Protein AF-A0AAW2N5L5-F1 (afdb_monomer)

Nearest PDB structures (foldseek):
  5xbk-assembly3_B  TM=4.377E-01  e=4.246E-02  Homo sapiens
  5xbk-assembly4_C  TM=4.449E-01  e=7.743E-02  Homo sapiens
  7w1m-assembly1_D  TM=2.868E-01  e=1.357E-01  Homo sapiens
  8k4d-assembly1_A  TM=2.638E-01  e=2.377E-01  Homo sapiens
  4pjw-assembly1_A  TM=3.037E-01  e=6.472E-01  Homo sapiens

Structure (mmCIF, N/CA/C/O backbone):
data_AF-A0AAW2N5L5-F1
#
_entry.id   AF-A0AAW2N5L5-F1
#
loop_
_atom_site.group_PDB
_atom_site.id
_atom_site.type_symbol
_atom_site.label_atom_id
_atom_site.label_alt_id
_atom_site.label_comp_id
_atom_site.label_asym_id
_atom_site.label_entity_id
_atom_site.label_seq_id
_atom_site.pdbx_PDB_ins_code
_atom_site.Cartn_x
_atom_site.Cartn_y
_atom_site.Cartn_z
_atom_site.occupancy
_atom_site.B_iso_or_equiv
_atom_site.auth_seq_id
_atom_site.auth_comp_id
_atom_site.auth_asym_id
_atom_site.auth_atom_id
_atom_site.pdbx_PDB_model_num
ATOM 1 N N . MET A 1 1 ? -11.284 1.977 34.028 1.00 32.41 1 MET A N 1
ATOM 2 C CA . MET A 1 1 ? -10.107 2.248 33.177 1.00 32.41 1 MET A CA 1
ATOM 3 C C . MET A 1 1 ? -9.760 0.945 32.493 1.00 32.41 1 MET A C 1
ATOM 5 O O . MET A 1 1 ? -9.138 0.094 33.115 1.00 32.41 1 MET A O 1
ATOM 9 N N . ALA A 1 2 ? -10.333 0.710 31.316 1.00 32.03 2 ALA A N 1
ATOM 10 C CA . ALA A 1 2 ? -10.336 -0.609 30.698 1.00 32.03 2 ALA A CA 1
ATOM 11 C C . ALA A 1 2 ? -9.221 -0.693 29.653 1.00 32.03 2 ALA A C 1
ATOM 13 O O . ALA A 1 2 ? -9.201 0.085 28.707 1.00 32.03 2 ALA A O 1
ATOM 14 N N . MET A 1 3 ? -8.303 -1.645 29.828 1.00 39.81 3 MET A N 1
ATOM 15 C CA . MET A 1 3 ? -7.602 -2.208 28.674 1.00 39.81 3 MET A CA 1
ATOM 16 C C . MET A 1 3 ? -8.654 -2.800 27.728 1.00 39.81 3 MET A C 1
ATOM 18 O O . MET A 1 3 ? -9.682 -3.279 28.212 1.00 39.81 3 MET A O 1
ATOM 22 N N . LEU A 1 4 ? -8.415 -2.772 26.412 1.00 49.78 4 LEU A N 1
ATOM 23 C CA . LEU A 1 4 ? -9.352 -3.341 25.428 1.00 49.78 4 LEU A CA 1
ATOM 24 C C . LEU A 1 4 ? -9.611 -4.834 25.690 1.00 49.78 4 LEU A C 1
ATOM 26 O O . LEU A 1 4 ? -10.678 -5.346 25.362 1.00 49.78 4 LEU A O 1
ATOM 30 N N . SER A 1 5 ? -8.669 -5.504 26.354 1.00 38.84 5 SER A N 1
ATOM 31 C CA . SER A 1 5 ? -8.801 -6.863 26.859 1.00 38.84 5 SER A CA 1
ATOM 32 C C . SER A 1 5 ? -8.603 -6.932 28.383 1.00 38.84 5 SER A C 1
ATOM 34 O O . SER A 1 5 ? -7.468 -6.980 28.861 1.00 38.84 5 SER A O 1
ATOM 36 N N . PRO A 1 6 ? -9.670 -6.988 29.199 1.00 34.59 6 PRO A N 1
ATOM 37 C CA . PRO A 1 6 ? -9.590 -7.491 30.563 1.00 34.59 6 PRO A CA 1
ATOM 38 C C . PRO A 1 6 ? -9.918 -8.997 30.576 1.00 34.59 6 PRO A C 1
ATOM 40 O O . PRO A 1 6 ? -10.887 -9.404 31.215 1.00 34.59 6 PRO A O 1
ATOM 43 N N . TYR A 1 7 ? -9.160 -9.843 29.866 1.00 42.25 7 TYR A N 1
ATOM 44 C CA . TYR A 1 7 ? -9.472 -11.281 29.779 1.00 42.25 7 TYR A CA 1
ATOM 45 C C . TYR A 1 7 ? -8.395 -12.178 30.393 1.00 42.25 7 TYR A C 1
ATOM 47 O O . TYR A 1 7 ? -7.211 -12.098 30.076 1.00 42.25 7 TYR A O 1
ATOM 55 N N . ARG A 1 8 ? -8.849 -13.049 31.307 1.00 31.58 8 ARG A N 1
ATOM 56 C CA . ARG A 1 8 ? -8.080 -14.165 31.871 1.00 31.58 8 ARG A CA 1
ATOM 57 C C . ARG A 1 8 ? -7.825 -15.223 30.789 1.00 31.58 8 ARG A C 1
ATOM 59 O O . ARG A 1 8 ? -8.721 -15.455 29.977 1.00 31.58 8 ARG A O 1
ATOM 66 N N . PRO A 1 9 ? -6.685 -15.937 30.832 1.00 30.19 9 PRO A N 1
ATOM 67 C CA . PRO A 1 9 ? -6.531 -17.163 30.061 1.00 30.19 9 PRO A CA 1
ATOM 68 C C . PRO A 1 9 ? -7.650 -18.133 30.453 1.00 30.19 9 PRO A C 1
ATOM 70 O O . PRO A 1 9 ? -7.986 -18.253 31.637 1.00 30.19 9 PRO A O 1
ATOM 73 N N . ALA A 1 10 ? -8.257 -18.768 29.451 1.00 28.89 10 ALA A N 1
ATOM 74 C CA . ALA A 1 10 ? -9.331 -19.734 29.627 1.00 28.89 10 ALA A CA 1
ATOM 75 C C . ALA A 1 10 ? -8.978 -20.720 30.750 1.00 28.89 10 ALA A C 1
ATOM 77 O O . ALA A 1 10 ? -7.916 -21.344 30.737 1.00 28.89 10 ALA A O 1
ATOM 78 N N . ALA A 1 11 ? -9.854 -20.819 31.750 1.00 27.97 11 ALA A N 1
ATOM 79 C CA . ALA A 1 11 ? -9.697 -21.774 32.831 1.00 27.97 11 ALA A CA 1
ATOM 80 C C . ALA A 1 11 ? -9.688 -23.185 32.234 1.00 27.97 11 ALA A C 1
ATOM 82 O O . ALA A 1 11 ? -10.674 -23.628 31.647 1.00 27.97 11 ALA A O 1
ATOM 83 N N . THR A 1 12 ? -8.572 -23.889 32.398 1.00 28.28 12 THR A N 1
ATOM 84 C CA . THR A 1 12 ? -8.478 -25.327 32.183 1.00 28.28 12 THR A CA 1
ATOM 85 C C . THR A 1 12 ? -9.454 -26.008 33.136 1.00 28.28 12 THR A C 1
ATOM 87 O O . THR A 1 12 ? -9.230 -26.100 34.345 1.00 28.28 12 THR A O 1
ATOM 90 N N . HIS A 1 13 ? -10.591 -26.452 32.606 1.00 28.72 13 HIS A N 1
ATOM 91 C CA . HIS A 1 13 ? -11.496 -27.299 33.360 1.00 28.72 13 HIS A CA 1
ATOM 92 C C . HIS A 1 13 ? -10.863 -28.692 33.438 1.00 28.72 13 HIS A C 1
ATOM 94 O O . HIS A 1 13 ? -11.017 -29.516 32.542 1.00 28.72 13 HIS A O 1
ATOM 100 N N . ASN A 1 14 ? -10.089 -28.926 34.500 1.00 27.88 14 ASN A N 1
ATOM 101 C CA . ASN A 1 14 ? -9.652 -30.259 34.896 1.00 27.88 14 ASN A CA 1
ATOM 102 C C . ASN A 1 14 ? -10.894 -31.096 35.229 1.00 27.88 14 ASN A C 1
ATOM 104 O O . ASN A 1 14 ? -11.396 -31.051 36.352 1.00 27.88 14 ASN A O 1
ATOM 108 N N . GLN A 1 15 ? -11.372 -31.876 34.263 1.00 28.73 15 GLN A N 1
ATOM 109 C CA . GLN A 1 15 ? -12.128 -33.088 34.543 1.00 28.73 15 GLN A CA 1
ATOM 110 C C . GLN A 1 15 ? -11.212 -34.283 34.298 1.00 28.73 15 GLN A C 1
ATOM 112 O O . GLN A 1 15 ? -10.740 -34.531 33.193 1.00 28.73 15 GLN A O 1
ATOM 117 N N . MET A 1 16 ? -10.932 -34.979 35.396 1.00 31.88 16 MET A N 1
ATOM 118 C CA . MET A 1 16 ? -10.266 -36.271 35.440 1.00 31.88 16 MET A CA 1
ATOM 119 C C . MET A 1 16 ? -11.013 -37.269 34.552 1.00 31.88 16 MET A C 1
ATOM 121 O O . MET A 1 16 ? -12.116 -37.668 34.913 1.00 31.88 16 MET A O 1
ATOM 125 N N . ILE A 1 17 ? -10.406 -37.709 33.449 1.00 30.48 17 ILE A N 1
ATOM 126 C CA . ILE A 1 17 ? -10.687 -39.016 32.844 1.00 30.48 17 ILE A CA 1
ATOM 127 C C . ILE A 1 17 ? -9.348 -39.597 32.375 1.00 30.48 17 ILE A C 1
ATOM 129 O O . ILE A 1 17 ? -8.660 -39.030 31.530 1.00 30.48 17 ILE A O 1
ATOM 133 N N . GLU A 1 18 ? -8.960 -40.707 32.996 1.00 28.81 18 GLU A N 1
ATOM 134 C CA . GLU A 1 18 ? -7.812 -41.530 32.624 1.00 28.81 18 GLU A CA 1
ATOM 135 C C . GLU A 1 18 ? -8.002 -42.163 31.233 1.00 28.81 18 GLU A C 1
ATOM 137 O O . GLU A 1 18 ? -9.078 -42.672 30.925 1.00 28.81 18 GLU A O 1
ATOM 142 N N . GLY A 1 19 ? -6.914 -42.259 30.459 1.00 29.36 19 GLY A N 1
ATOM 143 C CA . GLY A 1 19 ? -6.690 -43.407 29.575 1.00 29.36 19 GLY A CA 1
ATOM 144 C C . GLY A 1 19 ? -6.599 -43.155 28.064 1.00 29.36 19 GLY A C 1
ATOM 145 O O . GLY A 1 19 ? -7.588 -42.881 27.398 1.00 29.36 19 GLY A O 1
ATOM 146 N N . SER A 1 20 ? -5.415 -43.486 27.533 1.00 28.80 20 SER A N 1
ATOM 147 C CA . SER A 1 20 ? -5.059 -43.830 26.141 1.00 28.80 20 SER A CA 1
ATOM 148 C C . SER A 1 20 ? -4.735 -42.692 25.158 1.00 28.80 20 SER A C 1
ATOM 150 O O . SER A 1 20 ? -5.471 -41.729 24.987 1.00 28.80 20 SER A O 1
ATOM 152 N N . GLY A 1 21 ? -3.548 -42.815 24.550 1.00 37.59 21 GLY A N 1
ATOM 153 C CA . GLY A 1 21 ? -2.895 -41.791 23.744 1.00 37.59 21 GLY A CA 1
ATOM 154 C C . GLY A 1 21 ? -3.369 -41.727 22.295 1.00 37.59 21 GLY A C 1
ATOM 155 O O . GLY A 1 21 ? -3.421 -42.738 21.598 1.00 37.59 21 GLY A O 1
ATOM 156 N N . HIS A 1 22 ? -3.593 -40.496 21.845 1.00 27.20 22 HIS A N 1
ATOM 157 C CA . HIS A 1 22 ? -3.601 -40.075 20.449 1.00 27.20 22 HIS A CA 1
ATOM 158 C C . HIS A 1 22 ? -2.737 -38.804 20.311 1.00 27.20 22 HIS A C 1
ATOM 160 O O . HIS A 1 22 ? -2.591 -38.064 21.289 1.00 27.20 22 HIS A O 1
ATOM 166 N N . PRO A 1 23 ? -2.092 -38.575 19.149 1.00 30.75 23 PRO A N 1
ATOM 167 C CA . PRO A 1 23 ? -1.233 -37.411 18.926 1.00 30.75 23 PRO A CA 1
ATOM 168 C C . PRO A 1 23 ? -2.061 -36.114 18.981 1.00 30.75 23 PRO A C 1
ATOM 170 O O . PRO A 1 23 ? -3.266 -36.171 18.744 1.00 30.75 23 PRO A O 1
ATOM 173 N N . PRO A 1 24 ? -1.455 -34.955 19.305 1.00 30.77 24 PRO A N 1
ATOM 174 C CA . PRO A 1 24 ? -2.203 -33.726 19.528 1.00 30.77 24 PRO A CA 1
ATOM 175 C C . PRO A 1 24 ? -2.836 -33.266 18.214 1.00 30.77 24 PRO A C 1
ATOM 177 O O . PRO A 1 24 ? -2.141 -32.824 17.299 1.00 30.77 24 PRO A O 1
ATOM 180 N N . GLU A 1 25 ? -4.156 -33.396 18.125 1.00 30.23 25 GLU A N 1
ATOM 181 C CA . GLU A 1 25 ? -4.945 -32.764 17.081 1.00 30.23 25 GLU A CA 1
ATOM 182 C C . GLU A 1 25 ? -4.768 -31.247 17.182 1.00 30.23 25 GLU A C 1
ATOM 184 O O . GLU A 1 25 ? -4.833 -30.636 18.251 1.00 30.23 25 GLU A O 1
ATOM 189 N N . THR A 1 26 ? -4.460 -30.661 16.033 1.00 28.05 26 THR A N 1
ATOM 190 C CA . THR A 1 26 ? -4.377 -29.233 15.768 1.00 28.05 26 THR A CA 1
ATOM 191 C C . THR A 1 26 ? -5.586 -28.533 16.385 1.00 28.05 26 THR A C 1
ATOM 193 O O . THR A 1 26 ? -6.716 -28.902 16.082 1.00 28.05 26 THR A O 1
ATOM 196 N N . TYR A 1 27 ? -5.362 -27.535 17.245 1.00 30.58 27 TYR A N 1
ATOM 197 C CA . TYR A 1 27 ? -6.421 -26.723 17.850 1.00 30.58 27 TYR A CA 1
ATOM 198 C C . TYR A 1 27 ? -7.285 -26.071 16.754 1.00 30.58 27 TYR A C 1
ATOM 200 O O . TYR A 1 27 ? -6.973 -24.981 16.272 1.00 30.58 27 TYR A O 1
ATOM 208 N N . GLU A 1 28 ? -8.371 -26.730 16.349 1.00 34.06 28 GLU A N 1
ATOM 209 C CA . GLU A 1 28 ? -9.435 -26.110 15.572 1.00 34.06 28 GLU A CA 1
ATOM 210 C C . GLU A 1 28 ? -10.037 -25.001 16.435 1.00 34.06 28 GLU A C 1
ATOM 212 O O . GLU A 1 28 ? -10.649 -25.229 17.479 1.00 34.06 28 GLU A O 1
ATOM 217 N N . THR A 1 29 ? -9.804 -23.761 16.017 1.00 46.44 29 THR A N 1
ATOM 218 C CA . THR A 1 29 ? -10.437 -22.582 16.597 1.00 46.44 29 THR A CA 1
ATOM 219 C C . THR A 1 29 ? -11.936 -22.738 16.372 1.00 46.44 29 THR A C 1
ATOM 221 O O . THR A 1 29 ? -12.401 -22.639 15.237 1.00 46.44 29 THR A O 1
ATOM 224 N N . VAL A 1 30 ? -12.692 -23.029 17.433 1.00 50.81 30 VAL A N 1
ATOM 225 C CA . VAL A 1 30 ? -14.157 -23.102 17.390 1.00 50.81 30 VAL A CA 1
ATOM 226 C C . VAL A 1 30 ? -14.665 -21.785 16.801 1.00 50.81 30 VAL A C 1
ATOM 228 O O . VAL A 1 30 ? -14.568 -20.740 17.440 1.00 50.81 30 VAL A O 1
ATOM 231 N N . ARG A 1 31 ? -15.137 -21.808 15.549 1.00 59.50 31 ARG A N 1
ATOM 232 C CA . ARG A 1 31 ? -15.677 -20.615 14.889 1.00 59.50 31 ARG A CA 1
ATOM 233 C C . ARG A 1 31 ? -16.962 -20.223 15.603 1.00 59.50 31 ARG A C 1
ATOM 235 O O . ARG A 1 31 ? -17.963 -20.932 15.520 1.00 59.50 31 ARG A O 1
ATOM 242 N N . GLU A 1 32 ? -16.923 -19.111 16.327 1.00 82.38 32 GLU A N 1
ATOM 243 C CA . GLU A 1 32 ? -18.101 -18.560 16.987 1.00 82.38 32 GLU A CA 1
ATOM 244 C C . GLU A 1 32 ? -19.136 -18.155 15.916 1.00 82.38 32 GLU A C 1
ATOM 246 O O . GLU A 1 32 ? -18.814 -17.342 15.045 1.00 82.38 32 GLU A O 1
ATOM 251 N N . PRO A 1 33 ? -20.383 -18.668 15.958 1.00 90.19 33 PRO A N 1
ATOM 252 C CA . PRO A 1 33 ? -21.395 -18.378 14.936 1.00 90.19 33 PRO A CA 1
ATOM 253 C C . PRO A 1 33 ? -21.635 -16.882 14.704 1.00 90.19 33 PRO A C 1
ATOM 255 O O . PRO A 1 33 ? -21.921 -16.459 13.586 1.00 90.19 33 PRO A O 1
ATOM 258 N N . PHE A 1 34 ? -21.486 -16.072 15.756 1.00 91.69 34 PHE A N 1
ATOM 259 C CA . PHE A 1 34 ? -21.627 -14.624 15.667 1.00 91.69 34 PHE A CA 1
ATOM 260 C C . PHE A 1 34 ? -20.488 -13.967 14.875 1.00 91.69 34 PHE A C 1
ATOM 262 O O . PHE A 1 34 ? -20.755 -13.112 14.037 1.00 91.69 34 PHE A O 1
ATOM 269 N N . VAL A 1 35 ? -19.239 -14.411 15.056 1.00 93.00 35 VAL A N 1
ATOM 270 C CA . VAL A 1 35 ? -18.096 -13.940 14.254 1.00 93.00 35 VAL A CA 1
ATOM 271 C C . VAL A 1 35 ? -18.330 -14.246 12.777 1.00 93.00 35 VAL A C 1
ATOM 273 O O . VAL A 1 35 ? -18.216 -13.351 11.944 1.00 93.00 35 VAL A O 1
ATOM 276 N N . SER A 1 36 ? -18.753 -15.473 12.456 1.00 94.00 36 SER A N 1
ATOM 277 C CA . SER A 1 36 ? -19.053 -15.860 11.073 1.00 94.00 36 SER A CA 1
ATOM 278 C C . SER A 1 36 ? -20.200 -15.054 10.461 1.00 94.00 36 SER A C 1
ATOM 280 O O . SER A 1 36 ? -20.156 -14.756 9.271 1.00 94.00 36 SER A O 1
ATOM 282 N N . LEU A 1 37 ? -21.207 -14.663 11.250 1.00 95.19 37 LEU A N 1
ATOM 283 C CA . LEU A 1 37 ? -22.275 -13.778 10.780 1.00 95.19 37 LEU A CA 1
ATOM 284 C C . LEU A 1 37 ? -21.737 -12.385 10.415 1.00 95.19 37 LEU A C 1
ATOM 286 O O . LEU A 1 37 ? -22.086 -11.859 9.361 1.00 95.19 37 LEU A O 1
ATOM 290 N N . LEU A 1 38 ? -20.876 -11.798 11.250 1.00 95.88 38 LEU A N 1
ATOM 291 C CA . LEU A 1 38 ? -20.272 -10.484 10.991 1.00 95.88 38 LEU A CA 1
ATOM 292 C C . LEU A 1 38 ? -19.354 -10.510 9.759 1.00 95.88 38 LEU A C 1
ATOM 294 O O . LEU A 1 38 ? -19.396 -9.601 8.927 1.00 95.88 38 LEU A O 1
ATOM 298 N N . GLU A 1 39 ? -18.559 -11.569 9.607 1.00 95.12 39 GLU A N 1
ATOM 299 C CA . GLU A 1 39 ? -17.711 -11.786 8.429 1.00 95.12 39 GLU A CA 1
ATOM 300 C C . GLU A 1 39 ? -18.552 -11.984 7.163 1.00 95.12 39 GLU A C 1
ATOM 302 O O . GLU A 1 39 ? -18.264 -11.381 6.133 1.00 95.12 39 GLU A O 1
ATOM 307 N N . PHE A 1 40 ? -19.642 -12.749 7.244 1.00 95.50 40 PHE A N 1
ATOM 308 C CA . PHE A 1 40 ? -20.559 -12.944 6.121 1.00 95.50 40 PHE A CA 1
ATOM 309 C C . PHE A 1 40 ? -21.195 -11.631 5.652 1.00 95.50 40 PHE A C 1
ATOM 311 O O . PHE A 1 40 ? -21.242 -11.361 4.453 1.00 95.50 40 PHE A O 1
ATOM 318 N N . VAL A 1 41 ? -21.641 -10.788 6.588 1.00 95.50 41 VAL A N 1
ATOM 319 C CA . VAL A 1 41 ? -22.145 -9.446 6.264 1.00 95.50 41 VAL A CA 1
ATOM 320 C C . VAL A 1 41 ? -21.047 -8.614 5.599 1.00 95.50 41 VAL A C 1
ATOM 322 O O . VAL A 1 41 ? -21.306 -7.976 4.581 1.00 95.50 41 VAL A O 1
ATOM 325 N N . SER A 1 42 ? -19.820 -8.669 6.122 1.00 96.19 42 SER A N 1
ATOM 326 C CA . SER A 1 42 ? -18.672 -7.942 5.564 1.00 96.19 42 SER A CA 1
ATOM 327 C C . SER A 1 42 ? -18.415 -8.318 4.098 1.00 96.19 42 SER A C 1
ATOM 329 O O . SER A 1 42 ? -18.284 -7.439 3.250 1.00 96.19 42 SER A O 1
ATOM 331 N N . GLU A 1 43 ? -18.419 -9.614 3.779 1.00 95.81 43 GLU A N 1
ATOM 332 C CA . GLU A 1 43 ? -18.210 -10.131 2.419 1.00 95.81 43 GLU A CA 1
ATOM 333 C C . GLU A 1 43 ? -19.308 -9.705 1.433 1.00 95.81 43 GLU A C 1
ATOM 335 O O . GLU A 1 43 ? -19.012 -9.424 0.270 1.00 95.81 43 GLU A O 1
ATOM 340 N N . ILE A 1 44 ? -20.571 -9.635 1.875 1.00 94.75 44 ILE A N 1
ATOM 341 C CA . ILE A 1 44 ? -21.685 -9.182 1.025 1.00 94.75 44 ILE A CA 1
ATOM 342 C C . ILE A 1 44 ? -21.475 -7.725 0.620 1.00 94.75 44 ILE A C 1
ATOM 344 O O . ILE A 1 44 ? -21.431 -7.419 -0.569 1.00 94.75 44 ILE A O 1
ATOM 348 N N . TYR A 1 45 ? -21.308 -6.828 1.593 1.00 93.56 45 TYR A N 1
ATOM 349 C CA . TYR A 1 45 ? -21.207 -5.392 1.310 1.00 93.56 45 TYR A CA 1
ATOM 350 C C . TYR A 1 45 ? -19.871 -5.002 0.674 1.00 93.56 45 TYR A C 1
ATOM 352 O O . TYR A 1 45 ? -19.795 -3.983 -0.008 1.00 93.56 45 TYR A O 1
ATOM 360 N N . GLN A 1 46 ? -18.825 -5.817 0.834 1.00 93.50 46 GLN A N 1
ATOM 361 C CA . GLN A 1 46 ? -17.588 -5.645 0.078 1.00 93.50 46 GLN A CA 1
ATOM 362 C C . GLN A 1 46 ? -17.780 -5.932 -1.419 1.00 93.50 46 GLN A C 1
ATOM 364 O O . GLN A 1 46 ? -17.152 -5.271 -2.247 1.00 93.50 46 GLN A O 1
ATOM 369 N N . LYS A 1 47 ? -18.618 -6.914 -1.775 1.00 93.69 47 LYS A N 1
ATOM 370 C CA . LYS A 1 47 ? -18.890 -7.283 -3.174 1.00 93.69 47 LYS A CA 1
ATOM 371 C C . LYS A 1 47 ? -19.960 -6.410 -3.821 1.00 93.69 47 LYS A C 1
ATOM 373 O O . LYS A 1 47 ? -19.817 -6.080 -4.993 1.00 93.69 47 LYS A O 1
ATOM 378 N N . GLU A 1 48 ? -20.988 -6.046 -3.063 1.00 93.44 48 GLU A N 1
ATOM 379 C CA . GLU A 1 48 ? -22.166 -5.309 -3.537 1.00 93.44 48 GLU A CA 1
ATOM 380 C C . GLU A 1 48 ? -22.420 -4.073 -2.642 1.00 93.44 48 GLU A C 1
ATOM 382 O O . GLU A 1 48 ? -23.385 -4.032 -1.868 1.00 93.44 48 GLU A O 1
ATOM 387 N N . PRO A 1 49 ? -21.538 -3.050 -2.683 1.00 91.81 49 PRO A N 1
ATOM 388 C CA . PRO A 1 49 ? -21.634 -1.860 -1.826 1.00 91.81 49 PRO A CA 1
ATOM 389 C C . PRO A 1 49 ? -22.914 -1.036 -2.050 1.00 91.81 49 PRO A C 1
ATOM 391 O O . PRO A 1 49 ? -23.352 -0.298 -1.164 1.00 91.81 49 PRO A O 1
ATOM 394 N N . GLU A 1 50 ? -23.543 -1.154 -3.218 1.00 92.00 50 GLU A N 1
ATOM 395 C CA . GLU A 1 50 ? -24.812 -0.515 -3.569 1.00 92.00 50 GLU A CA 1
ATOM 396 C C . GLU A 1 50 ? -25.990 -0.966 -2.695 1.00 92.00 50 GLU A C 1
ATOM 398 O O . GLU A 1 50 ? -26.919 -0.182 -2.487 1.00 92.00 50 GLU A O 1
ATOM 403 N N . LEU A 1 51 ? -25.932 -2.171 -2.110 1.00 91.69 51 LEU A N 1
ATOM 404 C CA . LEU A 1 51 ? -26.972 -2.690 -1.212 1.00 91.69 51 LEU A CA 1
ATOM 405 C C . LEU A 1 51 ? -27.112 -1.888 0.089 1.00 91.69 51 LEU A C 1
ATOM 407 O O . LEU A 1 51 ? -28.076 -2.075 0.838 1.00 91.69 51 LEU A O 1
ATOM 411 N N . LEU A 1 52 ? -26.144 -1.019 0.390 1.00 90.81 52 LEU A N 1
ATOM 412 C CA . LEU A 1 52 ? -26.163 -0.180 1.582 1.00 90.81 52 LEU A CA 1
ATOM 413 C C . LEU A 1 52 ? -27.155 0.986 1.467 1.00 90.81 52 LEU A C 1
ATOM 415 O O . LEU A 1 52 ? -27.682 1.450 2.481 1.00 90.81 52 LEU A O 1
ATOM 419 N N . SER A 1 53 ? -27.409 1.474 0.250 1.00 88.56 53 SER A N 1
ATOM 420 C CA . SER A 1 53 ? -28.219 2.676 0.036 1.00 88.56 53 SER A CA 1
ATOM 421 C C . SER A 1 53 ? -29.682 2.436 0.420 1.00 88.56 53 SER A C 1
ATOM 423 O O . SER A 1 53 ? -30.323 1.509 -0.070 1.00 88.56 53 SER A O 1
ATOM 425 N N . GLY A 1 54 ? -30.216 3.264 1.325 1.00 86.44 54 GLY A N 1
ATOM 426 C CA . GLY A 1 54 ? -31.602 3.156 1.802 1.00 86.44 54 GLY A CA 1
ATOM 427 C C . GLY A 1 54 ? -31.893 1.938 2.691 1.00 86.44 54 GLY A C 1
ATOM 428 O O . GLY A 1 54 ? -33.053 1.668 3.003 1.00 86.44 54 GLY A O 1
ATOM 429 N N . ASN A 1 55 ? -30.869 1.193 3.112 1.00 90.81 55 ASN A N 1
ATOM 430 C CA . ASN A 1 55 ? -31.038 0.017 3.954 1.00 90.81 55 ASN A CA 1
ATOM 431 C C . ASN A 1 55 ? -30.967 0.402 5.439 1.00 90.81 55 ASN A C 1
ATOM 433 O O . ASN A 1 55 ? -29.909 0.360 6.047 1.00 90.81 55 ASN A O 1
ATOM 437 N N . ASP A 1 56 ? -32.082 0.783 6.061 1.00 91.50 56 ASP A N 1
ATOM 438 C CA . ASP A 1 56 ? -32.088 1.124 7.498 1.00 91.50 56 ASP A CA 1
ATOM 439 C C . ASP A 1 56 ? -32.030 -0.108 8.422 1.00 91.50 56 ASP A C 1
ATOM 441 O O . ASP A 1 56 ? -31.656 -0.018 9.600 1.00 91.50 56 ASP A O 1
ATOM 445 N N . VAL A 1 57 ? -32.363 -1.287 7.888 1.00 94.62 57 VAL A N 1
ATOM 446 C CA . VAL A 1 57 ? -32.361 -2.550 8.638 1.00 94.62 57 VAL A CA 1
ATOM 447 C C . VAL A 1 57 ? -30.936 -2.943 9.017 1.00 94.62 57 VAL A C 1
ATOM 449 O O . VAL A 1 57 ? -30.706 -3.324 10.167 1.00 94.62 57 VAL A O 1
ATOM 452 N N . ILE A 1 58 ? -29.961 -2.781 8.112 1.00 95.12 58 ILE A N 1
ATOM 453 C CA . ILE A 1 58 ? -28.557 -3.082 8.428 1.00 95.12 58 ILE A CA 1
ATOM 454 C C . ILE A 1 58 ? -28.032 -2.191 9.554 1.00 95.12 58 ILE A C 1
ATOM 456 O O . ILE A 1 58 ? -27.368 -2.682 10.458 1.00 95.12 58 ILE A O 1
ATOM 460 N N . TRP A 1 59 ? -28.400 -0.909 9.587 1.00 94.94 59 TRP A N 1
ATOM 461 C CA . TRP A 1 59 ? -27.977 0.004 10.652 1.00 94.94 59 TRP A CA 1
ATOM 462 C C . TRP A 1 59 ? -28.635 -0.317 11.996 1.00 94.94 59 TRP A C 1
ATOM 464 O O . TRP A 1 59 ? -28.037 -0.098 13.049 1.00 94.94 59 TRP A O 1
ATOM 474 N N . THR A 1 60 ? -29.843 -0.882 11.977 1.00 94.81 60 THR A N 1
ATOM 475 C CA . THR A 1 60 ? -30.483 -1.427 13.182 1.00 94.81 60 THR A CA 1
ATOM 476 C C . THR A 1 60 ? -29.738 -2.663 13.683 1.00 94.81 60 THR A C 1
ATOM 478 O O . THR A 1 60 ? -29.456 -2.765 14.877 1.00 94.81 60 THR A O 1
ATOM 481 N N . PHE A 1 61 ? -29.355 -3.564 12.773 1.00 95.56 61 PHE A N 1
ATOM 482 C CA . PHE A 1 61 ? -28.508 -4.709 13.102 1.00 95.56 61 PHE A CA 1
ATOM 483 C C . PHE A 1 61 ? -27.150 -4.271 13.662 1.00 95.56 61 PHE A C 1
ATOM 485 O O . PHE A 1 61 ? -26.745 -4.785 14.694 1.00 95.56 61 PHE A O 1
ATOM 492 N N . VAL A 1 62 ? -26.486 -3.280 13.060 1.00 95.81 62 VAL A N 1
ATOM 493 C CA . VAL A 1 62 ? -25.204 -2.732 13.539 1.00 95.81 62 VAL A CA 1
ATOM 494 C C . VAL A 1 62 ? -25.311 -2.217 14.975 1.00 95.81 62 VAL A C 1
ATOM 496 O O . VAL A 1 62 ? -24.443 -2.513 15.792 1.00 95.81 62 VAL A O 1
ATOM 499 N N . LYS A 1 63 ? -26.382 -1.484 15.305 1.00 94.06 63 LYS A N 1
ATOM 500 C CA . LYS A 1 63 ? -26.618 -0.991 16.673 1.00 94.06 63 LYS A CA 1
ATOM 501 C C . LYS A 1 63 ? -26.770 -2.132 17.675 1.00 94.06 63 LYS A C 1
ATOM 503 O O . LYS A 1 63 ? -26.246 -2.035 18.772 1.00 94.06 63 LYS A O 1
ATOM 508 N N . PHE A 1 64 ? -27.460 -3.204 17.291 1.00 92.75 64 PHE A N 1
ATOM 509 C CA . PHE A 1 64 ? -27.613 -4.389 18.133 1.00 92.75 64 PHE A CA 1
ATOM 510 C C . PHE A 1 64 ? -26.305 -5.186 18.259 1.00 92.75 64 PHE A C 1
ATOM 512 O O . PHE A 1 64 ? -25.938 -5.611 19.346 1.00 92.75 64 PHE A O 1
ATOM 519 N N . ALA A 1 65 ? -25.600 -5.376 17.145 1.00 93.31 65 ALA A N 1
ATOM 520 C CA . ALA A 1 65 ? -24.406 -6.205 17.058 1.00 93.31 65 ALA A CA 1
ATOM 521 C C . ALA A 1 65 ? -23.176 -5.587 17.735 1.00 93.31 65 ALA A C 1
ATOM 523 O O . ALA A 1 65 ? -22.263 -6.333 18.067 1.00 93.31 65 ALA A O 1
ATOM 524 N N . GLY A 1 66 ? -23.147 -4.261 17.914 1.00 90.38 66 GLY A N 1
ATOM 525 C CA . GLY A 1 66 ? -22.047 -3.548 18.571 1.00 90.38 66 GLY A CA 1
ATOM 526 C C . GLY A 1 66 ? -22.112 -3.522 20.101 1.00 90.38 66 GLY A C 1
ATOM 527 O O . GLY A 1 66 ? -21.246 -2.920 20.741 1.00 90.38 66 GLY A O 1
ATOM 528 N N . GLU A 1 67 ? -23.136 -4.127 20.704 1.00 86.81 67 GLU A N 1
ATOM 529 C CA . GLU A 1 67 ? -23.260 -4.232 22.159 1.00 86.81 67 GLU A CA 1
ATOM 530 C C . GLU A 1 67 ? -22.471 -5.436 22.704 1.00 86.81 67 GLU A C 1
ATOM 532 O O . GLU A 1 67 ? -22.433 -6.507 22.105 1.00 86.81 67 GLU A O 1
ATOM 537 N N . ASP A 1 68 ? -21.868 -5.257 23.884 1.00 79.44 68 ASP A N 1
ATOM 538 C CA . ASP A 1 68 ? -21.319 -6.327 24.733 1.00 79.44 68 ASP A CA 1
ATOM 539 C C . ASP A 1 68 ? -20.322 -7.309 24.067 1.00 79.44 68 ASP A C 1
ATOM 541 O O . ASP A 1 68 ? -20.408 -8.529 24.215 1.00 79.44 68 ASP A O 1
ATOM 545 N N . HIS A 1 69 ? -19.285 -6.788 23.407 1.00 88.81 69 HIS A N 1
ATOM 546 C CA . HIS A 1 69 ? -18.160 -7.610 22.946 1.00 88.81 69 HIS A CA 1
ATOM 547 C C . HIS A 1 69 ? -17.269 -8.071 24.108 1.00 88.81 69 HIS A C 1
ATOM 549 O O . HIS A 1 69 ? -16.502 -7.288 24.668 1.00 88.81 69 HIS A O 1
ATOM 555 N N . THR A 1 70 ? -17.331 -9.362 24.449 1.00 81.62 70 THR A N 1
ATOM 556 C CA . THR A 1 70 ? -16.559 -9.961 25.554 1.00 81.62 70 THR A CA 1
ATOM 557 C C . THR A 1 70 ? -15.257 -10.647 25.124 1.00 81.62 70 THR A C 1
ATOM 559 O O . THR A 1 70 ? -14.620 -11.317 25.929 1.00 81.62 70 THR A O 1
ATOM 562 N N . ASN A 1 71 ? -14.885 -10.574 23.849 1.00 86.62 71 ASN A N 1
ATOM 563 C CA . ASN A 1 71 ? -13.671 -11.185 23.302 1.00 86.62 71 ASN A CA 1
ATOM 564 C C . ASN A 1 71 ? -13.182 -10.336 22.124 1.00 86.62 71 ASN A C 1
ATOM 566 O O . ASN A 1 71 ? -13.993 -9.876 21.312 1.00 86.62 71 ASN A O 1
ATOM 570 N N . PHE A 1 72 ? -11.862 -10.174 21.992 1.00 90.12 72 PHE A N 1
ATOM 571 C CA . PHE A 1 72 ? -11.253 -9.394 20.915 1.00 90.12 72 PHE A CA 1
ATOM 572 C C . PHE A 1 72 ? -11.643 -9.915 19.524 1.00 90.12 72 PHE A C 1
ATOM 574 O O . PHE A 1 72 ? -11.748 -9.119 18.601 1.00 90.12 72 PHE A O 1
ATOM 581 N N . GLN A 1 73 ? -11.902 -11.219 19.355 1.00 92.56 73 GLN A N 1
ATOM 582 C CA . GLN A 1 73 ? -12.306 -11.782 18.058 1.00 92.56 73 GLN A CA 1
ATOM 583 C C . GLN A 1 73 ? -13.645 -11.205 17.578 1.00 92.56 73 GLN A C 1
ATOM 585 O O . GLN A 1 73 ? -13.746 -10.769 16.433 1.00 92.56 73 GLN A O 1
ATOM 590 N N . THR A 1 74 ? -14.642 -11.128 18.466 1.00 93.69 74 THR A N 1
ATOM 591 C CA . THR A 1 74 ? -15.950 -10.528 18.148 1.00 93.69 74 THR A CA 1
ATOM 592 C C . THR A 1 74 ? -15.833 -9.031 17.867 1.00 93.69 74 THR A C 1
ATOM 594 O O . THR A 1 74 ? -16.423 -8.549 16.904 1.00 93.69 74 THR A O 1
ATOM 597 N N . LEU A 1 75 ? -15.020 -8.309 18.650 1.00 95.19 75 LEU A N 1
ATOM 598 C CA . LEU A 1 75 ? -14.759 -6.883 18.448 1.00 95.19 75 LEU A CA 1
ATOM 599 C C . LEU A 1 75 ? -14.081 -6.630 17.096 1.00 95.19 75 LEU A C 1
ATOM 601 O O . LEU A 1 75 ? -14.494 -5.754 16.343 1.00 95.19 75 LEU A O 1
ATOM 605 N N . VAL A 1 76 ? -13.055 -7.415 16.767 1.00 96.50 76 VAL A N 1
ATOM 606 C CA . VAL A 1 76 ? -12.330 -7.317 15.495 1.00 96.50 76 VAL A CA 1
ATOM 607 C C . VAL A 1 76 ? -13.259 -7.607 14.320 1.00 96.50 76 VAL A C 1
ATOM 609 O O . VAL A 1 76 ? -13.233 -6.862 13.345 1.00 96.50 76 VAL A O 1
ATOM 612 N N . ALA A 1 77 ? -14.091 -8.648 14.399 1.00 96.19 77 ALA A N 1
ATOM 613 C CA . ALA A 1 77 ? -15.060 -8.969 13.352 1.00 96.19 77 ALA A CA 1
ATOM 614 C C . ALA A 1 77 ? -16.101 -7.852 13.169 1.00 96.19 77 ALA A C 1
ATOM 616 O O . ALA A 1 77 ? -16.411 -7.474 12.040 1.00 96.19 77 ALA A O 1
ATOM 617 N N . PHE A 1 78 ? -16.580 -7.263 14.267 1.00 97.38 78 PHE A N 1
ATOM 618 C CA . PHE A 1 78 ? -17.521 -6.146 14.226 1.00 97.38 78 PHE A CA 1
ATOM 619 C C . PHE A 1 78 ? -16.901 -4.885 13.614 1.00 97.38 78 PHE A C 1
ATOM 621 O O . PHE A 1 78 ? -17.488 -4.278 12.722 1.00 97.38 78 PHE A O 1
ATOM 628 N N . LEU A 1 79 ? -15.685 -4.518 14.023 1.00 97.88 79 LEU A N 1
ATOM 629 C CA . LEU A 1 79 ? -14.960 -3.384 13.444 1.00 97.88 79 LEU A CA 1
ATOM 630 C C . LEU A 1 79 ? -14.643 -3.613 11.960 1.00 97.88 79 LEU A C 1
ATOM 632 O O . LEU A 1 79 ? -14.798 -2.698 11.157 1.00 97.88 79 LEU A O 1
ATOM 636 N N . LYS A 1 80 ? -14.271 -4.834 11.557 1.00 97.12 80 LYS A N 1
ATOM 637 C CA . LYS A 1 80 ? -14.123 -5.184 10.135 1.00 97.12 80 LYS A CA 1
ATOM 638 C C . LYS A 1 80 ? -15.429 -4.970 9.371 1.00 97.12 80 LYS A C 1
ATOM 640 O O . LYS A 1 80 ? -15.406 -4.312 8.334 1.00 97.12 80 LYS A O 1
ATOM 645 N N . MET A 1 81 ? -16.561 -5.413 9.912 1.00 97.62 81 MET A N 1
ATOM 646 C CA . MET A 1 81 ? -17.870 -5.141 9.317 1.00 97.62 81 MET A CA 1
ATOM 647 C C . MET A 1 81 ? -18.128 -3.635 9.188 1.00 97.62 81 MET A C 1
ATOM 649 O O . MET A 1 81 ? -18.448 -3.175 8.095 1.00 97.62 81 MET A O 1
ATOM 653 N N . LEU A 1 82 ? -17.897 -2.834 10.236 1.00 98.12 82 LEU A N 1
ATOM 654 C CA . LEU A 1 82 ? -18.015 -1.371 10.144 1.00 98.12 82 LEU A CA 1
ATOM 655 C C . LEU A 1 82 ? -17.115 -0.777 9.053 1.00 98.12 82 LEU A C 1
ATOM 657 O O . LEU A 1 82 ? -17.546 0.123 8.337 1.00 98.12 82 LEU A O 1
ATOM 661 N N . SER A 1 83 ? -15.893 -1.294 8.888 1.00 97.81 83 SER A N 1
ATOM 662 C CA . SER A 1 83 ? -15.005 -0.847 7.814 1.00 97.81 83 SER A CA 1
ATOM 663 C C . SER A 1 83 ? -15.587 -1.157 6.431 1.00 97.81 83 SER A C 1
ATOM 665 O O . SER A 1 83 ? -15.556 -0.295 5.566 1.00 97.81 83 SER A O 1
ATOM 667 N N . THR A 1 84 ? -16.220 -2.315 6.217 1.00 96.81 84 THR A N 1
ATOM 668 C CA . THR A 1 84 ? -16.878 -2.606 4.926 1.00 96.81 84 THR A CA 1
ATOM 669 C C . THR A 1 84 ? -18.094 -1.718 4.667 1.00 96.81 84 THR A C 1
ATOM 671 O O . THR A 1 84 ? -18.311 -1.291 3.538 1.00 96.81 84 THR A O 1
ATOM 674 N N . LEU A 1 85 ? -18.847 -1.364 5.712 1.00 97.12 85 LEU A N 1
ATOM 675 C CA . LEU A 1 85 ? -20.017 -0.487 5.605 1.00 97.12 85 LEU A CA 1
ATOM 676 C C . LEU A 1 85 ? -19.642 0.989 5.394 1.00 97.12 85 LEU A C 1
ATOM 678 O O . LEU A 1 85 ? -20.472 1.776 4.951 1.00 97.12 85 LEU A O 1
ATOM 682 N N . ALA A 1 86 ? -18.395 1.387 5.652 1.00 96.69 86 ALA A N 1
ATOM 683 C CA . ALA A 1 86 ? -17.883 2.723 5.338 1.00 96.69 86 ALA A CA 1
ATOM 684 C C . ALA A 1 86 ? -17.416 2.853 3.866 1.00 96.69 86 ALA A C 1
ATOM 686 O O . ALA A 1 86 ? -16.510 3.622 3.552 1.00 96.69 86 ALA A O 1
ATOM 687 N N . CYS A 1 87 ? -18.016 2.111 2.931 1.00 93.56 87 CYS A N 1
ATOM 688 C CA . CYS A 1 87 ? -17.619 2.068 1.516 1.00 93.56 87 CYS A CA 1
ATOM 689 C C . CYS A 1 87 ? -18.051 3.284 0.674 1.00 93.56 87 CYS A C 1
ATOM 691 O O . CYS A 1 87 ? -17.635 3.410 -0.474 1.00 93.56 87 CYS A O 1
ATOM 693 N N . ASN A 1 88 ? -18.898 4.166 1.207 1.00 92.06 88 ASN A N 1
ATOM 694 C CA . ASN A 1 88 ? -19.389 5.362 0.522 1.00 92.06 88 ASN A CA 1
ATOM 695 C C . ASN A 1 88 ? -19.576 6.526 1.522 1.00 92.06 88 ASN A C 1
ATOM 697 O O . ASN A 1 88 ? -19.493 6.296 2.733 1.00 92.06 88 ASN A O 1
ATOM 701 N N . PRO A 1 89 ? -19.840 7.766 1.060 1.00 93.56 89 PRO A N 1
ATOM 702 C CA . PRO A 1 89 ? -19.967 8.918 1.955 1.00 93.56 89 PRO A CA 1
ATOM 703 C C . PRO A 1 89 ? -21.047 8.789 3.031 1.00 93.56 89 PRO A C 1
ATOM 705 O O . PRO A 1 89 ? -20.812 9.195 4.165 1.00 93.56 89 PRO A O 1
ATOM 708 N N . GLU A 1 90 ? -22.201 8.198 2.711 1.00 92.56 90 GLU A N 1
ATOM 709 C CA . GLU A 1 90 ? -23.288 8.005 3.680 1.00 92.56 90 GLU A CA 1
ATOM 710 C C . GLU A 1 90 ? -22.888 6.999 4.768 1.00 92.56 90 GLU A C 1
ATOM 712 O O . GLU A 1 90 ? -23.033 7.271 5.961 1.00 92.56 90 GLU A O 1
ATOM 717 N N . GLY A 1 91 ? -22.346 5.849 4.360 1.00 94.94 91 GLY A N 1
ATOM 718 C CA . GLY A 1 91 ? -21.872 4.809 5.265 1.00 94.94 91 GLY A CA 1
ATOM 719 C C . GLY A 1 91 ? -20.728 5.294 6.149 1.00 94.94 91 GLY A C 1
ATOM 720 O O . GLY A 1 91 ? -20.742 5.057 7.354 1.00 94.94 91 GLY A O 1
ATOM 721 N N . ALA A 1 92 ? -19.780 6.044 5.584 1.00 96.12 92 ALA A N 1
ATOM 722 C CA . ALA A 1 92 ? -18.677 6.637 6.331 1.00 96.12 92 ALA A CA 1
ATOM 723 C C . ALA A 1 92 ? -19.164 7.634 7.397 1.00 96.12 92 ALA A C 1
ATOM 725 O O . ALA A 1 92 ? -18.730 7.530 8.544 1.00 96.12 92 ALA A O 1
ATOM 726 N N . SER A 1 93 ? -20.095 8.540 7.065 1.00 95.19 93 SER A N 1
ATOM 727 C CA . SER A 1 93 ? -20.683 9.463 8.049 1.00 95.19 93 SER A CA 1
ATOM 728 C C . SER A 1 93 ? -21.469 8.716 9.135 1.00 95.19 93 SER A C 1
ATOM 730 O O . SER A 1 93 ? -21.280 8.991 10.317 1.00 95.19 93 SER A O 1
ATOM 732 N N . LYS A 1 94 ? -22.272 7.700 8.778 1.00 94.75 94 LYS A N 1
ATOM 733 C CA . LYS A 1 94 ? -23.000 6.876 9.763 1.00 94.75 94 LYS A CA 1
ATOM 734 C C . LYS A 1 94 ? -22.056 6.121 10.704 1.00 94.75 94 LYS A C 1
ATOM 736 O O . LYS A 1 94 ? -22.274 6.118 11.912 1.00 94.75 94 LYS A O 1
ATOM 741 N N . VAL A 1 95 ? -20.996 5.500 10.184 1.00 97.19 95 VAL A N 1
ATOM 742 C CA . VAL A 1 95 ? -19.985 4.811 11.009 1.00 97.19 95 VAL A CA 1
ATOM 743 C C . VAL A 1 95 ? -19.240 5.804 11.902 1.00 97.19 95 VAL A C 1
ATOM 745 O O . VAL A 1 95 ? -19.032 5.518 13.083 1.00 97.19 95 VAL A O 1
ATOM 748 N N . PHE A 1 96 ? -18.889 6.981 11.375 1.00 96.94 96 PHE A N 1
ATOM 749 C CA . PHE A 1 96 ? -18.284 8.052 12.162 1.00 96.94 96 PHE A CA 1
ATOM 750 C C . PHE A 1 96 ? -19.170 8.453 13.347 1.00 96.94 96 PHE A C 1
ATOM 752 O O . PHE A 1 96 ? -18.688 8.455 14.480 1.00 96.94 96 PHE A O 1
ATOM 759 N N . GLU A 1 97 ? -20.455 8.722 13.107 1.00 95.44 97 GLU A N 1
ATOM 760 C CA . GLU A 1 97 ? -21.426 9.094 14.141 1.00 95.44 97 GLU A CA 1
ATOM 761 C C . GLU A 1 97 ? -21.644 7.981 15.173 1.00 95.44 97 GLU A C 1
ATOM 763 O O . GLU A 1 97 ? -21.709 8.256 16.372 1.00 95.44 97 GLU A O 1
ATOM 768 N N . LEU A 1 98 ? -21.724 6.719 14.736 1.00 95.69 98 LEU A N 1
ATOM 769 C CA . LEU A 1 98 ? -21.897 5.569 15.628 1.00 95.69 98 LEU A CA 1
ATOM 770 C C . LEU A 1 98 ? -20.748 5.444 16.634 1.00 95.69 98 LEU A C 1
ATOM 772 O O . LEU A 1 98 ? -21.006 5.194 17.811 1.00 95.69 98 LEU A O 1
ATOM 776 N N . LEU A 1 99 ? -19.510 5.642 16.172 1.00 96.00 99 LEU A N 1
ATOM 777 C CA . LEU A 1 99 ? -18.294 5.542 16.985 1.00 96.00 99 LEU A CA 1
ATOM 778 C C . LEU A 1 99 ? -17.937 6.842 17.726 1.00 96.00 99 LEU A C 1
ATOM 780 O O . LEU A 1 99 ? -17.167 6.803 18.686 1.00 96.00 99 LEU A O 1
ATOM 784 N N . GLN A 1 100 ? -18.465 7.992 17.298 1.00 93.12 100 GLN A N 1
ATOM 785 C CA . GLN A 1 100 ? -18.344 9.261 18.023 1.00 93.12 100 GLN A CA 1
ATOM 786 C C . GLN A 1 100 ? -19.380 9.370 19.148 1.00 93.12 100 GLN A C 1
ATOM 788 O O . GLN A 1 100 ? -19.101 9.930 20.209 1.00 93.12 100 GLN A O 1
ATOM 793 N N . GLY A 1 101 ? -20.593 8.878 18.894 1.00 77.75 101 GLY A N 1
ATOM 794 C CA . GLY A 1 101 ? -21.712 8.938 19.818 1.00 77.75 101 GLY A CA 1
ATOM 795 C C . GLY A 1 101 ? -21.583 7.972 20.996 1.00 77.75 101 GLY A C 1
ATOM 796 O O . GLY A 1 101 ? -20.675 7.157 21.091 1.00 77.75 101 GLY A O 1
ATOM 797 N N . LYS A 1 102 ? -22.567 8.026 21.897 1.00 78.00 102 LYS A N 1
ATOM 798 C CA . LYS A 1 102 ? -22.709 7.081 23.022 1.00 78.00 102 LYS A CA 1
ATOM 799 C C . LYS A 1 102 ? -23.526 5.844 22.638 1.00 78.00 102 LYS A C 1
ATOM 801 O O . LYS A 1 102 ? -24.220 5.292 23.487 1.00 78.00 102 LYS A O 1
ATOM 806 N N . THR A 1 103 ? -23.523 5.483 21.352 1.00 84.00 103 THR A N 1
ATOM 807 C CA . THR A 1 103 ? -24.341 4.375 20.843 1.00 84.00 103 THR A CA 1
ATOM 808 C C . THR A 1 103 ? -23.893 3.066 21.468 1.00 84.00 103 THR A C 1
ATOM 810 O O . THR A 1 103 ? -24.728 2.331 21.969 1.00 84.00 103 THR A O 1
ATOM 813 N N . PHE A 1 104 ? -22.582 2.824 21.495 1.00 88.19 104 PHE A N 1
ATOM 814 C CA . PHE A 1 104 ? -21.996 1.656 22.136 1.00 88.19 104 PHE A CA 1
ATOM 815 C C . PHE A 1 104 ? -21.347 2.058 23.459 1.00 88.19 104 PHE A C 1
ATOM 817 O O . PHE A 1 104 ? -20.756 3.132 23.582 1.00 88.19 104 PHE A O 1
ATOM 824 N N . ARG A 1 105 ? -21.426 1.185 24.466 1.00 84.06 105 ARG A N 1
ATOM 825 C CA . ARG A 1 105 ? -20.879 1.477 25.804 1.00 84.06 105 ARG A CA 1
ATOM 826 C C . ARG A 1 105 ? -19.354 1.470 25.859 1.00 84.06 105 ARG A C 1
ATOM 828 O O . ARG A 1 105 ? -18.775 2.224 26.635 1.00 84.06 105 ARG A O 1
ATOM 835 N N . LEU A 1 106 ? -18.728 0.574 25.097 1.00 85.12 106 LEU A N 1
ATOM 836 C CA . LEU A 1 106 ? -17.288 0.288 25.167 1.00 85.12 106 LEU A CA 1
ATOM 837 C C . LEU A 1 106 ? -16.557 0.530 23.839 1.00 85.12 106 LEU A C 1
ATOM 839 O O . LEU A 1 106 ? -15.329 0.525 23.817 1.00 85.12 106 LEU A O 1
ATOM 843 N N . ILE A 1 107 ? -17.285 0.745 22.742 1.00 92.75 107 ILE A N 1
ATOM 844 C CA . ILE A 1 107 ? -16.721 0.879 21.395 1.00 92.75 107 ILE A CA 1
ATOM 845 C C . ILE A 1 107 ? -16.894 2.314 20.919 1.00 92.75 107 ILE A C 1
ATOM 847 O O . ILE A 1 107 ? -18.008 2.821 20.853 1.00 92.75 107 ILE A O 1
ATOM 851 N N . GLY A 1 108 ? -15.794 2.959 20.553 1.00 94.44 108 GLY A N 1
ATOM 852 C CA . GLY A 1 108 ? -15.828 4.324 20.050 1.00 94.44 108 GLY A CA 1
ATOM 853 C C . GLY A 1 108 ? -14.448 4.855 19.695 1.00 94.44 108 GLY A C 1
ATOM 854 O O . GLY A 1 108 ? -13.427 4.219 19.963 1.00 94.44 108 GLY A O 1
ATOM 855 N N . TRP A 1 109 ? -14.409 6.049 19.105 1.00 96.44 109 TRP A N 1
ATOM 856 C CA . TRP A 1 109 ? -13.151 6.715 18.763 1.00 96.44 109 TRP A CA 1
ATOM 857 C C . TRP A 1 109 ? -12.317 7.040 20.004 1.00 96.44 109 TRP A C 1
ATOM 859 O O . TRP A 1 109 ? -11.099 6.885 19.975 1.00 96.44 109 TRP A O 1
ATOM 869 N N . SER A 1 110 ? -12.958 7.421 21.115 1.00 94.25 110 SER A N 1
ATOM 870 C CA . SER A 1 110 ? -12.262 7.634 22.390 1.00 94.25 110 SER A CA 1
ATOM 871 C C . SER A 1 110 ? -11.552 6.365 22.853 1.00 94.25 110 SER A C 1
ATOM 873 O O . SER A 1 110 ? -10.402 6.436 23.260 1.00 94.25 110 SER A O 1
ATOM 875 N N . THR A 1 111 ? -12.183 5.199 22.697 1.00 94.00 111 THR A N 1
ATOM 876 C CA . THR A 1 111 ? -11.597 3.904 23.050 1.00 94.00 111 THR A CA 1
ATOM 877 C C . THR A 1 111 ? -10.318 3.607 22.260 1.00 94.00 111 THR A C 1
ATOM 879 O O . THR A 1 111 ? -9.337 3.135 22.836 1.00 94.00 111 THR A O 1
ATOM 882 N N . LEU A 1 112 ? -10.296 3.923 20.958 1.00 96.31 112 LEU A N 1
ATOM 883 C CA . LEU A 1 112 ? -9.089 3.824 20.129 1.00 96.31 112 LEU A CA 1
ATOM 884 C C . LEU A 1 112 ? -7.968 4.714 20.686 1.00 96.31 112 LEU A C 1
ATOM 886 O O . LEU A 1 112 ? -6.878 4.221 20.979 1.00 96.31 112 LEU A O 1
ATOM 890 N N . PHE A 1 113 ? -8.230 6.013 20.841 1.00 96.38 113 PHE A N 1
ATOM 891 C CA . PHE A 1 113 ? -7.195 6.973 21.230 1.00 96.38 113 PHE A CA 1
ATOM 892 C C . PHE A 1 113 ? -6.721 6.783 22.677 1.00 96.38 113 PHE A C 1
ATOM 894 O O . PHE A 1 113 ? -5.520 6.838 22.933 1.00 96.38 113 PHE A O 1
ATOM 901 N N . GLU A 1 114 ? -7.623 6.464 23.609 1.00 94.75 114 GLU A N 1
ATOM 902 C CA . GLU A 1 114 ? -7.273 6.115 24.990 1.00 94.75 114 GLU A CA 1
ATOM 903 C C . GLU A 1 114 ? -6.382 4.870 25.045 1.00 94.75 114 GLU A C 1
ATOM 905 O O . GLU A 1 114 ? -5.418 4.845 25.808 1.00 94.75 114 GLU A O 1
ATOM 910 N N . CYS A 1 115 ? -6.646 3.849 24.220 1.00 94.81 115 CYS A N 1
ATOM 911 C CA . CYS A 1 115 ? -5.799 2.659 24.176 1.00 94.81 115 CYS A CA 1
ATOM 912 C C . CYS A 1 115 ? -4.372 2.985 23.710 1.00 94.81 115 CYS A C 1
ATOM 914 O O . CYS A 1 115 ? -3.412 2.524 24.334 1.00 94.81 115 CYS A O 1
ATOM 916 N N . LEU A 1 116 ? -4.221 3.823 22.675 1.00 96.00 116 LEU A N 1
ATOM 917 C CA . LEU A 1 116 ? -2.907 4.291 22.218 1.00 96.00 116 LEU A CA 1
ATOM 918 C C . LEU A 1 116 ? -2.156 5.025 23.340 1.00 96.00 116 LEU A C 1
ATOM 920 O O . LEU A 1 116 ? -0.999 4.702 23.612 1.00 96.00 116 LEU A O 1
ATOM 924 N N . SER A 1 117 ? -2.827 5.944 24.042 1.00 94.81 117 SER A N 1
ATOM 925 C CA . SER A 1 117 ? -2.242 6.681 25.170 1.00 94.81 117 SER A CA 1
ATOM 926 C C . SER A 1 117 ? -1.867 5.777 26.348 1.00 94.81 117 SER A C 1
ATOM 928 O O . SER A 1 117 ? -0.790 5.928 26.914 1.00 94.81 117 SER A O 1
ATOM 930 N N . ILE A 1 118 ? -2.694 4.782 26.689 1.00 93.81 118 ILE A N 1
ATOM 931 C CA . ILE A 1 118 ? -2.387 3.822 27.761 1.00 93.81 118 ILE A CA 1
ATOM 932 C C . ILE A 1 118 ? -1.099 3.047 27.454 1.00 93.81 118 ILE A C 1
ATOM 934 O O . ILE A 1 118 ? -0.288 2.820 28.354 1.00 93.81 118 ILE A O 1
ATOM 938 N N . TYR A 1 119 ? -0.906 2.602 26.209 1.00 94.38 119 TYR A N 1
ATOM 939 C CA . TYR A 1 119 ? 0.322 1.905 25.820 1.00 94.38 119 TYR A CA 1
ATOM 940 C C . TYR A 1 119 ? 1.534 2.834 25.809 1.00 94.38 119 TYR A C 1
ATOM 942 O O . TYR A 1 119 ? 2.584 2.454 26.325 1.00 94.38 119 TYR A O 1
ATOM 950 N N . GLU A 1 120 ? 1.379 4.058 25.308 1.00 92.19 120 GLU A N 1
ATOM 951 C CA . GLU A 1 120 ? 2.423 5.081 25.368 1.00 92.19 120 GLU A CA 1
ATOM 952 C C . GLU A 1 120 ? 2.891 5.323 26.815 1.00 92.19 120 GLU A C 1
ATOM 954 O O . GLU A 1 120 ? 4.089 5.260 27.100 1.00 92.19 120 GLU A O 1
ATOM 959 N N . ASP A 1 121 ? 1.960 5.539 27.747 1.00 92.25 121 ASP A N 1
ATOM 960 C CA . ASP A 1 121 ? 2.271 5.806 29.153 1.00 92.25 121 ASP A CA 1
ATOM 961 C C . ASP A 1 121 ? 2.976 4.619 29.821 1.00 92.25 121 ASP A C 1
ATOM 963 O O . ASP A 1 121 ? 3.958 4.804 30.548 1.00 92.25 121 ASP A O 1
ATOM 967 N N . LYS A 1 122 ? 2.535 3.386 29.534 1.00 91.00 122 LYS A N 1
ATOM 968 C CA . LYS A 1 122 ? 3.210 2.166 30.006 1.00 91.00 122 LYS A CA 1
ATOM 969 C C . LYS A 1 122 ? 4.653 2.096 29.511 1.00 91.00 122 LYS A C 1
ATOM 971 O O . LYS A 1 122 ? 5.551 1.792 30.299 1.00 91.00 122 LYS A O 1
ATOM 976 N N . PHE A 1 123 ? 4.888 2.372 28.228 1.00 90.56 123 PHE A N 1
ATOM 977 C CA . PHE A 1 123 ? 6.234 2.345 27.664 1.00 90.56 123 PHE A CA 1
ATOM 978 C C . PHE A 1 123 ? 7.115 3.450 28.253 1.00 90.56 123 PHE A C 1
ATOM 980 O O . PHE A 1 123 ? 8.239 3.171 28.670 1.00 90.56 123 PHE A O 1
ATOM 987 N N . LYS A 1 124 ? 6.600 4.679 28.386 1.00 89.12 124 LYS A N 1
ATOM 988 C CA . LYS A 1 124 ? 7.322 5.789 29.031 1.00 89.12 124 LYS A CA 1
ATOM 989 C C . LYS A 1 124 ? 7.708 5.476 30.471 1.00 89.12 124 LYS A C 1
ATOM 991 O O . LYS A 1 124 ? 8.855 5.702 30.850 1.00 89.12 124 LYS A O 1
ATOM 996 N N . HIS A 1 125 ? 6.781 4.939 31.261 1.00 88.12 125 HIS A N 1
ATOM 997 C CA . HIS A 1 125 ? 7.051 4.560 32.647 1.00 88.12 125 HIS A CA 1
ATOM 998 C C . HIS A 1 125 ? 8.132 3.470 32.736 1.00 88.12 125 HIS A C 1
ATOM 1000 O O . HIS A 1 125 ? 8.996 3.513 33.613 1.00 88.12 125 HIS A O 1
ATOM 1006 N N . SER A 1 126 ? 8.119 2.508 31.809 1.00 85.50 126 SER A N 1
ATOM 1007 C CA . SER A 1 126 ? 9.154 1.474 31.735 1.00 85.50 126 SER A CA 1
ATOM 1008 C C . SER A 1 126 ? 10.530 2.064 31.418 1.00 85.50 126 SER A C 1
ATOM 1010 O O . SER A 1 126 ? 11.496 1.738 32.097 1.00 85.50 126 SER A O 1
ATOM 1012 N N . LEU A 1 127 ? 10.630 2.986 30.454 1.00 83.12 127 LEU A N 1
ATOM 1013 C CA . LEU A 1 127 ? 11.904 3.618 30.078 1.00 83.12 127 LEU A CA 1
ATOM 1014 C C . LEU A 1 127 ? 12.517 4.492 31.186 1.00 83.12 127 LEU A C 1
ATOM 1016 O O . LEU A 1 127 ? 13.725 4.712 31.200 1.00 83.12 127 LEU A O 1
ATOM 1020 N N . GLN A 1 128 ? 11.704 4.989 32.120 1.00 83.69 128 GLN A N 1
ATOM 1021 C CA . GLN A 1 128 ? 12.179 5.759 33.276 1.00 83.69 128 GLN A CA 1
ATOM 1022 C C . GLN A 1 128 ? 12.796 4.878 34.376 1.00 83.69 128 GLN A C 1
ATOM 1024 O O . GLN A 1 128 ? 13.470 5.396 35.266 1.00 83.69 128 GLN A O 1
ATOM 1029 N N . SER A 1 129 ? 12.583 3.559 34.328 1.00 80.12 129 SER A N 1
ATOM 1030 C CA . SER A 1 129 ? 13.074 2.605 35.325 1.00 80.12 129 SER A CA 1
ATOM 1031 C C . SER A 1 129 ? 14.367 1.928 34.833 1.00 80.12 129 SER A C 1
ATOM 1033 O O . SER A 1 129 ? 14.323 1.187 33.850 1.00 80.12 129 SER A O 1
ATOM 1035 N N . PRO A 1 130 ? 15.530 2.135 35.488 1.00 69.62 130 PRO A N 1
ATOM 1036 C CA . PRO A 1 130 ? 16.798 1.548 35.049 1.00 69.62 130 PRO A CA 1
ATOM 1037 C C . PRO A 1 130 ? 16.735 0.015 34.998 1.00 69.62 130 PRO A C 1
ATOM 1039 O O . PRO A 1 130 ? 16.438 -0.626 36.004 1.00 69.62 130 PRO A O 1
ATOM 1042 N N . GLY A 1 131 ? 17.029 -0.573 33.834 1.00 70.56 131 GLY A N 1
ATOM 1043 C CA . GLY A 1 131 ? 17.029 -2.028 33.627 1.00 70.56 131 GLY A CA 1
ATOM 1044 C C . GLY A 1 131 ? 15.651 -2.662 33.397 1.00 70.56 131 GLY A C 1
ATOM 1045 O O . GLY A 1 131 ? 15.563 -3.887 33.331 1.00 70.56 131 GLY A O 1
ATOM 1046 N N . ALA A 1 132 ? 14.580 -1.871 33.272 1.00 71.31 132 ALA A N 1
ATOM 1047 C CA . ALA A 1 132 ? 13.256 -2.397 32.956 1.00 71.31 132 ALA A CA 1
ATOM 1048 C C . ALA A 1 132 ? 13.133 -2.755 31.467 1.00 71.31 132 ALA A C 1
ATOM 1050 O O . ALA A 1 132 ? 13.419 -1.946 30.584 1.00 71.31 132 ALA A O 1
ATOM 1051 N N . VAL A 1 133 ? 12.668 -3.974 31.198 1.00 77.44 133 VAL A N 1
ATOM 1052 C CA . VAL A 1 133 ? 12.302 -4.433 29.854 1.00 77.44 133 VAL A CA 1
ATOM 1053 C C . VAL A 1 133 ? 10.971 -3.791 29.472 1.00 77.44 133 VAL A C 1
ATOM 1055 O O . VAL A 1 133 ? 10.052 -3.754 30.292 1.00 77.44 133 VAL A O 1
ATOM 1058 N N . LEU A 1 134 ? 10.859 -3.295 28.236 1.00 79.19 134 LEU A N 1
ATOM 1059 C CA . LEU A 1 134 ? 9.593 -2.772 27.729 1.00 79.19 134 LEU A CA 1
ATOM 1060 C C . LEU A 1 134 ? 8.497 -3.852 27.850 1.00 79.19 134 LEU A C 1
ATOM 1062 O O . LEU A 1 134 ? 8.754 -5.018 27.539 1.00 79.19 134 LEU A O 1
ATOM 1066 N N . PRO A 1 135 ? 7.279 -3.504 28.298 1.00 84.19 135 PRO A N 1
ATOM 1067 C CA . PRO A 1 135 ? 6.190 -4.466 28.413 1.00 84.19 135 PRO A CA 1
ATOM 1068 C C . PRO A 1 135 ? 5.830 -5.085 27.057 1.00 84.19 135 PRO A C 1
ATOM 1070 O O . PRO A 1 135 ? 5.945 -4.448 26.010 1.00 84.19 135 PRO A O 1
ATOM 1073 N N . GLU A 1 136 ? 5.370 -6.332 27.069 1.00 87.50 136 GLU A N 1
ATOM 1074 C CA . GLU A 1 136 ? 4.862 -6.990 25.865 1.00 87.50 136 GLU A CA 1
ATOM 1075 C C . GLU A 1 136 ? 3.537 -6.351 25.419 1.00 87.50 136 GLU A C 1
ATOM 1077 O O . GLU A 1 136 ? 2.661 -6.045 26.240 1.00 87.50 136 GLU A O 1
ATOM 1082 N N . PHE A 1 137 ? 3.382 -6.153 24.110 1.00 92.50 137 PHE A N 1
ATOM 1083 C CA . PHE A 1 137 ? 2.139 -5.655 23.533 1.00 92.50 137 PHE A CA 1
ATOM 1084 C C . PHE A 1 137 ? 1.117 -6.792 23.452 1.00 92.50 137 PHE A C 1
ATOM 1086 O O . PHE A 1 137 ? 1.370 -7.809 22.812 1.00 92.50 137 PHE A O 1
ATOM 1093 N N . GLN A 1 138 ? -0.051 -6.635 24.079 1.00 93.50 138 GLN A N 1
ATOM 1094 C CA . GLN A 1 138 ? -1.056 -7.699 24.076 1.00 93.50 138 GLN A CA 1
ATOM 1095 C C . GLN A 1 138 ? -1.627 -7.908 22.667 1.00 93.50 138 GLN A C 1
ATOM 1097 O O . GLN A 1 138 ? -2.174 -6.985 22.065 1.00 93.50 138 GLN A O 1
ATOM 1102 N N . GLU A 1 139 ? -1.562 -9.141 22.163 1.00 93.19 139 GLU A N 1
ATOM 1103 C CA . GLU A 1 139 ? -1.981 -9.490 20.795 1.00 93.19 139 GLU A CA 1
ATOM 1104 C C . GLU A 1 139 ? -3.461 -9.163 20.514 1.00 93.19 139 GLU A C 1
ATOM 1106 O O . GLU A 1 139 ? -3.812 -8.717 19.422 1.00 93.19 139 GLU A O 1
ATOM 1111 N N . GLY A 1 140 ? -4.343 -9.350 21.503 1.00 93.44 140 GLY A N 1
ATOM 1112 C CA . GLY A 1 140 ? -5.761 -8.993 21.380 1.00 93.44 140 GLY A CA 1
ATOM 1113 C C . GLY A 1 140 ? -5.974 -7.487 21.202 1.00 93.44 140 GLY A C 1
ATOM 1114 O O . GLY A 1 140 ? -6.749 -7.075 20.338 1.00 93.44 140 GLY A O 1
ATOM 1115 N N . ASP A 1 141 ? -5.234 -6.673 21.961 1.00 94.94 141 ASP A N 1
ATOM 1116 C CA . ASP A 1 141 ? -5.275 -5.213 21.851 1.00 94.94 141 ASP A CA 1
ATOM 1117 C C . ASP A 1 141 ? -4.692 -4.762 20.507 1.00 94.94 141 ASP A C 1
ATOM 1119 O O . ASP A 1 141 ? -5.285 -3.921 19.836 1.00 94.94 141 ASP A O 1
ATOM 1123 N N . ALA A 1 142 ? -3.577 -5.356 20.065 1.00 96.50 142 ALA A N 1
ATOM 1124 C CA . ALA A 1 142 ? -2.965 -5.037 18.778 1.00 96.50 142 ALA A CA 1
ATOM 1125 C C . ALA A 1 142 ? -3.912 -5.335 17.606 1.00 96.50 142 ALA A C 1
ATOM 1127 O O . ALA A 1 142 ? -4.100 -4.488 16.732 1.00 96.50 142 ALA A O 1
ATOM 1128 N N . LYS A 1 143 ? -4.579 -6.497 17.608 1.00 97.19 143 LYS A N 1
ATOM 1129 C CA . LYS A 1 143 ? -5.583 -6.849 16.591 1.00 97.19 143 LYS A CA 1
ATOM 1130 C C . LYS A 1 143 ? -6.795 -5.920 16.614 1.00 97.19 143 LYS A C 1
ATOM 1132 O O . LYS A 1 143 ? -7.264 -5.517 15.549 1.00 97.19 143 LYS A O 1
ATOM 1137 N N . ALA A 1 144 ? -7.289 -5.561 17.799 1.00 96.56 144 ALA A N 1
ATOM 1138 C CA . ALA A 1 144 ? -8.386 -4.608 17.937 1.00 96.56 144 ALA A CA 1
ATOM 1139 C C . ALA A 1 144 ? -7.993 -3.217 17.413 1.00 96.56 144 ALA A C 1
ATOM 1141 O O . ALA A 1 144 ? -8.750 -2.621 16.647 1.00 96.56 144 ALA A O 1
ATOM 1142 N N . LEU A 1 145 ? -6.793 -2.729 17.749 1.00 98.06 145 LEU A N 1
ATOM 1143 C CA . LEU A 1 145 ? -6.255 -1.466 17.240 1.00 98.06 145 LEU A CA 1
ATOM 1144 C C . LEU A 1 145 ? -6.131 -1.477 15.715 1.00 98.06 145 LEU A C 1
ATOM 1146 O O . LEU A 1 145 ? -6.582 -0.536 15.074 1.00 98.06 145 LEU A O 1
ATOM 1150 N N . VAL A 1 146 ? -5.606 -2.547 15.108 1.00 98.44 146 VAL A N 1
ATOM 1151 C CA . VAL A 1 146 ? -5.556 -2.683 13.639 1.00 98.44 146 VAL A CA 1
ATOM 1152 C C . VAL A 1 146 ? -6.953 -2.587 13.021 1.00 98.44 146 VAL A C 1
ATOM 1154 O O . VAL A 1 146 ? -7.135 -1.902 12.012 1.00 98.44 146 VAL A O 1
ATOM 1157 N N . ALA A 1 147 ? -7.952 -3.237 13.621 1.00 98.06 147 ALA A N 1
ATOM 1158 C CA . ALA A 1 147 ? -9.325 -3.174 13.132 1.00 98.06 147 ALA A CA 1
ATOM 1159 C C . ALA A 1 147 ? -9.902 -1.751 13.247 1.00 98.06 147 ALA A C 1
ATOM 1161 O O . ALA A 1 147 ? -10.450 -1.241 12.273 1.00 98.06 147 ALA A O 1
ATOM 1162 N N . TYR A 1 148 ? -9.693 -1.063 14.374 1.00 98.31 148 TYR A N 1
ATOM 1163 C CA . TYR A 1 148 ? -10.069 0.346 14.532 1.00 98.31 148 TYR A CA 1
ATOM 1164 C C . TYR A 1 148 ? -9.378 1.260 13.516 1.00 98.31 148 TYR A C 1
ATOM 1166 O O . TYR A 1 148 ? -10.029 2.115 12.924 1.00 98.31 148 TYR A O 1
ATOM 1174 N N . LEU A 1 149 ? -8.076 1.079 13.287 1.00 98.50 149 LEU A N 1
ATOM 1175 C CA . LEU A 1 149 ? -7.305 1.857 12.314 1.00 98.50 149 LEU A CA 1
ATOM 1176 C C . LEU A 1 149 ? -7.791 1.613 10.881 1.00 98.50 149 LEU A C 1
ATOM 1178 O O . LEU A 1 149 ? -7.781 2.530 10.066 1.00 98.50 149 LEU A O 1
ATOM 1182 N N . THR A 1 150 ? -8.275 0.404 10.588 1.00 98.25 150 THR A N 1
ATOM 1183 C CA . THR A 1 150 ? -8.912 0.077 9.304 1.00 98.25 150 THR A CA 1
ATOM 1184 C C . THR A 1 150 ? -10.236 0.825 9.141 1.00 98.25 150 THR A C 1
ATOM 1186 O O . THR A 1 150 ? -10.476 1.415 8.089 1.00 98.25 150 THR A O 1
ATOM 1189 N N . VAL A 1 151 ? -11.067 0.877 10.191 1.00 98.25 151 VAL A N 1
ATOM 1190 C CA . VAL A 1 151 ? -12.297 1.690 10.192 1.00 98.25 151 VAL A CA 1
ATOM 1191 C C . VAL A 1 151 ? -11.966 3.175 10.039 1.00 98.25 151 VAL A C 1
ATOM 1193 O O . VAL A 1 151 ? -12.579 3.845 9.215 1.00 98.25 151 VAL A O 1
ATOM 1196 N N . LEU A 1 152 ? -10.974 3.683 10.780 1.00 97.81 152 LEU A N 1
ATOM 1197 C CA . LEU A 1 152 ? -10.515 5.071 10.700 1.00 97.81 152 LEU A CA 1
ATOM 1198 C C . LEU A 1 152 ? -10.096 5.429 9.272 1.00 97.81 152 LEU A C 1
ATOM 1200 O O . LEU A 1 152 ? -10.605 6.401 8.718 1.00 97.81 152 LEU A O 1
ATOM 1204 N N . LYS A 1 153 ? -9.226 4.611 8.665 1.00 96.69 153 LYS A N 1
ATOM 1205 C CA . LYS A 1 153 ? -8.809 4.750 7.267 1.00 96.69 153 LYS A CA 1
ATOM 1206 C C . LYS A 1 153 ? -10.024 4.850 6.347 1.00 96.69 153 LYS A C 1
ATOM 1208 O O . LYS A 1 153 ? -10.138 5.817 5.599 1.00 96.69 153 LYS A O 1
ATOM 1213 N N . GLN A 1 154 ? -10.949 3.896 6.435 1.00 96.69 154 GLN A N 1
ATOM 1214 C CA . GLN A 1 154 ? -12.087 3.848 5.526 1.00 96.69 154 GLN A CA 1
ATOM 1215 C C . GLN A 1 154 ? -13.024 5.057 5.700 1.00 96.69 154 GLN A C 1
ATOM 1217 O O . GLN A 1 154 ? -13.449 5.662 4.713 1.00 96.69 154 GLN A O 1
ATOM 1222 N N . VAL A 1 155 ? -13.323 5.434 6.945 1.00 96.88 155 VAL A N 1
ATOM 1223 C CA . VAL A 1 155 ? -14.169 6.589 7.275 1.00 96.88 155 VAL A CA 1
ATOM 1224 C C . VAL A 1 155 ? -13.548 7.882 6.748 1.00 96.88 155 VAL A C 1
ATOM 1226 O O . VAL A 1 155 ? -14.239 8.700 6.144 1.00 96.88 155 VAL A O 1
ATOM 1229 N N . VAL A 1 156 ? -12.237 8.060 6.917 1.00 94.81 156 VAL A N 1
ATOM 1230 C CA . VAL A 1 156 ? -11.515 9.238 6.423 1.00 94.81 156 VAL A CA 1
ATOM 1231 C C . VAL A 1 156 ? -11.463 9.250 4.890 1.00 94.81 156 VAL A C 1
ATOM 1233 O O . VAL A 1 156 ? -11.743 10.281 4.280 1.00 94.81 156 VAL A O 1
ATOM 1236 N N . GLU A 1 157 ? -11.178 8.121 4.238 1.00 94.00 157 GLU A N 1
ATOM 1237 C CA . GLU A 1 157 ? -11.084 8.023 2.772 1.00 94.00 157 GLU A CA 1
ATOM 1238 C C . GLU A 1 157 ? -12.418 8.271 2.057 1.00 94.00 157 GLU A C 1
ATOM 1240 O O . GLU A 1 157 ? -12.428 8.923 1.009 1.00 94.00 157 GLU A O 1
ATOM 1245 N N . ASN A 1 158 ? -13.535 7.815 2.630 1.00 94.50 158 ASN A N 1
ATOM 1246 C CA . ASN A 1 158 ? -14.843 7.842 1.965 1.00 94.50 158 ASN A CA 1
ATOM 1247 C C . ASN A 1 158 ? -15.802 8.893 2.518 1.00 94.50 158 ASN A C 1
ATOM 1249 O O . ASN A 1 158 ? -16.814 9.165 1.881 1.00 94.50 158 ASN A O 1
ATOM 1253 N N . GLY A 1 159 ? -15.499 9.501 3.668 1.00 94.00 159 GLY A N 1
ATOM 1254 C CA . GLY A 1 159 ? -16.342 10.521 4.286 1.00 94.00 159 GLY A CA 1
ATOM 1255 C C . GLY A 1 159 ? -16.610 11.725 3.383 1.00 94.00 159 GLY A C 1
ATOM 1256 O O . GLY A 1 159 ? -15.842 12.032 2.464 1.00 94.00 159 GLY A O 1
ATOM 1257 N N . ASN A 1 160 ? -17.691 12.452 3.672 1.00 91.38 160 ASN A N 1
ATOM 1258 C CA . ASN A 1 160 ? -18.025 13.671 2.942 1.00 91.38 160 ASN A CA 1
ATOM 1259 C C . ASN A 1 160 ? -16.844 14.672 2.991 1.00 91.38 160 ASN A C 1
ATOM 1261 O O . ASN A 1 160 ? -16.433 15.050 4.091 1.00 91.38 160 ASN A O 1
ATOM 1265 N N . PRO A 1 161 ? -16.309 15.150 1.845 1.00 89.56 161 PRO A N 1
ATOM 1266 C CA . PRO A 1 161 ? -15.128 16.020 1.805 1.00 89.56 161 PRO A CA 1
ATOM 1267 C C . PRO A 1 161 ? -15.231 17.330 2.597 1.00 89.56 161 PRO A C 1
ATOM 1269 O O . PRO A 1 161 ? -14.198 17.923 2.916 1.00 89.56 161 PRO A O 1
ATOM 1272 N N . ILE A 1 162 ? -16.449 17.801 2.878 1.00 88.38 162 ILE A N 1
ATOM 1273 C CA . ILE A 1 162 ? -16.710 19.017 3.657 1.00 88.38 162 ILE A CA 1
ATOM 1274 C C . ILE A 1 162 ? -16.618 18.713 5.156 1.00 88.38 162 ILE A C 1
ATOM 1276 O O . ILE A 1 162 ? -15.973 19.450 5.899 1.00 88.38 162 ILE A O 1
ATOM 1280 N N . GLU A 1 163 ? -17.226 17.614 5.594 1.00 90.06 163 GLU A N 1
ATOM 1281 C CA . GLU A 1 163 ? -17.344 17.250 7.009 1.00 90.06 163 GLU A CA 1
ATOM 1282 C C . GLU A 1 163 ? -16.064 16.595 7.535 1.00 90.06 163 GLU A C 1
ATOM 1284 O O . GLU A 1 163 ? -15.547 16.988 8.584 1.00 90.06 163 GLU A O 1
ATOM 1289 N N . ARG A 1 164 ? -15.498 15.653 6.765 1.00 89.25 164 ARG A N 1
ATOM 1290 C CA . ARG A 1 164 ? -14.397 14.780 7.206 1.00 89.25 164 ARG A CA 1
ATOM 1291 C C . ARG A 1 164 ? -13.130 15.513 7.623 1.00 89.25 164 ARG A C 1
ATOM 1293 O O . ARG A 1 164 ? -12.342 14.993 8.405 1.00 89.25 164 ARG A O 1
ATOM 1300 N N . LYS A 1 165 ? -12.936 16.732 7.117 1.00 86.50 165 LYS A N 1
ATOM 1301 C CA . LYS A 1 165 ? -11.786 17.586 7.446 1.00 86.50 165 LYS A CA 1
ATOM 1302 C C . LYS A 1 165 ? -11.771 18.011 8.915 1.00 86.50 165 LYS A C 1
ATOM 1304 O O . LYS A 1 165 ? -10.711 18.349 9.422 1.00 86.50 165 LYS A O 1
ATOM 1309 N N . ASN A 1 166 ? -12.927 17.982 9.582 1.00 88.44 166 ASN A N 1
ATOM 1310 C CA . ASN A 1 166 ? -13.090 18.426 10.966 1.00 88.44 166 ASN A CA 1
ATOM 1311 C C . ASN A 1 166 ? -13.320 17.267 11.951 1.00 88.44 166 ASN A C 1
ATOM 1313 O O . ASN A 1 166 ? -13.462 17.508 13.146 1.00 88.44 166 ASN A O 1
ATOM 1317 N N . TRP A 1 167 ? -13.390 16.021 11.472 1.00 92.25 167 TRP A N 1
ATOM 1318 C CA . TRP A 1 167 ? -13.733 14.854 12.292 1.00 92.25 167 TRP A CA 1
ATOM 1319 C C . TRP A 1 167 ? -12.642 14.460 13.290 1.00 92.25 167 TRP A C 1
ATOM 1321 O O . TRP A 1 167 ? -12.952 14.106 14.425 1.00 92.25 167 TRP A O 1
ATOM 1331 N N . PHE A 1 168 ? -11.374 14.561 12.886 1.00 92.38 168 PHE A N 1
ATOM 1332 C CA . PHE A 1 168 ? -10.220 14.179 13.702 1.00 92.38 168 PHE A CA 1
ATOM 1333 C C . PHE A 1 168 ? -9.218 15.342 13.768 1.00 92.38 168 PHE A C 1
ATOM 1335 O O . PHE A 1 168 ? -8.261 15.370 12.995 1.00 92.38 168 PHE A O 1
ATOM 1342 N N . PRO A 1 169 ? -9.453 16.340 14.642 1.00 87.69 169 PRO A N 1
ATOM 1343 C CA . PRO A 1 169 ? -8.594 17.521 14.739 1.00 87.69 169 PRO A CA 1
ATOM 1344 C C . PRO A 1 169 ? -7.229 17.226 15.377 1.00 87.69 169 PRO A C 1
ATOM 1346 O O . PRO A 1 169 ? -6.269 17.939 15.098 1.00 87.69 169 PRO A O 1
ATOM 1349 N N . ASP A 1 170 ? -7.141 16.189 16.213 1.00 90.94 170 ASP A N 1
ATOM 1350 C CA . ASP A 1 170 ? -5.894 15.708 16.804 1.00 90.94 170 ASP A CA 1
ATOM 1351 C C . ASP A 1 170 ? -5.615 14.276 16.338 1.00 90.94 170 ASP A C 1
ATOM 1353 O O . ASP A 1 170 ? -6.376 13.351 16.623 1.00 90.94 170 ASP A O 1
ATOM 1357 N N . ILE A 1 171 ? -4.521 14.117 15.596 1.00 92.88 171 ILE A N 1
ATOM 1358 C CA . ILE A 1 171 ? -4.038 12.826 15.096 1.00 92.88 171 ILE A CA 1
ATOM 1359 C C . ILE A 1 171 ? -2.693 12.431 15.712 1.00 92.88 171 ILE A C 1
ATOM 1361 O O . ILE A 1 171 ? -2.178 11.362 15.390 1.00 92.88 171 ILE A O 1
ATOM 1365 N N . GLU A 1 172 ? -2.121 13.257 16.597 1.00 93.88 172 GLU A N 1
ATOM 1366 C CA . GLU A 1 172 ? -0.821 13.004 17.226 1.00 93.88 172 GLU A CA 1
ATOM 1367 C C . GLU A 1 172 ? -0.734 11.618 17.892 1.00 93.88 172 GLU A C 1
ATOM 1369 O O . GLU A 1 172 ? 0.285 10.950 17.703 1.00 93.88 172 GLU A O 1
ATOM 1374 N N . PRO A 1 173 ? -1.771 11.105 18.596 1.00 95.06 173 PRO A N 1
ATOM 1375 C CA . PRO A 1 173 ? -1.704 9.782 19.219 1.00 95.06 173 PRO A CA 1
ATOM 1376 C C . PRO A 1 173 ? -1.375 8.628 18.259 1.00 95.06 173 PRO A C 1
ATOM 1378 O O . PRO A 1 173 ? -0.802 7.632 18.697 1.00 95.06 173 PRO A O 1
ATOM 1381 N N . LEU A 1 174 ? -1.683 8.751 16.960 1.00 95.56 174 LEU A N 1
ATOM 1382 C CA . LEU A 1 174 ? -1.369 7.726 15.952 1.00 95.56 174 LEU A CA 1
ATOM 1383 C C . LEU A 1 174 ? 0.143 7.544 15.740 1.00 95.56 174 LEU A C 1
ATOM 1385 O O . LEU A 1 174 ? 0.583 6.495 15.276 1.00 95.56 174 LEU A O 1
ATOM 1389 N N . PHE A 1 175 ? 0.943 8.551 16.081 1.00 93.81 175 PHE A N 1
ATOM 1390 C CA . PHE A 1 175 ? 2.387 8.548 15.863 1.00 93.81 175 PHE A CA 1
ATOM 1391 C C . PHE A 1 175 ? 3.154 8.019 17.072 1.00 93.81 175 PHE A C 1
ATOM 1393 O O . PHE A 1 175 ? 4.233 7.451 16.932 1.00 93.81 175 PHE A O 1
ATOM 1400 N N . LYS A 1 176 ? 2.592 8.171 18.274 1.00 91.38 176 LYS A N 1
ATOM 1401 C CA . LYS A 1 176 ? 3.327 8.010 19.537 1.00 91.38 176 LYS A CA 1
ATOM 1402 C C . LYS A 1 176 ? 3.827 6.592 19.787 1.00 91.38 176 LYS A C 1
ATOM 1404 O O . LYS A 1 176 ? 4.761 6.418 20.557 1.00 91.38 176 LYS A O 1
ATOM 1409 N N . LEU A 1 177 ? 3.235 5.592 19.131 1.00 91.69 177 LEU A N 1
ATOM 1410 C CA . LEU A 1 177 ? 3.657 4.197 19.244 1.00 91.69 177 LEU A CA 1
ATOM 1411 C C . LEU A 1 177 ? 4.730 3.775 18.224 1.00 91.69 177 LEU A C 1
ATOM 1413 O O . LEU A 1 177 ? 5.311 2.704 18.379 1.00 91.69 177 LEU A O 1
ATOM 1417 N N . LEU A 1 178 ? 5.006 4.579 17.191 1.00 89.25 178 LEU A N 1
ATOM 1418 C CA . LEU A 1 178 ? 5.856 4.170 16.064 1.00 89.25 178 LEU A CA 1
ATOM 1419 C C . LEU A 1 178 ? 7.315 3.903 16.470 1.00 89.25 178 LEU A C 1
ATOM 1421 O O . LEU A 1 178 ? 7.924 2.955 15.976 1.00 89.25 178 LEU A O 1
ATOM 1425 N N . SER A 1 179 ? 7.840 4.670 17.428 1.00 82.81 179 SER A N 1
ATOM 1426 C CA . SER A 1 179 ? 9.231 4.583 17.899 1.00 82.81 179 SER A CA 1
ATOM 1427 C C . SER A 1 179 ? 9.549 3.390 18.805 1.00 82.81 179 SER A C 1
ATOM 1429 O O . SER A 1 179 ? 10.724 3.157 19.088 1.00 82.81 179 SER A O 1
ATOM 1431 N N . TYR A 1 180 ? 8.551 2.647 19.294 1.00 85.44 180 TYR A N 1
ATOM 1432 C CA . TYR A 1 180 ? 8.781 1.559 20.249 1.00 85.44 180 TYR A CA 1
ATOM 1433 C C . TYR A 1 180 ? 8.995 0.216 19.542 1.00 85.44 180 TYR A C 1
ATOM 1435 O O . TYR A 1 180 ? 8.170 -0.217 18.739 1.00 85.44 180 TYR A O 1
ATOM 1443 N N . GLU A 1 181 ? 10.077 -0.485 19.881 1.00 80.69 181 GLU A N 1
ATOM 1444 C CA . GLU A 1 181 ? 10.430 -1.794 19.302 1.00 80.69 181 GLU A CA 1
ATOM 1445 C C . GLU A 1 181 ? 9.406 -2.892 19.633 1.00 80.69 181 GLU A C 1
ATOM 1447 O O . GLU A 1 181 ? 9.106 -3.739 18.797 1.00 80.69 181 GLU A O 1
ATOM 1452 N N . ASN A 1 182 ? 8.800 -2.836 20.823 1.00 86.81 182 ASN A N 1
ATOM 1453 C CA . ASN A 1 182 ? 7.816 -3.825 21.276 1.00 86.81 182 ASN A CA 1
ATOM 1454 C C . ASN A 1 182 ? 6.455 -3.721 20.573 1.00 86.81 182 ASN A C 1
ATOM 1456 O O . ASN A 1 182 ? 5.592 -4.574 20.783 1.00 86.81 182 ASN A O 1
ATOM 1460 N N . VAL A 1 183 ? 6.222 -2.672 19.780 1.00 91.19 183 VAL A N 1
ATOM 1461 C CA . VAL A 1 183 ? 4.978 -2.520 19.021 1.00 91.19 183 VAL A CA 1
ATOM 1462 C C . VAL A 1 183 ? 5.053 -3.417 17.783 1.00 91.19 183 VAL A C 1
ATOM 1464 O O . VAL A 1 183 ? 5.968 -3.243 16.974 1.00 91.19 183 VAL A O 1
ATOM 1467 N N . PRO A 1 184 ? 4.102 -4.353 17.585 1.00 92.44 184 PRO A N 1
ATOM 1468 C CA . PRO A 1 184 ? 4.168 -5.301 16.480 1.00 92.44 184 PRO A CA 1
ATOM 1469 C C . PRO A 1 184 ? 4.290 -4.611 15.109 1.00 92.44 184 PRO A C 1
ATOM 1471 O O . PRO A 1 184 ? 3.542 -3.662 14.843 1.00 92.44 184 PRO A O 1
ATOM 1474 N N . PRO A 1 185 ? 5.144 -5.103 14.187 1.00 90.44 185 PRO A N 1
ATOM 1475 C CA . PRO A 1 185 ? 5.347 -4.468 12.881 1.00 90.44 185 PRO A CA 1
ATOM 1476 C C . PRO A 1 185 ? 4.059 -4.291 12.067 1.00 90.44 185 PRO A C 1
ATOM 1478 O O . PRO A 1 185 ? 3.871 -3.270 11.408 1.00 90.44 185 PRO A O 1
ATOM 1481 N N . TYR A 1 186 ? 3.129 -5.248 12.150 1.00 93.75 186 TYR A N 1
ATOM 1482 C CA . TYR A 1 186 ? 1.839 -5.154 11.462 1.00 93.75 186 TYR A CA 1
ATOM 1483 C C . TYR A 1 186 ? 0.962 -4.013 12.013 1.00 93.75 186 TYR A C 1
ATOM 1485 O O . TYR A 1 186 ? 0.226 -3.380 11.255 1.00 93.75 186 TYR A O 1
ATOM 1493 N N . LEU A 1 187 ? 1.061 -3.710 13.313 1.00 96.12 187 LEU A N 1
ATOM 1494 C CA . LEU A 1 187 ? 0.359 -2.593 13.944 1.00 96.12 187 LEU A CA 1
ATOM 1495 C C . LEU A 1 187 ? 1.013 -1.261 13.563 1.00 96.12 187 LEU A C 1
ATOM 1497 O O . LEU A 1 187 ? 0.298 -0.333 13.194 1.00 96.12 187 LEU A O 1
ATOM 1501 N N . LYS A 1 188 ? 2.353 -1.180 13.550 1.00 93.19 188 LYS A N 1
ATOM 1502 C CA . LYS A 1 188 ? 3.071 -0.010 13.005 1.00 93.19 188 LYS A CA 1
ATOM 1503 C C . LYS A 1 188 ? 2.665 0.264 11.552 1.00 93.19 188 LYS A C 1
ATOM 1505 O O . LYS A 1 188 ? 2.385 1.403 11.191 1.00 93.19 188 LYS A O 1
ATOM 1510 N N . GLY A 1 189 ? 2.556 -0.784 10.732 1.00 92.81 189 GLY A N 1
ATOM 1511 C CA . GLY A 1 189 ? 2.050 -0.689 9.362 1.00 92.81 189 GLY A CA 1
ATOM 1512 C C . GLY A 1 189 ? 0.617 -0.148 9.289 1.00 92.81 189 GLY A C 1
ATOM 1513 O O . GLY A 1 189 ? 0.341 0.753 8.499 1.00 92.81 189 GLY A O 1
ATOM 1514 N N . ALA A 1 190 ? -0.289 -0.634 10.144 1.00 96.81 190 ALA A N 1
ATOM 1515 C CA . ALA A 1 190 ? -1.662 -0.130 10.216 1.00 96.81 190 ALA A CA 1
ATOM 1516 C C . ALA A 1 190 ? -1.733 1.345 10.654 1.00 96.81 190 ALA A C 1
ATOM 1518 O O . ALA A 1 190 ? -2.512 2.108 10.082 1.00 96.81 190 ALA A O 1
ATOM 1519 N N . LEU A 1 191 ? -0.894 1.765 11.609 1.00 96.81 191 LEU A N 1
ATOM 1520 C CA . LEU A 1 191 ? -0.771 3.165 12.028 1.00 96.81 191 LEU A CA 1
ATOM 1521 C C . LEU A 1 191 ? -0.305 4.043 10.862 1.00 96.81 191 LEU A C 1
ATOM 1523 O O . LEU A 1 191 ? -0.961 5.034 10.551 1.00 96.81 191 LEU A O 1
ATOM 1527 N N . ARG A 1 192 ? 0.765 3.648 10.156 1.00 93.62 192 ARG A N 1
ATOM 1528 C CA . ARG A 1 192 ? 1.273 4.383 8.983 1.00 93.62 192 ARG A CA 1
ATOM 1529 C C . ARG A 1 192 ? 0.238 4.451 7.852 1.00 93.62 192 ARG A C 1
ATOM 1531 O O . ARG A 1 192 ? 0.074 5.508 7.248 1.00 93.62 192 ARG A O 1
ATOM 1538 N N . ASN A 1 193 ? -0.524 3.379 7.622 1.00 94.38 193 ASN A N 1
ATOM 1539 C CA . ASN A 1 193 ? -1.629 3.378 6.657 1.00 94.38 193 ASN A CA 1
ATOM 1540 C C . ASN A 1 193 ? -2.740 4.367 7.039 1.00 94.38 193 ASN A C 1
ATOM 1542 O O . ASN A 1 193 ? -3.221 5.091 6.172 1.00 94.38 193 ASN A O 1
ATOM 1546 N N . ALA A 1 194 ? -3.130 4.426 8.315 1.00 95.38 194 ALA A N 1
ATOM 1547 C CA . ALA A 1 194 ? -4.122 5.387 8.794 1.00 95.38 194 ALA A CA 1
ATOM 1548 C C . ALA A 1 194 ? -3.595 6.833 8.751 1.00 95.38 194 ALA A C 1
ATOM 1550 O O . ALA A 1 194 ? -4.322 7.746 8.379 1.00 95.38 194 ALA A O 1
ATOM 1551 N N . ILE A 1 195 ? -2.318 7.064 9.062 1.00 94.25 195 ILE A N 1
ATOM 1552 C CA . ILE A 1 195 ? -1.687 8.387 8.938 1.00 94.25 195 ILE A CA 1
ATOM 1553 C C . ILE A 1 195 ? -1.697 8.855 7.474 1.00 94.25 195 ILE A C 1
ATOM 1555 O O . ILE A 1 195 ? -2.054 10.000 7.189 1.00 94.25 195 ILE A O 1
ATOM 1559 N N . ALA A 1 196 ? -1.365 7.965 6.534 1.00 91.94 196 ALA A N 1
ATOM 1560 C CA . ALA A 1 196 ? -1.305 8.286 5.110 1.00 91.94 196 ALA A CA 1
ATOM 1561 C C . ALA A 1 196 ? -2.646 8.787 4.545 1.00 91.94 196 ALA A C 1
ATOM 1563 O O . ALA A 1 196 ? -2.647 9.640 3.653 1.00 91.94 196 ALA A O 1
ATOM 1564 N N . THR A 1 197 ? -3.791 8.339 5.079 1.00 91.94 197 THR A N 1
ATOM 1565 C CA . THR A 1 197 ? -5.103 8.811 4.603 1.00 91.94 197 THR A CA 1
ATOM 1566 C C . THR A 1 197 ? -5.335 10.291 4.874 1.00 91.94 197 THR A C 1
ATOM 1568 O O . THR A 1 197 ? -5.957 10.976 4.063 1.00 91.94 197 THR A O 1
ATOM 1571 N N . PHE A 1 198 ? -4.796 10.824 5.974 1.00 90.81 198 PHE A N 1
ATOM 1572 C CA . PHE A 1 198 ? -4.959 12.238 6.321 1.00 90.81 198 PHE A CA 1
ATOM 1573 C C . PHE A 1 198 ? -4.219 13.176 5.363 1.00 90.81 198 PHE A C 1
ATOM 1575 O O . PHE A 1 198 ? -4.686 14.292 5.127 1.00 90.81 198 PHE A O 1
ATOM 1582 N N . VAL A 1 199 ? -3.126 12.710 4.743 1.00 87.00 199 VAL A N 1
ATOM 1583 C CA . VAL A 1 199 ? -2.351 13.488 3.759 1.00 87.00 199 VAL A CA 1
ATOM 1584 C C . VAL A 1 199 ? -3.215 13.877 2.554 1.00 87.00 199 VAL A C 1
ATOM 1586 O O . VAL A 1 199 ? -3.112 14.995 2.056 1.00 87.00 199 VAL A O 1
ATOM 1589 N N . GLN A 1 200 ? -4.103 12.982 2.110 1.00 79.12 200 GLN A N 1
ATOM 1590 C CA . GLN A 1 200 ? -4.980 13.214 0.954 1.00 79.12 200 GLN A CA 1
ATOM 1591 C C . GLN A 1 200 ? -6.203 14.082 1.291 1.00 79.12 200 GLN A C 1
ATOM 1593 O O . GLN A 1 200 ? -6.784 14.719 0.413 1.00 79.12 200 GLN A O 1
ATOM 1598 N N . VAL A 1 201 ? -6.624 14.111 2.560 1.00 77.44 201 VAL A N 1
ATOM 1599 C CA . VAL A 1 201 ? -7.838 14.824 2.988 1.00 77.44 201 VAL A CA 1
ATOM 1600 C C . VAL A 1 201 ? -7.595 16.313 3.209 1.00 77.44 201 VAL A C 1
ATOM 1602 O O . VAL A 1 201 ? -8.466 17.132 2.892 1.00 77.44 201 VAL A O 1
ATOM 1605 N N . SER A 1 202 ? -6.428 16.677 3.742 1.00 71.44 202 SER A N 1
ATOM 1606 C CA . SER A 1 202 ? -6.089 18.068 4.023 1.00 71.44 202 SER A CA 1
ATOM 1607 C C . SER A 1 202 ? -4.633 18.358 3.658 1.00 71.44 202 SER A C 1
ATOM 1609 O O . SER A 1 202 ? -3.731 17.918 4.372 1.00 71.44 202 SER A O 1
ATOM 1611 N N . PRO A 1 203 ? -4.369 19.162 2.609 1.00 70.00 203 PRO A N 1
ATOM 1612 C CA . PRO A 1 203 ? -3.000 19.547 2.265 1.00 70.00 203 PRO A CA 1
ATOM 1613 C C . PRO A 1 203 ? -2.331 20.356 3.387 1.00 70.00 203 PRO A C 1
ATOM 1615 O O . PRO A 1 203 ? -1.113 20.331 3.508 1.00 70.00 203 PRO A O 1
ATOM 1618 N N . ILE A 1 204 ? -3.120 21.006 4.254 1.00 71.69 204 ILE A N 1
ATOM 1619 C CA . ILE A 1 204 ? -2.640 21.733 5.441 1.00 71.69 204 ILE A CA 1
ATOM 1620 C C . ILE A 1 204 ? -2.033 20.764 6.468 1.00 71.69 204 ILE A C 1
ATOM 1622 O O . ILE A 1 204 ? -1.090 21.108 7.176 1.00 71.69 204 ILE A O 1
ATOM 1626 N N . MET A 1 205 ? -2.546 19.531 6.548 1.00 79.50 205 MET A N 1
ATOM 1627 C CA . MET A 1 205 ? -2.036 18.537 7.493 1.00 79.50 205 MET A CA 1
ATOM 1628 C C . MET A 1 205 ? -0.691 17.954 7.062 1.00 79.50 205 MET A C 1
ATOM 1630 O O . MET A 1 205 ? -0.024 17.367 7.906 1.00 79.50 205 MET A O 1
ATOM 1634 N N . LYS A 1 206 ? -0.257 18.136 5.806 1.00 82.75 206 LYS A N 1
ATOM 1635 C CA . LYS A 1 206 ? 1.006 17.582 5.297 1.00 82.75 206 LYS A CA 1
ATOM 1636 C C . LYS A 1 206 ? 2.198 17.969 6.176 1.00 82.75 206 LYS A C 1
ATOM 1638 O O . LYS A 1 206 ? 2.911 17.083 6.633 1.00 82.75 206 LYS A O 1
ATOM 1643 N N . ASP A 1 207 ? 2.376 19.259 6.456 1.00 84.38 207 ASP A N 1
ATOM 1644 C CA . ASP A 1 207 ? 3.523 19.748 7.236 1.00 84.38 207 ASP A CA 1
ATOM 1645 C C . ASP A 1 207 ? 3.442 19.296 8.699 1.00 84.38 207 ASP A C 1
ATOM 1647 O O . ASP A 1 207 ? 4.449 18.981 9.329 1.00 84.38 207 ASP A O 1
ATOM 1651 N N . THR A 1 208 ? 2.222 19.196 9.234 1.00 88.88 208 THR A N 1
ATOM 1652 C CA . THR A 1 208 ? 1.990 18.690 10.593 1.00 88.88 208 THR A CA 1
ATOM 1653 C C . THR A 1 208 ? 2.316 17.200 10.695 1.00 88.88 208 THR A C 1
ATOM 1655 O O . THR A 1 208 ? 3.007 16.793 11.624 1.00 88.88 208 THR A O 1
ATOM 1658 N N . ILE A 1 209 ? 1.867 16.397 9.727 1.00 91.00 209 ILE A N 1
ATOM 1659 C CA . ILE A 1 209 ? 2.169 14.965 9.629 1.00 91.00 209 ILE A CA 1
ATOM 1660 C C . ILE A 1 209 ? 3.672 14.763 9.470 1.00 91.00 209 ILE A C 1
ATOM 1662 O O . ILE A 1 209 ? 4.240 13.929 10.165 1.00 91.00 209 ILE A O 1
ATOM 1666 N N . TRP A 1 210 ? 4.323 15.548 8.608 1.00 86.50 210 TRP A N 1
ATOM 1667 C CA . TRP A 1 210 ? 5.768 15.476 8.418 1.00 86.50 210 TRP A CA 1
ATOM 1668 C C . TRP A 1 210 ? 6.523 15.765 9.718 1.00 86.50 210 TRP A C 1
ATOM 1670 O O . TRP A 1 210 ? 7.339 14.952 10.144 1.00 86.50 210 TRP A O 1
ATOM 1680 N N . ARG A 1 211 ? 6.163 16.847 10.420 1.00 87.62 211 ARG A N 1
ATOM 1681 C CA . ARG A 1 211 ? 6.724 17.180 11.737 1.00 87.62 211 ARG A CA 1
ATOM 1682 C C . ARG A 1 211 ? 6.518 16.057 12.757 1.00 87.62 211 ARG A C 1
ATOM 1684 O O . ARG A 1 211 ? 7.407 15.792 13.558 1.00 87.62 211 ARG A O 1
ATOM 1691 N N . TYR A 1 212 ? 5.361 15.395 12.750 1.00 90.69 212 TYR A N 1
ATOM 1692 C CA . TYR A 1 212 ? 5.108 14.263 13.642 1.00 90.69 212 TYR A CA 1
ATOM 1693 C C . TYR A 1 212 ? 5.907 13.014 13.271 1.00 90.69 212 TYR A C 1
ATOM 1695 O O . TYR A 1 212 ? 6.394 12.339 14.173 1.00 90.69 212 TYR A O 1
ATOM 1703 N N . LEU A 1 213 ? 6.106 12.721 11.985 1.00 86.69 213 LEU A N 1
ATOM 1704 C CA . LEU A 1 213 ? 7.005 11.642 11.565 1.00 86.69 213 LEU A CA 1
ATOM 1705 C C . LEU A 1 213 ? 8.438 11.922 12.028 1.00 86.69 213 LEU A C 1
ATOM 1707 O O . LEU A 1 213 ? 9.052 11.066 12.657 1.00 86.69 213 LEU A O 1
ATOM 1711 N N . GLU A 1 214 ? 8.931 13.146 11.835 1.00 81.88 214 GLU A N 1
ATOM 1712 C CA . GLU A 1 214 ? 10.248 13.560 12.336 1.00 81.88 214 GLU A CA 1
ATOM 1713 C C . GLU A 1 214 ? 10.346 13.498 13.866 1.00 81.88 214 GLU A C 1
ATOM 1715 O O . GLU A 1 214 ? 11.421 13.270 14.408 1.00 81.88 214 GLU A O 1
ATOM 1720 N N . GLN A 1 215 ? 9.245 13.695 14.590 1.00 83.75 215 GLN A N 1
ATOM 1721 C CA . GLN A 1 215 ? 9.240 13.671 16.051 1.00 83.75 215 GLN A CA 1
ATOM 1722 C C . GLN A 1 215 ? 9.137 12.252 16.637 1.00 83.75 215 GLN A C 1
ATOM 1724 O O . GLN A 1 215 ? 9.752 11.979 17.668 1.00 83.75 215 GLN A O 1
ATOM 1729 N N . TYR A 1 216 ? 8.333 11.376 16.029 1.00 81.56 216 TYR A N 1
ATOM 1730 C CA . TYR A 1 216 ? 7.886 10.116 16.636 1.00 81.56 216 TYR A CA 1
ATOM 1731 C C . TYR A 1 216 ? 8.270 8.854 15.864 1.00 81.56 216 TYR A C 1
ATOM 1733 O O . TYR A 1 216 ? 8.284 7.782 16.465 1.00 81.56 216 TYR A O 1
ATOM 1741 N N . ASP A 1 217 ? 8.553 8.957 14.564 1.00 70.25 217 ASP A N 1
ATOM 1742 C CA . ASP A 1 217 ? 9.012 7.831 13.736 1.00 70.25 217 ASP A CA 1
ATOM 1743 C C . ASP A 1 217 ? 10.548 7.677 13.791 1.00 70.25 217 ASP A C 1
ATOM 1745 O O . ASP A 1 217 ? 11.125 6.783 13.181 1.00 70.25 217 ASP A O 1
ATOM 1749 N N . LEU A 1 218 ? 11.217 8.529 14.580 1.00 59.97 218 LEU A N 1
ATOM 1750 C CA . LEU A 1 218 ? 12.589 8.337 15.044 1.00 59.97 218 LEU A CA 1
ATOM 1751 C C . LEU A 1 218 ? 12.557 7.480 16.314 1.00 59.97 218 LEU A C 1
ATOM 1753 O O . LEU A 1 218 ? 11.969 7.913 17.311 1.00 59.97 218 LEU A O 1
ATOM 1757 N N . PRO A 1 219 ? 13.203 6.308 16.373 1.00 50.50 219 PRO A N 1
ATOM 1758 C CA . PRO A 1 219 ? 13.175 5.538 17.597 1.00 50.50 219 PRO A CA 1
ATOM 1759 C C . PRO A 1 219 ? 13.900 6.238 18.736 1.00 50.50 219 PRO A C 1
ATOM 1761 O O . PRO A 1 219 ? 14.931 6.927 18.606 1.00 50.50 219 PRO A O 1
ATOM 1764 N N . VAL A 1 220 ? 13.342 5.985 19.911 1.00 46.03 220 VAL A N 1
ATOM 1765 C CA . VAL A 1 220 ? 14.013 6.189 21.179 1.00 46.03 220 VAL A CA 1
ATOM 1766 C C . VAL A 1 220 ? 15.035 5.065 21.293 1.00 46.03 220 VAL A C 1
ATOM 1768 O O . VAL A 1 220 ? 14.695 3.951 21.667 1.00 46.03 220 VAL A O 1
ATOM 1771 N N . VAL A 1 221 ? 16.281 5.359 20.912 1.00 39.75 221 VAL A N 1
ATOM 1772 C CA . VAL A 1 221 ? 17.434 4.470 21.092 1.00 39.75 221 VAL A CA 1
ATOM 1773 C C . VAL A 1 221 ? 17.460 4.005 22.547 1.00 39.75 221 VAL A C 1
ATOM 1775 O O . VAL A 1 221 ? 17.816 4.779 23.438 1.00 39.75 221 VAL A O 1
ATOM 1778 N N . VAL A 1 222 ? 17.104 2.749 22.799 1.00 37.75 222 VAL A N 1
ATOM 1779 C CA . VAL A 1 222 ? 17.605 2.048 23.976 1.00 37.75 222 VAL A CA 1
ATOM 1780 C C . VAL A 1 222 ? 18.906 1.424 23.500 1.00 37.75 222 VAL A C 1
ATOM 1782 O O . VAL A 1 222 ? 18.914 0.634 22.562 1.00 37.75 222 VAL A O 1
ATOM 1785 N N . GLY A 1 223 ? 20.028 1.900 24.042 1.00 30.83 223 GLY A N 1
ATOM 1786 C CA . GLY A 1 223 ? 21.351 1.462 23.607 1.00 30.83 223 GLY A CA 1
ATOM 1787 C C . GLY A 1 223 ? 21.495 -0.064 23.660 1.00 30.83 223 GLY A C 1
ATOM 1788 O O . GLY A 1 223 ? 20.741 -0.728 24.376 1.00 30.83 223 GLY A O 1
ATOM 1789 N N . PRO A 1 224 ? 22.474 -0.639 22.942 1.00 31.78 224 PRO A N 1
ATOM 1790 C CA . PRO A 1 224 ? 22.724 -2.068 23.016 1.00 31.78 224 PRO A CA 1
ATOM 1791 C C . PRO A 1 224 ? 22.929 -2.446 24.484 1.00 31.78 224 PRO A C 1
ATOM 1793 O O . PRO A 1 224 ? 23.772 -1.855 25.165 1.00 31.78 224 PRO A O 1
ATOM 1796 N N . ASN A 1 225 ? 22.157 -3.419 24.974 1.00 32.88 225 ASN A N 1
ATOM 1797 C CA . ASN A 1 225 ? 22.393 -4.072 26.257 1.00 32.88 225 ASN A CA 1
ATOM 1798 C C . ASN A 1 225 ? 23.749 -4.798 26.195 1.00 32.88 225 ASN A C 1
ATOM 1800 O O . ASN A 1 225 ? 23.833 -6.014 26.049 1.00 32.88 225 ASN A O 1
ATOM 1804 N N . VAL A 1 226 ? 24.845 -4.048 26.316 1.00 38.16 226 VAL A N 1
ATOM 1805 C CA . VAL A 1 226 ? 26.165 -4.576 26.652 1.00 38.16 226 VAL A CA 1
ATOM 1806 C C . VAL A 1 226 ? 26.133 -4.830 28.156 1.00 38.16 226 VAL A C 1
ATOM 1808 O O . VAL A 1 226 ? 26.551 -4.003 28.962 1.00 38.16 226 VAL A O 1
ATOM 1811 N N . GLY A 1 227 ? 25.522 -5.950 28.540 1.00 32.28 227 GLY A N 1
ATOM 1812 C CA . GLY A 1 227 ? 25.191 -6.221 29.933 1.00 32.28 227 GLY A CA 1
ATOM 1813 C C . GLY A 1 227 ? 24.822 -7.672 30.209 1.00 32.28 227 GLY A C 1
ATOM 1814 O O . GLY A 1 227 ? 23.743 -7.944 30.709 1.00 32.28 227 GLY A O 1
ATOM 1815 N N . ASN A 1 228 ? 25.757 -8.583 29.937 1.00 35.50 228 ASN A N 1
ATOM 1816 C CA . ASN A 1 228 ? 25.972 -9.791 30.736 1.00 35.50 228 ASN A CA 1
ATOM 1817 C C . ASN A 1 228 ? 24.806 -10.806 30.821 1.00 35.50 228 ASN A C 1
ATOM 1819 O O . ASN A 1 228 ? 24.118 -10.918 31.833 1.00 35.50 228 ASN A O 1
ATOM 1823 N N . SER A 1 229 ? 24.676 -11.665 29.811 1.00 30.70 229 SER A N 1
ATOM 1824 C CA . SER A 1 229 ? 24.172 -13.029 30.016 1.00 30.70 229 SER A CA 1
ATOM 1825 C C . SER A 1 229 ? 24.990 -14.000 29.167 1.00 30.70 229 SER A C 1
ATOM 1827 O O . SER A 1 229 ? 25.152 -13.837 27.960 1.00 30.70 229 SER A O 1
ATOM 1829 N N . GLY A 1 230 ? 25.615 -14.963 29.842 1.00 30.47 230 GLY A N 1
ATOM 1830 C CA . GLY A 1 230 ? 26.377 -16.019 29.199 1.00 30.47 230 GLY A CA 1
ATOM 1831 C C . GLY A 1 230 ? 25.468 -16.937 28.386 1.00 30.47 230 GLY A C 1
ATOM 1832 O O . GLY A 1 230 ? 24.361 -17.258 28.807 1.00 30.47 230 GLY A O 1
ATOM 1833 N N . SER A 1 231 ? 25.995 -17.386 27.247 1.00 36.47 231 SER A N 1
ATOM 1834 C CA . SER A 1 231 ? 25.602 -18.611 26.543 1.00 36.47 231 SER A CA 1
ATOM 1835 C C . SER A 1 231 ? 24.103 -18.814 26.291 1.00 36.47 231 SER A C 1
ATOM 1837 O O . SER A 1 231 ? 23.474 -19.680 26.893 1.00 36.47 231 SER A O 1
ATOM 1839 N N . ALA A 1 232 ? 23.587 -18.123 25.280 1.00 32.06 232 ALA A N 1
ATOM 1840 C CA . ALA A 1 232 ? 22.683 -18.728 24.310 1.00 32.06 232 ALA A CA 1
ATOM 1841 C C . ALA A 1 232 ? 22.996 -18.092 22.950 1.00 32.06 232 ALA A C 1
ATOM 1843 O O . ALA A 1 232 ? 22.858 -16.884 22.780 1.00 32.06 232 ALA A O 1
ATOM 1844 N N . MET A 1 233 ? 23.504 -18.887 22.005 1.00 32.69 233 MET A N 1
ATOM 1845 C CA . MET A 1 233 ? 23.533 -18.489 20.599 1.00 32.69 233 MET A CA 1
ATOM 1846 C C . MET A 1 233 ? 22.083 -18.440 20.120 1.00 32.69 233 MET A C 1
ATOM 1848 O O . MET A 1 233 ? 21.573 -19.430 19.599 1.00 32.69 233 MET A O 1
ATOM 1852 N N . ASP A 1 234 ? 21.411 -17.308 20.317 1.00 36.75 234 ASP A N 1
ATOM 1853 C CA . ASP A 1 234 ? 20.245 -17.008 19.501 1.00 36.75 234 ASP A CA 1
ATOM 1854 C C . ASP A 1 234 ? 20.768 -16.814 18.082 1.00 36.75 234 ASP A C 1
ATOM 1856 O O . ASP A 1 234 ? 21.606 -15.952 17.805 1.00 36.75 234 ASP A O 1
ATOM 1860 N N . THR A 1 235 ? 20.347 -17.703 17.189 1.00 37.69 235 THR A N 1
ATOM 1861 C CA . THR A 1 235 ? 20.661 -17.595 15.769 1.00 37.69 235 THR A CA 1
ATOM 1862 C C . THR A 1 235 ? 19.919 -16.362 15.275 1.00 37.69 235 THR A C 1
ATOM 1864 O O . THR A 1 235 ? 18.727 -16.443 15.002 1.00 37.69 235 THR A O 1
ATOM 1867 N N . GLN A 1 236 ? 20.583 -15.202 15.247 1.00 51.66 236 GLN A N 1
ATOM 1868 C CA . GLN A 1 236 ? 19.987 -13.973 14.730 1.00 51.66 236 GLN A CA 1
ATOM 1869 C C . GLN A 1 236 ? 19.557 -14.229 13.283 1.00 51.66 236 GLN A C 1
ATOM 1871 O O . GLN A 1 236 ? 20.383 -14.442 12.395 1.00 51.66 236 GLN A O 1
ATOM 1876 N N . VAL A 1 237 ? 18.244 -14.291 13.068 1.00 54.53 237 VAL A N 1
ATOM 1877 C CA . VAL A 1 237 ? 17.660 -14.485 11.745 1.00 54.53 237 VAL A CA 1
ATOM 1878 C C . VAL A 1 237 ? 17.709 -13.135 11.038 1.00 54.53 237 VAL A C 1
ATOM 1880 O O . VAL A 1 237 ? 16.964 -12.221 11.379 1.00 54.53 237 VAL A O 1
ATOM 1883 N N . TYR A 1 238 ? 18.611 -13.005 10.067 1.00 66.38 238 TYR A N 1
ATOM 1884 C CA . TYR A 1 238 ? 18.715 -11.834 9.194 1.00 66.38 238 TYR A CA 1
ATOM 1885 C C . TYR A 1 238 ? 17.574 -11.845 8.163 1.00 66.38 238 TYR A C 1
ATOM 1887 O O . TYR A 1 238 ? 17.775 -12.188 6.999 1.00 66.38 238 TYR A O 1
ATOM 1895 N N . ASP A 1 239 ? 16.354 -11.541 8.609 1.00 70.50 239 ASP A N 1
ATOM 1896 C CA . ASP A 1 239 ? 15.172 -11.384 7.758 1.00 70.50 239 ASP A CA 1
ATOM 1897 C C . ASP A 1 239 ? 14.790 -9.901 7.559 1.00 70.50 239 ASP A C 1
ATOM 1899 O O . ASP A 1 239 ? 15.438 -8.983 8.062 1.00 70.50 239 ASP A O 1
ATOM 1903 N N . MET A 1 240 ? 13.715 -9.641 6.808 1.00 69.81 240 MET A N 1
ATOM 1904 C CA . MET A 1 240 ? 13.243 -8.274 6.540 1.00 69.81 240 MET A CA 1
ATOM 1905 C C . MET A 1 240 ? 12.835 -7.520 7.816 1.00 69.81 240 MET A C 1
ATOM 1907 O O . MET A 1 240 ? 12.887 -6.293 7.839 1.00 69.81 240 MET A O 1
ATOM 1911 N N . ARG A 1 241 ? 12.430 -8.227 8.882 1.00 75.31 241 ARG A N 1
ATOM 1912 C CA . ARG A 1 241 ? 12.094 -7.587 10.160 1.00 75.31 241 ARG A CA 1
ATOM 1913 C C . ARG A 1 241 ? 13.358 -7.096 10.845 1.00 75.31 241 ARG A C 1
ATOM 1915 O O . ARG A 1 241 ? 13.352 -5.991 11.371 1.00 75.31 241 ARG A O 1
ATOM 1922 N N . PHE A 1 242 ? 14.434 -7.877 10.790 1.00 73.31 242 PHE A N 1
ATOM 1923 C CA . PHE A 1 242 ? 15.738 -7.443 11.279 1.00 73.31 242 PHE A CA 1
ATOM 1924 C C . PHE A 1 242 ? 16.239 -6.197 10.531 1.00 73.31 242 PHE A C 1
ATOM 1926 O O . PHE A 1 242 ? 16.602 -5.214 11.169 1.00 73.31 242 PHE A O 1
ATOM 1933 N N . GLU A 1 243 ? 16.194 -6.197 9.192 1.00 72.12 243 GLU A N 1
ATOM 1934 C CA . GLU A 1 243 ? 16.592 -5.029 8.386 1.00 72.12 243 GLU A CA 1
ATOM 1935 C C . GLU A 1 243 ? 15.739 -3.788 8.697 1.00 72.12 243 GLU A C 1
ATOM 1937 O O . GLU A 1 243 ? 16.276 -2.691 8.838 1.00 72.12 243 GLU A O 1
ATOM 1942 N N . LEU A 1 244 ? 14.419 -3.961 8.843 1.00 72.75 244 LEU A N 1
ATOM 1943 C CA . LEU A 1 244 ? 13.512 -2.879 9.223 1.00 72.75 244 LEU A CA 1
ATOM 1944 C C . LEU A 1 244 ? 13.853 -2.326 10.611 1.00 72.75 244 LEU A C 1
ATOM 1946 O O . LEU A 1 244 ? 13.918 -1.113 10.772 1.00 72.75 244 LEU A O 1
ATOM 1950 N N . ASN A 1 245 ? 14.100 -3.194 11.592 1.00 74.19 245 ASN A N 1
ATOM 1951 C CA . ASN A 1 245 ? 14.448 -2.776 12.948 1.00 74.19 245 ASN A CA 1
ATOM 1952 C C . ASN A 1 245 ? 15.777 -2.005 12.982 1.00 74.19 245 ASN A C 1
ATOM 1954 O O . ASN A 1 245 ? 15.872 -0.992 13.669 1.00 74.19 245 ASN A O 1
ATOM 1958 N N . GLU A 1 246 ? 16.782 -2.440 12.214 1.00 72.44 246 GLU A N 1
ATOM 1959 C CA . GLU A 1 246 ? 18.065 -1.735 12.085 1.00 72.44 246 GLU A CA 1
ATOM 1960 C C . GLU A 1 246 ? 17.895 -0.338 11.475 1.00 72.44 246 GLU A C 1
ATOM 1962 O O . GLU A 1 246 ? 18.496 0.620 11.960 1.00 72.44 246 GLU A O 1
ATOM 1967 N N . VAL A 1 247 ? 17.079 -0.204 10.424 1.00 68.06 247 VAL A N 1
ATOM 1968 C CA . VAL A 1 247 ? 16.806 1.096 9.792 1.00 68.06 247 VAL A CA 1
ATOM 1969 C C . VAL A 1 247 ? 15.994 1.999 10.699 1.00 68.06 247 VAL A C 1
ATOM 1971 O O . VAL A 1 247 ? 16.350 3.169 10.844 1.00 68.06 247 VAL A O 1
ATOM 1974 N N . GLU A 1 248 ? 14.950 1.465 11.344 1.00 69.81 248 GLU A N 1
ATOM 1975 C CA . GLU A 1 248 ? 14.206 2.208 12.354 1.00 69.81 248 GLU A CA 1
ATOM 1976 C C . GLU A 1 248 ? 15.228 2.743 13.372 1.00 69.81 248 GLU A C 1
ATOM 1978 O O . GLU A 1 248 ? 15.367 3.962 13.485 1.00 69.81 248 GLU A O 1
ATOM 1983 N N . ALA A 1 249 ? 16.050 1.889 14.002 1.00 64.94 249 ALA A N 1
ATOM 1984 C CA . ALA A 1 249 ? 17.027 2.259 15.040 1.00 64.94 249 ALA A CA 1
ATOM 1985 C C . ALA A 1 249 ? 18.010 3.388 14.653 1.00 64.94 249 ALA A C 1
ATOM 1987 O O . ALA A 1 249 ? 18.457 4.146 15.522 1.00 64.94 249 ALA A O 1
ATOM 1988 N N . ARG A 1 250 ? 18.354 3.524 13.365 1.00 59.47 250 ARG A N 1
ATOM 1989 C CA . ARG A 1 250 ? 19.429 4.406 12.871 1.00 59.47 250 ARG A CA 1
ATOM 1990 C C . ARG A 1 250 ? 19.040 5.872 12.656 1.00 59.47 250 ARG A C 1
ATOM 1992 O O . ARG A 1 250 ? 19.925 6.666 12.343 1.00 59.47 250 ARG A O 1
ATOM 1999 N N . ARG A 1 251 ? 17.785 6.272 12.907 1.00 58.88 251 ARG A N 1
ATOM 2000 C CA . ARG A 1 251 ? 17.308 7.672 12.773 1.00 58.88 251 ARG A CA 1
ATOM 2001 C C . ARG A 1 251 ? 17.606 8.263 11.394 1.00 58.88 251 ARG A C 1
ATOM 2003 O O . ARG A 1 251 ? 18.305 9.267 11.248 1.00 58.88 251 ARG A O 1
ATOM 2010 N N . GLU A 1 252 ? 17.079 7.611 10.375 1.00 58.78 252 GLU A N 1
ATOM 2011 C CA . GLU A 1 252 ? 17.334 7.967 8.988 1.00 58.78 252 GLU A CA 1
ATOM 2012 C C . GLU A 1 252 ? 16.448 9.138 8.506 1.00 58.78 252 GLU A C 1
ATOM 2014 O O . GLU A 1 252 ? 15.233 9.141 8.687 1.00 58.78 252 GLU A O 1
ATOM 2019 N N . GLN A 1 253 ? 17.062 10.166 7.898 1.00 63.88 253 GLN A N 1
ATOM 2020 C CA . GLN A 1 253 ? 16.353 11.276 7.232 1.00 63.88 253 GLN A CA 1
ATOM 2021 C C . GLN A 1 253 ? 15.668 10.789 5.937 1.00 63.88 253 GLN A C 1
ATOM 2023 O O . GLN A 1 253 ? 15.821 9.633 5.554 1.00 63.88 253 GLN A O 1
ATOM 2028 N N . PHE A 1 254 ? 14.959 11.657 5.200 1.00 60.50 254 PHE A N 1
ATOM 2029 C CA . PHE A 1 254 ? 14.297 11.294 3.928 1.00 60.50 254 PHE A CA 1
ATOM 2030 C C . PHE A 1 254 ? 15.203 10.518 2.948 1.00 60.50 254 PHE A C 1
ATOM 2032 O O . PHE A 1 254 ? 14.759 9.562 2.315 1.00 60.50 254 PHE A O 1
ATOM 2039 N N . ILE A 1 255 ? 16.492 10.872 2.874 1.00 69.12 255 ILE A N 1
ATOM 2040 C CA . ILE A 1 255 ? 17.483 10.139 2.070 1.00 69.12 255 ILE A CA 1
ATOM 2041 C C . ILE A 1 255 ? 17.721 8.705 2.564 1.00 69.12 255 ILE A C 1
ATOM 2043 O O . ILE A 1 255 ? 17.959 7.806 1.762 1.00 69.12 255 ILE A O 1
ATOM 2047 N N . GLY A 1 256 ? 17.623 8.473 3.869 1.00 72.50 256 GLY A N 1
ATOM 2048 C CA . GLY A 1 256 ? 17.702 7.144 4.452 1.00 72.50 256 GLY A CA 1
ATOM 2049 C C . GLY A 1 256 ? 16.443 6.314 4.177 1.00 72.50 256 GLY A C 1
ATOM 2050 O O . GLY A 1 256 ? 16.560 5.170 3.765 1.00 72.50 256 GLY A O 1
ATOM 2051 N N . ILE A 1 257 ? 15.241 6.912 4.178 1.00 78.25 257 ILE A N 1
ATOM 2052 C CA . ILE A 1 257 ? 14.023 6.217 3.701 1.00 78.25 257 ILE A CA 1
ATOM 2053 C C . ILE A 1 257 ? 14.206 5.727 2.255 1.00 78.25 257 ILE A C 1
ATOM 2055 O O . ILE A 1 257 ? 13.890 4.578 1.937 1.00 78.25 257 ILE A O 1
ATOM 2059 N N . PHE A 1 258 ? 14.754 6.576 1.381 1.00 83.62 258 PHE A N 1
ATOM 2060 C CA . PHE A 1 258 ? 15.099 6.174 0.019 1.00 83.62 258 PHE A CA 1
ATOM 2061 C C . PHE A 1 258 ? 16.123 5.029 -0.001 1.00 83.62 258 PHE A C 1
ATOM 2063 O O . PHE A 1 258 ? 15.895 4.023 -0.674 1.00 83.62 258 PHE A O 1
ATOM 2070 N N . ARG A 1 259 ? 17.225 5.156 0.752 1.00 83.31 259 ARG A N 1
ATOM 2071 C CA . ARG A 1 259 ? 18.272 4.128 0.861 1.00 83.31 259 ARG A CA 1
ATOM 2072 C C . ARG A 1 259 ? 17.723 2.804 1.368 1.00 83.31 259 ARG A C 1
ATOM 2074 O O . ARG A 1 259 ? 18.038 1.777 0.789 1.00 83.31 259 ARG A O 1
ATOM 2081 N N . PHE A 1 260 ? 16.842 2.808 2.360 1.00 84.00 260 PHE A N 1
ATOM 2082 C CA . PHE A 1 260 ? 16.157 1.610 2.824 1.00 84.00 260 PHE A CA 1
ATOM 2083 C C . PHE A 1 260 ? 15.367 0.936 1.700 1.00 84.00 260 PHE A C 1
ATOM 2085 O O . PHE A 1 260 ? 15.560 -0.248 1.418 1.00 84.00 260 PHE A O 1
ATOM 2092 N N . ILE A 1 261 ? 14.518 1.695 1.001 1.00 88.81 261 ILE A N 1
ATOM 2093 C CA . ILE A 1 261 ? 13.712 1.164 -0.106 1.00 88.81 261 ILE A CA 1
ATOM 2094 C C . ILE A 1 261 ? 14.609 0.606 -1.217 1.00 88.81 261 ILE A C 1
ATOM 2096 O O . ILE A 1 261 ? 14.314 -0.447 -1.783 1.00 88.81 261 ILE A O 1
ATOM 2100 N N . TYR A 1 262 ? 15.704 1.293 -1.521 1.00 89.38 262 TYR A N 1
ATOM 2101 C CA . TYR A 1 262 ? 16.621 0.933 -2.589 1.00 89.38 262 TYR A CA 1
ATOM 2102 C C . TYR A 1 262 ? 17.543 -0.247 -2.215 1.00 89.38 262 TYR A C 1
ATOM 2104 O O . TYR A 1 262 ? 17.513 -1.271 -2.896 1.00 89.38 262 TYR A O 1
ATOM 2112 N N . ASP A 1 263 ? 18.314 -0.145 -1.130 1.00 86.62 263 ASP A N 1
ATOM 2113 C CA . ASP A 1 263 ? 19.369 -1.093 -0.741 1.00 86.62 263 ASP A CA 1
ATOM 2114 C C . ASP A 1 263 ? 18.814 -2.333 -0.019 1.00 86.62 263 ASP A C 1
ATOM 2116 O O . ASP A 1 263 ? 19.294 -3.443 -0.248 1.00 86.62 263 ASP A O 1
ATOM 2120 N N . HIS A 1 264 ? 17.789 -2.172 0.823 1.00 85.19 264 HIS A N 1
ATOM 2121 C CA . HIS A 1 264 ? 17.303 -3.228 1.725 1.00 85.19 264 HIS A CA 1
ATOM 2122 C C . HIS A 1 264 ? 15.993 -3.877 1.251 1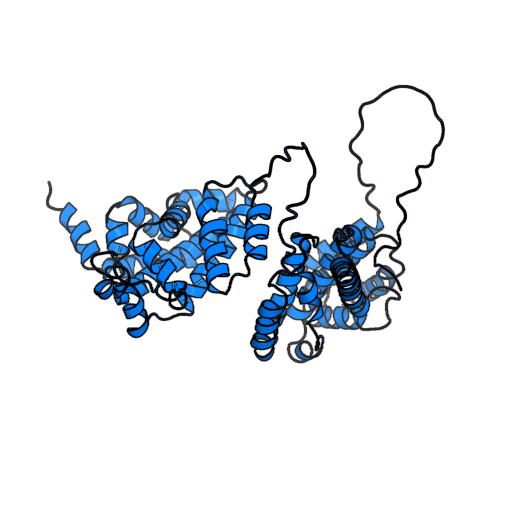.00 85.19 264 HIS A C 1
ATOM 2124 O O . HIS A 1 264 ? 15.749 -5.070 1.450 1.00 85.19 264 HIS A O 1
ATOM 2130 N N . VAL A 1 265 ? 15.131 -3.129 0.561 1.00 89.94 265 VAL A N 1
ATOM 2131 C CA . VAL A 1 265 ? 13.838 -3.662 0.111 1.00 89.94 265 VAL A CA 1
ATOM 2132 C C . VAL A 1 265 ? 13.896 -4.146 -1.335 1.00 89.94 265 VAL A C 1
ATOM 2134 O O . VAL A 1 265 ? 13.684 -5.334 -1.591 1.00 89.94 265 VAL A O 1
ATOM 2137 N N . PHE A 1 266 ? 14.180 -3.246 -2.278 1.00 95.31 266 PHE A N 1
ATOM 2138 C CA . PHE A 1 266 ? 14.140 -3.543 -3.707 1.00 95.31 266 PHE A CA 1
ATOM 2139 C C . PHE A 1 266 ? 15.415 -4.235 -4.199 1.00 95.31 266 PHE A C 1
ATOM 2141 O O . PHE A 1 266 ? 15.330 -5.206 -4.940 1.00 95.31 266 PHE A O 1
ATOM 2148 N N . GLY A 1 267 ? 16.603 -3.800 -3.775 1.00 94.56 267 GLY A N 1
ATOM 2149 C CA . GLY A 1 267 ? 17.880 -4.399 -4.179 1.00 94.56 267 GLY A CA 1
ATOM 2150 C C . GLY A 1 267 ? 17.913 -5.935 -4.085 1.00 94.56 267 GLY A C 1
ATOM 2151 O O . GLY A 1 267 ? 18.146 -6.595 -5.103 1.00 94.56 267 GLY A O 1
ATOM 2152 N N . PRO A 1 268 ? 17.605 -6.531 -2.919 1.00 93.88 268 PRO A N 1
ATOM 2153 C CA . PRO A 1 268 ? 17.632 -7.980 -2.728 1.00 93.88 268 PRO A CA 1
ATOM 2154 C C . PRO A 1 268 ? 16.325 -8.690 -3.116 1.00 93.88 268 PRO A C 1
ATOM 2156 O O . PRO A 1 268 ? 16.247 -9.915 -2.989 1.00 93.88 268 PRO A O 1
ATOM 2159 N N . PHE A 1 269 ? 15.288 -7.976 -3.589 1.00 95.19 269 PHE A N 1
ATOM 2160 C CA . PHE A 1 269 ? 13.968 -8.576 -3.843 1.00 95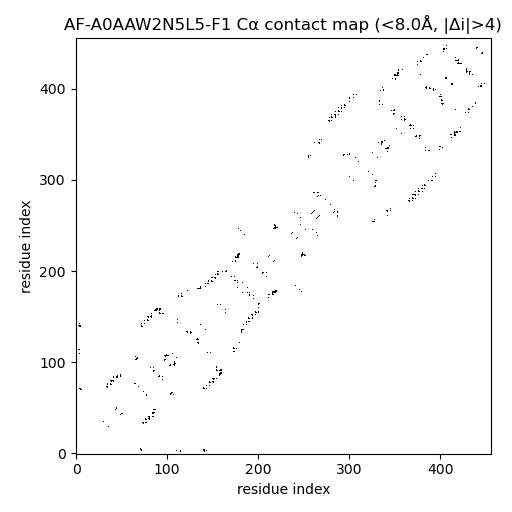.19 269 PHE A CA 1
ATOM 2161 C C . PHE A 1 269 ? 14.013 -9.825 -4.745 1.00 95.19 269 PHE A C 1
ATOM 2163 O O . PHE A 1 269 ? 13.249 -10.758 -4.493 1.00 95.19 269 PHE A O 1
ATOM 2170 N N . PRO A 1 270 ? 14.861 -9.916 -5.793 1.00 94.19 270 PRO A N 1
ATOM 2171 C CA . PRO A 1 270 ? 14.862 -11.101 -6.645 1.00 94.19 270 PRO A CA 1
ATOM 2172 C C . PRO A 1 270 ? 15.414 -12.345 -5.943 1.00 94.19 270 PRO A C 1
ATOM 2174 O O . PRO A 1 270 ? 15.024 -13.453 -6.298 1.00 94.19 270 PRO A O 1
ATOM 2177 N N . GLN A 1 271 ? 16.320 -12.165 -4.973 1.00 91.69 271 GLN A N 1
ATOM 2178 C CA . GLN A 1 271 ? 17.012 -13.259 -4.278 1.00 91.69 271 GLN A CA 1
ATOM 2179 C C . GLN A 1 271 ? 16.343 -13.646 -2.955 1.00 91.69 271 GLN A C 1
ATOM 2181 O O . GLN A 1 271 ? 16.618 -14.717 -2.415 1.00 91.69 271 GLN A O 1
ATOM 2186 N N . ARG A 1 272 ? 15.480 -12.781 -2.415 1.00 90.44 272 ARG A N 1
ATOM 2187 C CA . ARG A 1 272 ? 14.794 -13.011 -1.144 1.00 90.44 272 ARG A CA 1
ATOM 2188 C C . ARG A 1 272 ? 13.761 -14.138 -1.272 1.00 90.44 272 ARG A C 1
ATOM 2190 O O . ARG A 1 272 ? 13.045 -14.241 -2.269 1.00 90.44 272 ARG A O 1
ATOM 2197 N N . ALA A 1 273 ? 13.677 -14.980 -0.243 1.00 88.94 273 ALA A N 1
ATOM 2198 C CA . ALA A 1 273 ? 12.647 -16.006 -0.132 1.00 88.94 273 ALA A CA 1
ATOM 2199 C C . ALA A 1 273 ? 11.355 -15.387 0.420 1.00 88.94 273 ALA A C 1
ATOM 2201 O O . ALA A 1 273 ? 11.369 -14.768 1.483 1.00 88.94 273 ALA A O 1
ATOM 2202 N N . TYR A 1 274 ? 10.247 -15.565 -0.298 1.00 90.88 274 TYR A N 1
ATOM 2203 C CA . TYR A 1 274 ? 8.923 -15.091 0.105 1.00 90.88 274 TYR A CA 1
ATOM 2204 C C . TYR A 1 274 ? 8.014 -16.289 0.346 1.00 90.88 274 TYR A C 1
ATOM 2206 O O . TYR A 1 274 ? 7.981 -17.205 -0.476 1.00 90.88 274 TYR A O 1
ATOM 2214 N N . ALA A 1 275 ? 7.283 -16.274 1.461 1.00 91.12 275 ALA A N 1
ATOM 2215 C CA . ALA A 1 275 ? 6.306 -17.313 1.769 1.00 91.12 275 ALA A CA 1
ATOM 2216 C C . ALA A 1 275 ? 5.083 -17.220 0.840 1.00 91.12 275 ALA A C 1
ATOM 2218 O O . ALA A 1 275 ? 4.627 -18.239 0.328 1.00 91.12 275 ALA A O 1
ATOM 2219 N N . ASP A 1 276 ? 4.606 -15.999 0.576 1.00 93.06 276 ASP A N 1
ATOM 2220 C CA . ASP A 1 276 ? 3.549 -15.712 -0.394 1.00 93.06 276 ASP A CA 1
ATOM 2221 C C . ASP A 1 276 ? 4.109 -14.893 -1.577 1.00 93.06 276 ASP A C 1
ATOM 2223 O O . ASP A 1 276 ? 4.591 -13.767 -1.397 1.00 93.06 276 ASP A O 1
ATOM 2227 N N . PRO A 1 277 ? 4.040 -15.413 -2.816 1.00 93.56 277 PRO A N 1
ATOM 2228 C CA . PRO A 1 277 ? 4.393 -14.657 -4.016 1.00 93.56 277 PRO A CA 1
ATOM 2229 C C . PRO A 1 277 ? 3.608 -13.346 -4.192 1.00 93.56 277 PRO A C 1
ATOM 2231 O O . PRO A 1 277 ? 4.104 -12.412 -4.822 1.00 93.56 277 PRO A O 1
ATOM 2234 N N . SER A 1 278 ? 2.397 -13.240 -3.645 1.00 96.00 278 SER A N 1
ATOM 2235 C CA . SER A 1 278 ? 1.591 -12.016 -3.698 1.00 96.00 278 SER A CA 1
ATOM 2236 C C . SER A 1 278 ? 2.225 -10.900 -2.870 1.00 96.00 278 SER A C 1
ATOM 2238 O O . SER A 1 278 ? 2.341 -9.776 -3.355 1.00 96.00 278 SER A O 1
ATOM 2240 N N . GLU A 1 279 ? 2.723 -11.211 -1.670 1.00 93.25 279 GLU A N 1
ATOM 2241 C CA . GLU A 1 279 ? 3.447 -10.256 -0.819 1.00 93.25 279 GLU A CA 1
ATOM 2242 C C . GLU A 1 279 ? 4.723 -9.751 -1.506 1.00 93.25 279 GLU A C 1
ATOM 2244 O O . GLU A 1 279 ? 5.015 -8.553 -1.470 1.00 93.25 279 GLU A O 1
ATOM 2249 N N . LYS A 1 280 ? 5.445 -10.635 -2.217 1.00 95.50 280 LYS A N 1
ATOM 2250 C CA . LYS A 1 280 ? 6.598 -10.243 -3.047 1.00 95.50 280 LYS A CA 1
ATOM 2251 C C . LYS A 1 280 ? 6.216 -9.144 -4.032 1.00 95.50 280 LYS A C 1
ATOM 2253 O O . LYS A 1 280 ? 6.869 -8.102 -4.082 1.00 95.50 280 LYS A O 1
ATOM 2258 N N . TRP A 1 281 ? 5.177 -9.369 -4.835 1.00 97.69 281 TRP A N 1
ATOM 2259 C CA . TRP A 1 281 ? 4.803 -8.419 -5.881 1.00 97.69 281 TRP A CA 1
ATOM 2260 C C . TRP A 1 281 ? 4.128 -7.160 -5.329 1.00 97.69 281 TRP A C 1
ATOM 2262 O O . TRP A 1 281 ? 4.315 -6.089 -5.902 1.00 97.69 281 TRP A O 1
ATOM 2272 N N . GLN A 1 282 ? 3.430 -7.233 -4.192 1.00 96.44 282 GLN A N 1
ATOM 2273 C CA . GLN A 1 282 ? 2.952 -6.044 -3.474 1.00 96.44 282 GLN A CA 1
ATOM 2274 C C . GLN A 1 282 ? 4.116 -5.139 -3.053 1.00 96.44 282 GLN A C 1
ATOM 2276 O O . GLN A 1 282 ? 4.074 -3.932 -3.301 1.00 96.44 282 GLN A O 1
ATOM 2281 N N . LEU A 1 283 ? 5.169 -5.725 -2.477 1.00 94.94 283 LEU A N 1
ATOM 2282 C CA . LEU A 1 283 ? 6.375 -5.007 -2.072 1.00 94.94 283 LEU A CA 1
ATOM 2283 C C . LEU A 1 283 ? 7.078 -4.367 -3.274 1.00 94.94 283 LEU A C 1
ATOM 2285 O O . LEU A 1 283 ? 7.367 -3.173 -3.261 1.00 94.94 283 LEU A O 1
ATOM 2289 N N . VAL A 1 284 ? 7.287 -5.141 -4.344 1.00 97.88 284 VAL A N 1
ATOM 2290 C CA . VAL A 1 284 ? 7.903 -4.662 -5.592 1.00 97.88 284 VAL A CA 1
ATOM 2291 C C . VAL A 1 284 ? 7.112 -3.493 -6.180 1.00 97.88 284 VAL A C 1
ATOM 2293 O O . VAL A 1 284 ? 7.696 -2.462 -6.506 1.00 97.88 284 VAL A O 1
ATOM 2296 N N . VAL A 1 285 ? 5.784 -3.605 -6.268 1.00 98.56 285 VAL A N 1
ATOM 2297 C CA . VAL A 1 285 ? 4.918 -2.521 -6.755 1.00 98.56 285 VAL A CA 1
ATOM 2298 C C . VAL A 1 285 ? 5.032 -1.274 -5.874 1.00 98.56 285 VAL A C 1
ATOM 2300 O O . VAL A 1 285 ? 5.052 -0.166 -6.408 1.00 98.56 285 VAL A O 1
ATOM 2303 N N . ALA A 1 286 ? 5.123 -1.420 -4.549 1.00 96.44 286 ALA A N 1
ATOM 2304 C CA . ALA A 1 286 ? 5.299 -0.288 -3.639 1.00 96.44 286 ALA A CA 1
ATOM 2305 C C . ALA A 1 286 ? 6.640 0.434 -3.870 1.00 96.44 286 ALA A C 1
ATOM 2307 O O . ALA A 1 286 ? 6.656 1.660 -3.994 1.00 96.44 286 ALA A O 1
ATOM 2308 N N . CYS A 1 287 ? 7.742 -0.310 -4.018 1.00 96.88 287 CYS A N 1
ATOM 2309 C CA . CYS A 1 287 ? 9.055 0.250 -4.350 1.00 96.88 287 CYS A CA 1
ATOM 2310 C C . CYS A 1 287 ? 9.048 0.963 -5.710 1.00 96.88 287 CYS A C 1
ATOM 2312 O O . CYS A 1 287 ? 9.511 2.095 -5.817 1.00 96.88 287 CYS A O 1
ATOM 2314 N N . LEU A 1 288 ? 8.476 0.340 -6.745 1.00 98.31 288 LEU A N 1
ATOM 2315 C CA . LEU A 1 288 ? 8.409 0.932 -8.084 1.00 98.31 288 LEU A CA 1
ATOM 2316 C C . LEU A 1 288 ? 7.571 2.218 -8.098 1.00 98.31 288 LEU A C 1
ATOM 2318 O O . LEU A 1 288 ? 7.983 3.204 -8.701 1.00 98.31 288 LEU A O 1
ATOM 2322 N N . LYS A 1 289 ? 6.439 2.260 -7.381 1.00 96.62 289 LYS A N 1
ATOM 2323 C CA . LYS A 1 289 ? 5.664 3.501 -7.204 1.00 96.62 289 LYS A CA 1
ATOM 2324 C C . LYS A 1 289 ? 6.491 4.597 -6.535 1.00 96.62 289 LYS A C 1
ATOM 2326 O O . LYS A 1 289 ? 6.388 5.753 -6.930 1.00 96.62 289 LYS A O 1
ATOM 2331 N N . HIS A 1 290 ? 7.308 4.244 -5.543 1.00 93.25 290 HIS A N 1
ATOM 2332 C CA . HIS A 1 290 ? 8.194 5.196 -4.881 1.00 93.25 290 HIS A CA 1
ATOM 2333 C C . HIS A 1 290 ? 9.246 5.760 -5.852 1.00 93.25 290 HIS A C 1
ATOM 2335 O O . HIS A 1 290 ? 9.371 6.979 -5.965 1.00 93.25 290 HIS A O 1
ATOM 2341 N N . PHE A 1 291 ? 9.934 4.904 -6.618 1.00 95.12 291 PHE A N 1
ATOM 2342 C CA . PHE A 1 291 ? 10.899 5.333 -7.642 1.00 95.12 291 PHE A CA 1
ATOM 2343 C C . PHE A 1 291 ? 10.259 6.198 -8.727 1.00 95.12 291 PHE A C 1
ATOM 2345 O O . PHE A 1 291 ? 10.783 7.263 -9.047 1.00 95.12 291 PHE A O 1
ATOM 2352 N N . GLN A 1 292 ? 9.098 5.787 -9.238 1.00 95.44 292 GLN A N 1
ATOM 2353 C CA . GLN A 1 292 ? 8.334 6.568 -10.205 1.00 95.44 292 GLN A CA 1
ATOM 2354 C C . GLN A 1 292 ? 7.972 7.949 -9.653 1.00 95.44 292 GLN A C 1
ATOM 2356 O O . GLN A 1 292 ? 8.190 8.944 -10.336 1.00 95.44 292 GLN A O 1
ATOM 2361 N N . MET A 1 293 ? 7.451 8.019 -8.422 1.00 91.19 293 MET A N 1
ATOM 2362 C CA . MET A 1 293 ? 7.070 9.280 -7.783 1.00 91.19 293 MET A CA 1
ATOM 2363 C C . MET A 1 293 ? 8.268 10.227 -7.652 1.00 91.19 293 MET A C 1
ATOM 2365 O O . MET A 1 293 ? 8.142 11.414 -7.940 1.00 91.19 293 MET A O 1
ATOM 2369 N N . MET A 1 294 ? 9.441 9.725 -7.257 1.00 87.75 294 MET A N 1
ATOM 2370 C CA . MET A 1 294 ? 10.649 10.556 -7.182 1.00 87.75 294 MET A CA 1
ATOM 2371 C C . MET A 1 294 ? 11.097 11.042 -8.563 1.00 87.75 294 MET A C 1
ATOM 2373 O O . MET A 1 294 ? 11.428 12.212 -8.715 1.00 87.75 294 MET A O 1
ATOM 2377 N N . LEU A 1 295 ? 11.055 10.181 -9.581 1.00 89.88 295 LEU A N 1
ATOM 2378 C CA . LEU A 1 295 ? 11.398 10.556 -10.955 1.00 89.88 295 LEU A CA 1
ATOM 2379 C C . LEU A 1 295 ? 10.387 11.521 -11.594 1.00 89.88 295 LEU A C 1
ATOM 2381 O O . LEU A 1 295 ? 10.749 12.251 -12.515 1.00 89.88 295 LEU A O 1
ATOM 2385 N N . SER A 1 296 ? 9.124 11.520 -11.157 1.00 89.19 296 SER A N 1
ATOM 2386 C CA . SER A 1 296 ? 8.081 12.392 -11.708 1.00 89.19 296 SER A CA 1
ATOM 2387 C C . SER A 1 296 ? 7.978 13.748 -11.012 1.00 89.19 296 SER A C 1
ATOM 2389 O O . SER A 1 296 ? 7.533 14.705 -11.632 1.00 89.19 296 SER A O 1
ATOM 2391 N N . MET A 1 297 ? 8.316 13.823 -9.722 1.00 78.12 297 MET A N 1
ATOM 2392 C CA . MET A 1 297 ? 8.128 15.033 -8.907 1.00 78.12 297 MET A CA 1
ATOM 2393 C C . MET A 1 297 ? 9.321 15.997 -8.952 1.00 78.12 297 MET A C 1
ATOM 2395 O O . MET A 1 297 ? 9.168 17.145 -8.541 1.00 78.12 297 MET A O 1
ATOM 2399 N N . TYR A 1 298 ? 10.487 15.539 -9.414 1.00 70.75 298 TYR A N 1
ATOM 2400 C CA . TYR A 1 298 ? 11.715 16.328 -9.470 1.00 70.75 298 TYR A CA 1
ATOM 2401 C C . TYR A 1 298 ? 12.195 16.474 -10.915 1.00 70.75 298 TYR A C 1
ATOM 2403 O O . TYR A 1 298 ? 12.497 15.479 -11.581 1.00 70.75 298 TYR A O 1
ATOM 2411 N N . ASP A 1 299 ? 12.302 17.718 -11.372 1.00 66.25 299 ASP A N 1
ATOM 2412 C CA . ASP A 1 299 ? 13.043 18.063 -12.580 1.00 66.25 299 ASP A CA 1
ATOM 2413 C C . ASP A 1 299 ? 14.500 18.310 -12.193 1.00 66.25 299 ASP A C 1
ATOM 2415 O O . ASP A 1 299 ? 14.772 19.032 -11.236 1.00 66.25 299 ASP A O 1
ATOM 2419 N N . VAL A 1 300 ? 15.432 17.672 -12.902 1.00 62.19 300 VAL A N 1
ATOM 2420 C CA . VAL A 1 300 ? 16.866 17.863 -12.660 1.00 62.19 300 VAL A CA 1
ATOM 2421 C C . VAL A 1 300 ? 17.300 19.129 -13.391 1.00 62.19 300 VAL A C 1
ATOM 2423 O O . VAL A 1 300 ? 17.178 19.194 -14.615 1.00 62.19 300 VAL A O 1
ATOM 2426 N N . GLY A 1 301 ? 17.750 20.139 -12.642 1.00 57.91 301 GLY A N 1
ATOM 2427 C CA . GLY A 1 301 ? 18.255 21.401 -13.188 1.00 57.91 301 GLY A CA 1
ATOM 2428 C C . GLY A 1 301 ? 19.783 21.449 -13.291 1.00 57.91 301 GLY A C 1
ATOM 2429 O O . GLY A 1 301 ? 20.486 20.564 -12.799 1.00 57.91 301 GLY A O 1
ATOM 2430 N N . ASP A 1 302 ? 20.310 22.520 -13.891 1.00 51.72 302 ASP A N 1
ATOM 2431 C CA . ASP A 1 302 ? 21.759 22.734 -14.039 1.00 51.72 302 ASP A CA 1
ATOM 2432 C C . ASP A 1 302 ? 22.487 22.792 -12.676 1.00 51.72 302 ASP A C 1
ATOM 2434 O O . ASP A 1 302 ? 23.592 22.274 -12.546 1.00 51.72 302 ASP A O 1
ATOM 2438 N N . GLU A 1 303 ? 21.847 23.326 -11.627 1.00 53.00 303 GLU A N 1
ATOM 2439 C CA . GLU A 1 303 ? 22.431 23.444 -10.274 1.00 53.00 303 GLU A CA 1
ATOM 2440 C C . GLU A 1 303 ? 22.598 22.088 -9.552 1.00 53.00 303 GLU A C 1
ATOM 2442 O O . GLU A 1 303 ? 23.481 21.933 -8.708 1.00 53.00 303 GLU A O 1
ATOM 2447 N N . ASP A 1 304 ? 21.804 21.073 -9.914 1.00 53.78 304 ASP A N 1
ATOM 2448 C CA . ASP A 1 304 ? 21.904 19.715 -9.354 1.00 53.78 304 ASP A CA 1
ATOM 2449 C C . ASP A 1 304 ? 23.023 18.890 -10.017 1.00 53.78 304 ASP A C 1
ATOM 2451 O O . ASP A 1 304 ? 23.425 17.833 -9.515 1.00 53.78 304 ASP A O 1
ATOM 2455 N N . SER A 1 305 ? 23.545 19.377 -11.148 1.00 51.62 305 SER A N 1
ATOM 2456 C CA . SER A 1 305 ? 24.629 18.739 -11.900 1.00 51.62 305 SER A CA 1
ATOM 2457 C C . SER A 1 305 ? 26.002 18.977 -11.258 1.00 51.62 305 SER A C 1
ATOM 2459 O O . SER A 1 305 ? 26.885 18.123 -11.377 1.00 51.62 305 SER A O 1
ATOM 2461 N N . ASP A 1 306 ? 26.155 20.067 -10.496 1.00 48.69 306 ASP A N 1
ATOM 2462 C CA . ASP A 1 306 ? 27.407 20.477 -9.840 1.00 48.69 306 ASP A CA 1
ATOM 2463 C C . ASP A 1 306 ? 27.766 19.640 -8.597 1.00 48.69 306 ASP A C 1
ATOM 2465 O O . ASP A 1 306 ? 28.930 19.583 -8.195 1.00 48.69 306 ASP A O 1
ATOM 2469 N N . ALA A 1 307 ? 26.811 18.901 -8.017 1.00 49.91 307 ALA A N 1
ATOM 2470 C CA . ALA A 1 307 ? 27.047 18.013 -6.868 1.00 49.91 307 ALA A CA 1
ATOM 2471 C C . ALA A 1 307 ? 27.932 16.786 -7.198 1.00 49.91 307 ALA A C 1
ATOM 2473 O O . ALA A 1 307 ? 28.209 15.952 -6.331 1.00 49.91 307 ALA A O 1
ATOM 2474 N N . VAL A 1 308 ? 28.340 16.624 -8.462 1.00 50.00 308 VAL A N 1
ATOM 2475 C CA . VAL A 1 308 ? 29.018 15.426 -8.982 1.00 50.00 308 VAL A CA 1
ATOM 2476 C C . VAL A 1 308 ? 30.537 15.597 -9.108 1.00 50.00 308 VAL A C 1
ATOM 2478 O O . VAL A 1 308 ? 31.255 14.597 -9.143 1.00 50.00 308 VAL A O 1
ATOM 2481 N N . THR A 1 309 ? 31.061 16.822 -9.090 1.00 46.12 309 THR A N 1
ATOM 2482 C CA . THR A 1 309 ? 32.470 17.079 -9.443 1.00 46.12 309 THR A CA 1
ATOM 2483 C C . THR A 1 309 ? 33.465 16.888 -8.287 1.00 46.12 309 THR A C 1
ATOM 2485 O O . THR A 1 309 ? 34.658 16.717 -8.530 1.00 46.12 309 THR A O 1
ATOM 2488 N N . ASP A 1 310 ? 33.012 16.836 -7.030 1.00 43.50 310 ASP A N 1
ATOM 2489 C CA . ASP A 1 310 ? 33.925 16.836 -5.870 1.00 43.50 310 ASP A CA 1
ATOM 2490 C C . ASP A 1 310 ? 34.412 15.451 -5.403 1.00 43.50 310 ASP A C 1
ATOM 2492 O O . ASP A 1 310 ? 35.279 15.357 -4.533 1.00 43.50 310 ASP A O 1
ATOM 2496 N N . GLN A 1 311 ? 33.938 14.344 -5.988 1.00 44.88 311 GLN A N 1
ATOM 2497 C CA . GLN A 1 311 ? 34.386 13.008 -5.555 1.00 44.88 311 GLN A CA 1
ATOM 2498 C C . GLN A 1 311 ? 35.757 12.585 -6.108 1.00 44.88 311 GLN A C 1
ATOM 2500 O O . GLN A 1 311 ? 36.364 11.670 -5.553 1.00 44.88 311 GLN A O 1
ATOM 2505 N N . SER A 1 312 ? 36.292 13.240 -7.146 1.00 38.94 312 SER A N 1
ATOM 2506 C CA . SER A 1 312 ? 37.589 12.859 -7.733 1.00 38.94 312 SER A CA 1
ATOM 2507 C C . SER A 1 312 ? 38.797 13.659 -7.226 1.00 38.94 312 SER A C 1
ATOM 2509 O O . SER A 1 312 ? 39.915 13.349 -7.631 1.00 38.94 312 SER A O 1
ATOM 2511 N N . HIS A 1 313 ? 38.620 14.643 -6.328 1.00 37.94 313 HIS A N 1
ATOM 2512 C CA . HIS A 1 313 ? 39.733 15.461 -5.808 1.00 37.94 313 HIS A CA 1
ATOM 2513 C C . HIS A 1 313 ? 39.858 15.567 -4.276 1.00 37.94 313 HIS A C 1
ATOM 2515 O O . HIS A 1 313 ? 40.782 16.227 -3.796 1.00 37.94 313 HIS A O 1
ATOM 2521 N N . ILE A 1 314 ? 39.047 14.865 -3.477 1.00 37.78 314 ILE A N 1
ATOM 2522 C CA . ILE A 1 314 ? 39.204 14.867 -2.010 1.00 37.78 314 ILE A CA 1
ATOM 2523 C C . ILE A 1 314 ? 40.060 13.677 -1.571 1.00 37.78 314 ILE A C 1
ATOM 2525 O O . ILE A 1 314 ? 39.591 12.670 -1.047 1.00 37.78 314 ILE A O 1
ATOM 2529 N N . SER A 1 315 ? 41.367 13.818 -1.771 1.00 37.31 315 SER A N 1
ATOM 2530 C CA . SER A 1 315 ? 42.360 13.003 -1.071 1.00 37.31 315 SER A CA 1
ATOM 2531 C C . SER A 1 315 ? 43.563 13.822 -0.619 1.00 37.31 315 SER A C 1
ATOM 2533 O O . SER A 1 315 ? 44.678 13.331 -0.693 1.00 37.31 315 SER A O 1
ATOM 2535 N N . VAL A 1 316 ? 43.355 15.050 -0.133 1.00 36.34 316 VAL A N 1
ATOM 2536 C CA . VAL A 1 316 ? 44.222 15.719 0.855 1.00 36.34 316 VAL A CA 1
ATOM 2537 C C . VAL A 1 316 ? 43.337 16.731 1.599 1.00 36.34 316 VAL A C 1
ATOM 2539 O O . VAL A 1 316 ? 42.757 17.597 0.965 1.00 36.34 316 VAL A O 1
ATOM 2542 N N . MET A 1 317 ? 43.249 16.640 2.930 1.00 35.75 317 MET A N 1
ATOM 2543 C CA . MET A 1 317 ? 42.457 17.505 3.836 1.00 35.75 317 MET A CA 1
ATOM 2544 C C . MET A 1 317 ? 40.972 17.130 4.042 1.00 35.75 317 MET A C 1
ATOM 2546 O O . MET A 1 317 ? 40.065 17.812 3.594 1.00 35.75 317 MET A O 1
ATOM 2550 N N . GLY A 1 318 ? 40.731 16.068 4.818 1.00 33.75 318 GLY A N 1
ATOM 2551 C CA . GLY A 1 318 ? 39.930 16.126 6.057 1.00 33.75 318 GLY A CA 1
ATOM 2552 C C . GLY A 1 318 ? 38.488 16.662 6.081 1.00 33.75 318 GLY A C 1
ATOM 2553 O O . GLY A 1 318 ? 37.966 16.817 7.181 1.00 33.75 318 GLY A O 1
ATOM 2554 N N . HIS A 1 319 ? 37.828 16.919 4.954 1.00 30.72 319 HIS A N 1
ATOM 2555 C CA . HIS A 1 319 ? 36.423 17.324 4.925 1.00 30.72 319 HIS A CA 1
ATOM 2556 C C . HIS A 1 319 ? 35.649 16.425 3.963 1.00 30.72 319 HIS A C 1
ATOM 2558 O O . HIS A 1 319 ? 35.711 16.579 2.750 1.00 30.72 319 HIS A O 1
ATOM 2564 N N . SER A 1 320 ? 34.933 15.450 4.524 1.00 31.88 320 SER A N 1
ATOM 2565 C CA . SER A 1 320 ? 33.870 14.736 3.821 1.00 31.88 320 SER A CA 1
ATOM 2566 C C . SER A 1 320 ? 32.858 15.761 3.311 1.00 31.88 320 SER A C 1
ATOM 2568 O O . SER A 1 320 ? 32.297 16.499 4.128 1.00 31.88 320 SER A O 1
ATOM 2570 N N . SER A 1 321 ? 32.617 15.815 2.000 1.00 33.50 321 SER A N 1
ATOM 2571 C CA . SER A 1 321 ? 31.507 16.588 1.438 1.00 33.50 321 SER A CA 1
ATOM 2572 C C . SER A 1 321 ? 30.225 16.223 2.197 1.00 33.50 321 SER A C 1
ATOM 2574 O O . SER A 1 321 ? 29.995 15.037 2.462 1.00 33.50 321 SER A O 1
ATOM 2576 N N . PRO A 1 322 ? 29.411 17.201 2.623 1.00 37.34 322 PRO A N 1
ATOM 2577 C CA . PRO A 1 322 ? 28.242 16.906 3.428 1.00 37.34 322 PRO A CA 1
ATOM 2578 C C . PRO A 1 322 ? 27.278 16.043 2.609 1.00 37.34 322 PRO A C 1
ATOM 2580 O O . PRO A 1 322 ? 26.917 16.383 1.488 1.00 37.34 322 PRO A O 1
ATOM 2583 N N . ILE A 1 323 ? 26.811 14.953 3.217 1.00 42.19 323 ILE A N 1
ATOM 2584 C CA . ILE A 1 323 ? 25.785 13.993 2.749 1.00 42.19 323 ILE A CA 1
ATOM 2585 C C . ILE A 1 323 ? 24.461 14.677 2.301 1.00 42.19 323 ILE A C 1
ATOM 2587 O O . ILE A 1 323 ? 23.564 14.048 1.753 1.00 42.19 323 ILE A O 1
ATOM 2591 N N . HIS A 1 324 ? 24.361 15.996 2.460 1.00 36.38 324 HIS A N 1
ATOM 2592 C CA . HIS A 1 324 ? 23.222 16.872 2.203 1.00 36.38 324 HIS A CA 1
ATOM 2593 C C . HIS A 1 324 ? 22.945 17.175 0.707 1.00 36.38 324 HIS A C 1
ATOM 2595 O O . HIS A 1 324 ? 22.077 17.989 0.408 1.00 36.38 324 HIS A O 1
ATOM 2601 N N . MET A 1 325 ? 23.665 16.558 -0.241 1.00 42.06 325 MET A N 1
ATOM 2602 C CA . MET A 1 325 ? 23.619 16.923 -1.674 1.00 42.06 325 MET A CA 1
ATOM 2603 C C . MET A 1 325 ? 23.220 15.776 -2.627 1.00 42.06 325 MET A C 1
ATOM 2605 O O . MET A 1 325 ? 23.208 15.961 -3.840 1.00 42.06 325 MET A O 1
ATOM 2609 N N . GLN A 1 326 ? 22.883 14.583 -2.119 1.00 57.28 326 GLN A N 1
ATOM 2610 C CA . GLN A 1 326 ? 22.419 13.465 -2.955 1.00 57.28 326 GLN A CA 1
ATOM 2611 C C . GLN A 1 326 ? 20.891 13.448 -3.026 1.00 57.28 326 GLN A C 1
ATOM 2613 O O . GLN A 1 326 ? 20.229 12.871 -2.164 1.00 57.28 326 GLN A O 1
ATOM 2618 N N . LEU A 1 327 ? 20.309 14.079 -4.051 1.00 74.31 327 LEU A N 1
ATOM 2619 C CA . LEU A 1 327 ? 18.880 13.919 -4.309 1.00 74.31 327 LEU A CA 1
ATOM 2620 C C . LEU A 1 327 ? 18.588 12.456 -4.702 1.00 74.31 327 LEU A C 1
ATOM 2622 O O . LEU A 1 327 ? 19.274 11.924 -5.580 1.00 74.31 327 LEU A O 1
ATOM 2626 N N . PRO A 1 328 ? 17.546 11.809 -4.144 1.00 82.31 328 PRO A N 1
ATOM 2627 C CA . PRO A 1 328 ? 17.156 10.447 -4.525 1.00 82.31 328 PRO A CA 1
ATOM 2628 C C . PRO A 1 328 ? 16.983 10.236 -6.035 1.00 82.31 328 PRO A C 1
ATOM 2630 O O . PRO A 1 328 ? 17.310 9.175 -6.560 1.00 82.31 328 PRO A O 1
ATOM 2633 N N . VAL A 1 329 ? 16.526 11.265 -6.761 1.00 85.75 329 VAL A N 1
ATOM 2634 C CA . VAL A 1 329 ? 16.398 11.223 -8.225 1.00 85.75 329 VAL A CA 1
ATOM 2635 C C . VAL A 1 329 ? 17.752 11.028 -8.920 1.00 85.75 329 VAL A C 1
ATOM 2637 O O . VAL A 1 329 ? 17.855 10.233 -9.850 1.00 85.75 329 VAL A O 1
ATOM 2640 N N . VAL A 1 330 ? 18.809 11.684 -8.430 1.00 84.56 330 VAL A N 1
ATOM 2641 C CA . VAL A 1 330 ? 20.170 11.584 -8.977 1.00 84.56 330 VAL A CA 1
ATOM 2642 C C . VAL A 1 330 ? 20.753 10.196 -8.716 1.00 84.56 330 VAL A C 1
ATOM 2644 O O . VAL A 1 330 ? 21.403 9.638 -9.593 1.00 84.56 330 VAL A O 1
ATOM 2647 N N . GLU A 1 331 ? 20.497 9.609 -7.545 1.00 87.69 331 GLU A N 1
ATOM 2648 C CA . GLU A 1 331 ? 20.897 8.229 -7.228 1.00 87.69 331 GLU A CA 1
ATOM 2649 C C . GLU A 1 331 ? 20.237 7.214 -8.174 1.00 87.69 331 GLU A C 1
ATOM 2651 O O . GLU A 1 331 ? 20.921 6.346 -8.717 1.00 87.69 331 GLU A O 1
ATOM 2656 N N . VAL A 1 332 ? 18.932 7.365 -8.434 1.00 91.50 332 VAL A N 1
ATOM 2657 C CA . VAL A 1 332 ? 18.209 6.523 -9.399 1.00 91.50 332 VAL A CA 1
ATOM 2658 C C . VAL A 1 332 ? 18.797 6.677 -10.803 1.00 91.50 332 VAL A C 1
ATOM 2660 O O . VAL A 1 332 ? 19.124 5.672 -11.431 1.00 91.50 332 VAL A O 1
ATOM 2663 N N . LEU A 1 333 ? 18.998 7.907 -11.290 1.00 90.56 333 LEU A N 1
ATOM 2664 C CA . LEU A 1 333 ? 19.587 8.140 -12.615 1.00 90.56 333 LEU A CA 1
ATOM 2665 C C . LEU A 1 333 ? 20.993 7.537 -12.728 1.00 90.56 333 LEU A C 1
ATOM 2667 O O . LEU A 1 333 ? 21.285 6.837 -13.693 1.00 90.56 333 LEU A O 1
ATOM 2671 N N . LYS A 1 334 ? 21.849 7.737 -11.720 1.00 89.12 334 LYS A N 1
ATOM 2672 C CA . LYS A 1 334 ? 23.208 7.176 -11.681 1.00 89.12 334 LYS A CA 1
ATOM 2673 C C . LYS A 1 334 ? 23.222 5.649 -11.681 1.00 89.12 334 LYS A C 1
ATOM 2675 O O . LYS A 1 334 ? 24.122 5.069 -12.285 1.00 89.12 334 LYS A O 1
ATOM 2680 N N . ASP A 1 335 ? 22.272 4.991 -11.013 1.00 93.50 335 ASP A N 1
ATOM 2681 C CA . ASP A 1 335 ? 22.148 3.530 -11.073 1.00 93.50 335 ASP A CA 1
ATOM 2682 C C . ASP A 1 335 ? 21.854 3.062 -12.503 1.00 93.50 335 ASP A C 1
ATOM 2684 O O . ASP A 1 335 ? 22.594 2.229 -13.037 1.00 93.50 335 ASP A O 1
ATOM 2688 N N . PHE A 1 336 ? 20.845 3.660 -13.144 1.00 94.62 336 PHE A N 1
ATOM 2689 C CA . PHE A 1 336 ? 20.469 3.327 -14.516 1.00 94.62 336 PHE A CA 1
ATOM 2690 C C . PHE A 1 336 ? 21.594 3.596 -15.508 1.00 94.62 336 PHE A C 1
ATOM 2692 O O . PHE A 1 336 ? 21.949 2.704 -16.273 1.00 94.62 336 PHE A O 1
ATOM 2699 N N . MET A 1 337 ? 22.220 4.771 -15.427 1.00 90.88 337 MET A N 1
ATOM 2700 C CA . MET A 1 337 ? 23.325 5.198 -16.292 1.00 90.88 337 MET A CA 1
ATOM 2701 C C . MET A 1 337 ? 24.659 4.478 -16.011 1.00 90.88 337 MET A C 1
ATOM 2703 O O . MET A 1 337 ? 25.687 4.788 -16.616 1.00 90.88 337 MET A O 1
ATOM 2707 N N . SER A 1 338 ? 24.670 3.528 -15.074 1.00 90.81 338 SER A N 1
ATOM 2708 C CA . SER A 1 338 ? 25.789 2.617 -14.799 1.00 90.81 338 SER A CA 1
ATOM 2709 C C . SER A 1 338 ? 25.396 1.137 -14.898 1.00 90.81 338 SER A C 1
ATOM 2711 O O . SER A 1 338 ? 26.226 0.276 -14.608 1.00 90.81 338 SER A O 1
ATOM 2713 N N . GLY A 1 339 ? 24.145 0.817 -15.249 1.00 90.25 339 GLY A N 1
ATOM 2714 C CA . GLY A 1 339 ? 23.650 -0.561 -15.311 1.00 90.25 339 GLY A CA 1
ATOM 2715 C C . GLY A 1 339 ? 23.709 -1.311 -13.971 1.00 90.25 339 GLY A C 1
ATOM 2716 O O . GLY A 1 339 ? 24.013 -2.507 -13.940 1.00 90.25 339 GLY A O 1
ATOM 2717 N N . LYS A 1 340 ? 23.476 -0.612 -12.853 1.00 92.69 340 LYS A N 1
ATOM 2718 C CA . LYS A 1 340 ? 23.600 -1.156 -11.491 1.00 92.69 340 LYS A CA 1
ATOM 2719 C C . LYS A 1 340 ? 22.330 -1.921 -11.052 1.00 92.69 340 LYS A C 1
ATOM 2721 O O . LYS A 1 340 ? 21.618 -2.503 -11.872 1.00 92.69 340 LYS A O 1
ATOM 2726 N N . THR A 1 341 ? 22.128 -2.076 -9.743 1.00 93.94 341 THR A N 1
ATOM 2727 C CA . THR A 1 341 ? 21.164 -3.006 -9.141 1.00 93.94 341 THR A CA 1
ATOM 2728 C C . THR A 1 341 ? 19.722 -2.671 -9.506 1.00 93.94 341 THR A C 1
ATOM 2730 O O . THR A 1 341 ? 18.977 -3.584 -9.862 1.00 93.94 341 THR A O 1
ATOM 2733 N N . LEU A 1 342 ? 19.315 -1.400 -9.443 1.00 95.69 342 LEU A N 1
ATOM 2734 C CA . LEU A 1 342 ? 17.929 -1.011 -9.722 1.00 95.69 342 LEU A CA 1
ATOM 2735 C C . LEU A 1 342 ? 17.581 -1.248 -11.198 1.00 95.69 342 LEU A C 1
ATOM 2737 O O . LEU A 1 342 ? 16.560 -1.882 -11.473 1.00 95.69 342 LEU A O 1
ATOM 2741 N N . PHE A 1 343 ? 18.460 -0.865 -12.128 1.00 97.00 343 PHE A N 1
ATOM 2742 C CA . PHE A 1 343 ? 18.338 -1.196 -13.549 1.00 97.00 343 PHE A CA 1
ATOM 2743 C C . PHE A 1 343 ? 18.239 -2.703 -13.779 1.00 97.00 343 PHE A C 1
ATOM 2745 O O . PHE A 1 343 ? 17.285 -3.170 -14.398 1.00 97.00 343 PHE A O 1
ATOM 2752 N N . ARG A 1 344 ? 19.183 -3.488 -13.245 1.00 96.62 344 ARG A N 1
ATOM 2753 C CA . ARG A 1 344 ? 19.193 -4.949 -13.419 1.00 96.62 344 ARG A CA 1
ATOM 2754 C C . ARG A 1 344 ? 17.921 -5.604 -12.897 1.00 96.62 344 ARG A C 1
ATOM 2756 O O . ARG A 1 344 ? 17.395 -6.510 -13.538 1.00 96.62 344 ARG A O 1
ATOM 2763 N N . ASN A 1 345 ? 17.426 -5.153 -11.752 1.00 98.25 345 ASN A N 1
ATOM 2764 C CA . ASN A 1 345 ? 16.211 -5.676 -11.145 1.00 98.25 345 ASN A CA 1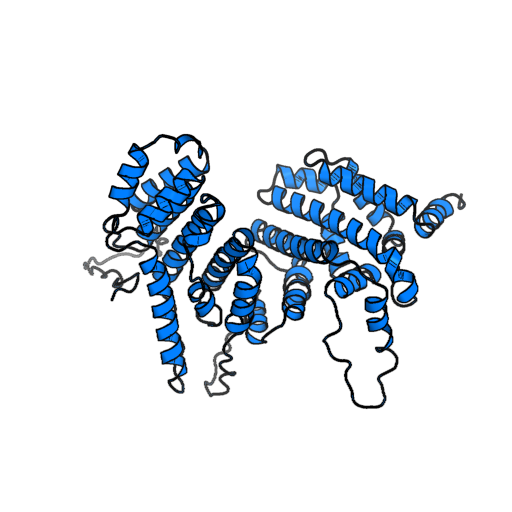
ATOM 2765 C C . ASN A 1 345 ? 14.965 -5.308 -11.963 1.00 98.25 345 ASN A C 1
ATOM 2767 O O . ASN A 1 345 ? 14.108 -6.163 -12.171 1.00 98.25 345 ASN A O 1
ATOM 2771 N N . ILE A 1 346 ? 14.883 -4.076 -12.477 1.00 98.44 346 ILE A N 1
ATOM 2772 C CA . ILE A 1 346 ? 13.803 -3.641 -13.375 1.00 98.44 346 ILE A CA 1
ATOM 2773 C C . ILE A 1 346 ? 13.844 -4.412 -14.696 1.00 98.44 346 ILE A C 1
ATOM 2775 O O . ILE A 1 346 ? 12.822 -4.946 -15.120 1.00 98.44 346 ILE A O 1
ATOM 2779 N N . MET A 1 347 ? 15.018 -4.580 -15.304 1.00 97.62 347 MET A N 1
ATOM 2780 C CA . MET A 1 347 ? 15.166 -5.419 -16.493 1.00 97.62 347 MET A CA 1
ATOM 2781 C C . MET A 1 347 ? 14.833 -6.885 -16.199 1.00 97.62 347 MET A C 1
ATOM 2783 O O . MET A 1 347 ? 14.207 -7.534 -17.025 1.00 97.62 347 MET A O 1
ATOM 2787 N N . GLY A 1 348 ? 15.136 -7.401 -15.006 1.00 97.44 348 GLY A N 1
ATOM 2788 C CA . GLY A 1 348 ? 14.725 -8.741 -14.577 1.00 97.44 348 GLY A CA 1
ATOM 2789 C C . GLY A 1 348 ? 13.204 -8.943 -14.506 1.00 97.44 348 GLY A C 1
ATOM 2790 O O . GLY A 1 348 ? 12.738 -10.067 -14.676 1.00 97.44 348 GLY A O 1
ATOM 2791 N N . ILE A 1 349 ? 12.427 -7.873 -14.300 1.00 98.25 349 ILE A N 1
ATOM 2792 C CA . ILE A 1 349 ? 10.954 -7.898 -14.370 1.00 98.25 349 ILE A CA 1
ATOM 2793 C C . ILE A 1 349 ? 10.473 -7.906 -15.831 1.00 98.25 349 ILE A C 1
ATOM 2795 O O . ILE A 1 349 ? 9.470 -8.547 -16.137 1.00 98.25 349 ILE A O 1
ATOM 2799 N N . LEU A 1 350 ? 11.179 -7.208 -16.729 1.00 98.31 350 LEU A N 1
ATOM 2800 C CA . LEU A 1 350 ? 10.761 -6.966 -18.118 1.00 98.31 350 LEU A CA 1
ATOM 2801 C C . LEU A 1 350 ? 11.255 -8.030 -19.117 1.00 98.31 350 LEU A C 1
ATOM 2803 O O . LEU A 1 350 ? 10.565 -8.352 -20.080 1.00 98.31 350 LEU A O 1
ATOM 2807 N N . LEU A 1 351 ? 12.436 -8.605 -18.895 1.00 97.25 351 LEU A N 1
ATOM 2808 C CA . LEU A 1 351 ? 13.064 -9.580 -19.794 1.00 97.25 351 LEU A CA 1
ATOM 2809 C C . LEU A 1 351 ? 12.284 -10.890 -20.011 1.00 97.25 351 LEU A C 1
ATOM 2811 O O . LEU A 1 351 ? 12.402 -11.443 -21.102 1.00 97.25 351 LEU A O 1
ATOM 2815 N N . PRO A 1 352 ? 11.471 -11.404 -19.062 1.00 97.00 352 PRO A N 1
ATOM 2816 C CA . PRO A 1 352 ? 10.598 -12.549 -19.335 1.00 97.00 352 PRO A CA 1
ATOM 2817 C C . PRO A 1 352 ? 9.605 -12.316 -20.489 1.00 97.00 352 PRO A C 1
ATOM 2819 O O . PRO A 1 352 ? 9.124 -13.277 -21.094 1.00 97.00 352 PRO A O 1
ATOM 2822 N N . GLY A 1 353 ? 9.307 -11.053 -20.806 1.00 95.44 353 GLY A N 1
ATOM 2823 C CA . GLY A 1 353 ? 8.566 -10.662 -21.997 1.00 95.44 353 GLY A CA 1
ATOM 2824 C C . GLY A 1 353 ? 7.050 -10.849 -21.912 1.00 95.44 353 GLY A C 1
ATOM 2825 O O . GLY A 1 353 ? 6.467 -11.293 -20.916 1.00 95.44 353 GLY A O 1
ATOM 2826 N N . VAL A 1 354 ? 6.384 -10.481 -23.008 1.00 96.69 354 VAL A N 1
ATOM 2827 C CA . VAL A 1 354 ? 4.920 -10.346 -23.074 1.00 96.69 354 VAL A CA 1
ATOM 2828 C C . VAL A 1 354 ? 4.174 -11.674 -22.891 1.00 96.69 354 VAL A C 1
ATOM 2830 O O . VAL A 1 354 ? 3.143 -11.721 -22.224 1.00 96.69 354 VAL A O 1
ATOM 2833 N N . ASN A 1 355 ? 4.707 -12.774 -23.431 1.00 96.81 355 ASN A N 1
ATOM 2834 C CA . ASN A 1 355 ? 4.070 -14.094 -23.348 1.00 96.81 355 ASN A CA 1
ATOM 2835 C C . ASN A 1 355 ? 4.071 -14.648 -21.916 1.00 96.81 355 ASN A C 1
ATOM 2837 O O . ASN A 1 355 ? 3.082 -15.239 -21.474 1.00 96.81 355 ASN A O 1
ATOM 2841 N N . PHE A 1 356 ? 5.173 -14.440 -21.188 1.00 97.44 356 PHE A N 1
ATOM 2842 C CA . PHE A 1 356 ? 5.261 -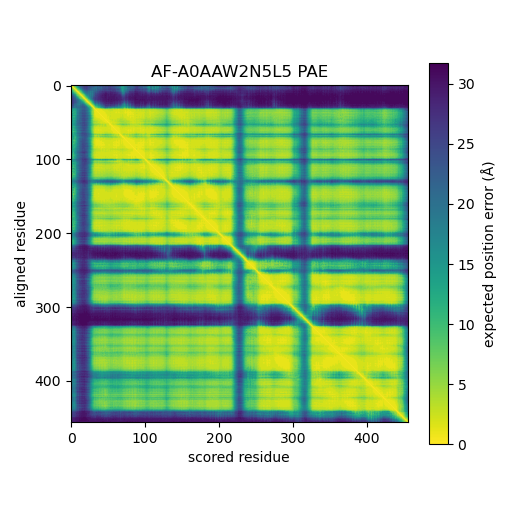14.787 -19.774 1.00 97.44 356 PHE A CA 1
ATOM 2843 C C . PHE A 1 356 ? 4.229 -13.997 -18.973 1.00 97.44 356 PHE A C 1
ATOM 2845 O O . PHE A 1 356 ? 3.439 -14.589 -18.242 1.00 97.44 356 PHE A O 1
ATOM 2852 N N . LEU A 1 357 ? 4.164 -12.678 -19.187 1.00 97.94 357 LEU A N 1
ATOM 2853 C CA . LEU A 1 357 ? 3.209 -11.832 -18.481 1.00 97.94 357 LEU A CA 1
ATOM 2854 C C . LEU A 1 357 ? 1.755 -12.269 -18.722 1.00 97.94 357 LEU A C 1
ATOM 2856 O O . LEU A 1 357 ? 1.000 -12.388 -17.765 1.00 97.94 357 LEU A O 1
ATOM 2860 N N . ILE A 1 358 ? 1.369 -12.560 -19.970 1.00 97.50 358 ILE A N 1
ATOM 2861 C CA . ILE A 1 358 ? 0.023 -13.062 -20.313 1.00 97.50 358 ILE A CA 1
ATOM 2862 C C . ILE A 1 358 ? -0.303 -14.352 -19.547 1.00 97.50 358 ILE A C 1
ATOM 2864 O O . ILE A 1 358 ? -1.403 -14.502 -19.006 1.00 97.50 358 ILE A O 1
ATOM 2868 N N . THR A 1 359 ? 0.660 -15.272 -19.485 1.00 97.69 359 THR A N 1
ATOM 2869 C CA . THR A 1 359 ? 0.509 -16.561 -18.799 1.00 97.69 359 THR A CA 1
ATOM 2870 C C . THR A 1 359 ? 0.299 -16.356 -17.300 1.00 97.69 359 THR A C 1
ATOM 2872 O O . THR A 1 359 ? -0.663 -16.871 -16.731 1.00 97.69 359 THR A O 1
ATOM 2875 N N . GLU A 1 360 ? 1.147 -15.551 -16.665 1.00 97.44 360 GLU A N 1
ATOM 2876 C CA . GLU A 1 360 ? 1.082 -15.291 -15.226 1.00 97.44 360 GLU A CA 1
ATOM 2877 C C . GLU A 1 360 ? -0.165 -14.490 -14.846 1.00 97.44 360 GLU A C 1
ATOM 2879 O O . GLU A 1 360 ? -0.829 -14.799 -13.858 1.00 97.44 360 GLU A O 1
ATOM 2884 N N . ARG A 1 361 ? -0.542 -13.503 -15.668 1.00 96.31 361 ARG A N 1
ATOM 2885 C CA . ARG A 1 361 ? -1.742 -12.682 -15.473 1.00 96.31 361 ARG A CA 1
ATOM 2886 C C . ARG A 1 361 ? -3.032 -13.503 -15.449 1.00 96.31 361 ARG A C 1
ATOM 2888 O O . ARG A 1 361 ? -3.993 -13.095 -14.790 1.00 96.31 361 ARG A O 1
ATOM 2895 N N . THR A 1 362 ? -3.051 -14.615 -16.182 1.00 95.44 362 THR A N 1
ATOM 2896 C CA . THR A 1 362 ? -4.216 -15.500 -16.326 1.00 95.44 362 THR A CA 1
ATOM 2897 C C . THR A 1 362 ? -4.229 -16.604 -15.270 1.00 95.44 362 THR A C 1
ATOM 2899 O O . THR A 1 362 ? -5.292 -16.951 -14.764 1.00 95.44 362 THR A O 1
ATOM 2902 N N . ASN A 1 363 ? -3.058 -17.148 -14.927 1.00 96.56 363 ASN A N 1
ATOM 2903 C CA . ASN A 1 363 ? -2.960 -18.380 -14.142 1.00 96.56 363 ASN A CA 1
ATOM 2904 C C . ASN A 1 363 ? -2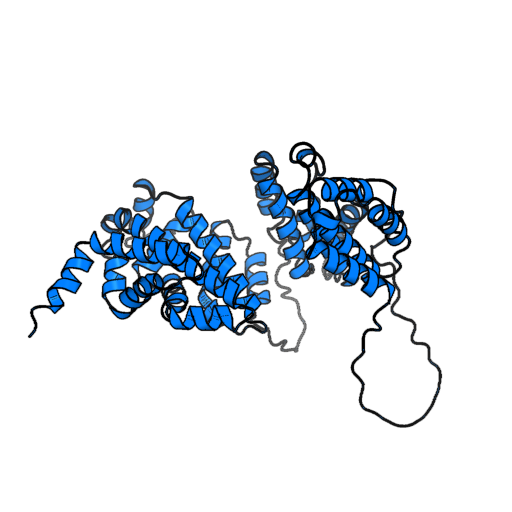.591 -18.167 -12.669 1.00 96.56 363 ASN A C 1
ATOM 2906 O O . ASN A 1 363 ? -2.788 -19.079 -11.870 1.00 96.56 363 ASN A O 1
ATOM 2910 N N . GLN A 1 364 ? -2.055 -17.001 -12.298 1.00 96.38 364 GLN A N 1
ATOM 2911 C CA . GLN A 1 364 ? -1.530 -16.755 -10.954 1.00 96.38 364 GLN A CA 1
ATOM 2912 C C . GLN A 1 364 ? -2.333 -15.696 -10.205 1.00 96.38 364 GLN A C 1
ATOM 2914 O O . GLN A 1 364 ? -2.720 -14.669 -10.762 1.00 96.38 364 GLN A O 1
ATOM 2919 N N . ILE A 1 365 ? -2.494 -15.897 -8.895 1.00 94.31 365 ILE A N 1
ATOM 2920 C CA . ILE A 1 365 ? -3.178 -14.948 -7.999 1.00 94.31 365 ILE A CA 1
ATOM 2921 C C . ILE A 1 365 ? -2.452 -13.5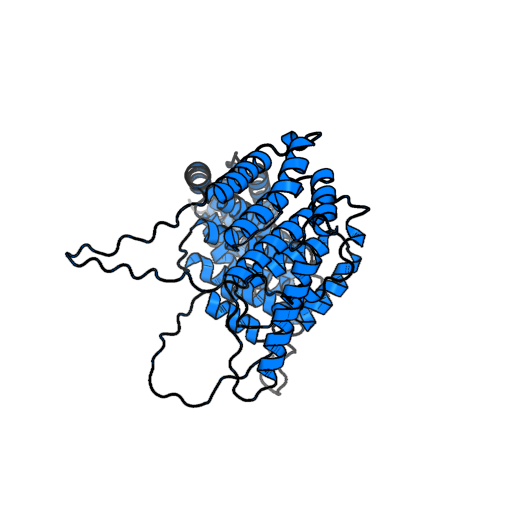92 -7.991 1.00 94.31 365 ILE A C 1
ATOM 29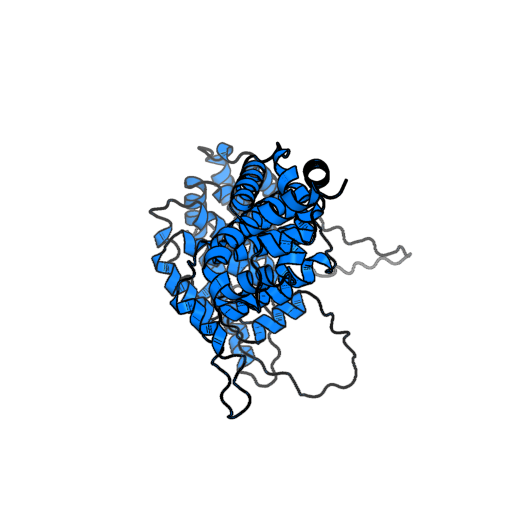23 O O . ILE A 1 365 ? -3.082 -12.538 -8.049 1.00 94.31 365 ILE A O 1
ATOM 2927 N N . TYR A 1 366 ? -1.117 -13.608 -8.010 1.00 96.31 366 TYR A N 1
ATOM 2928 C CA . TYR A 1 366 ? -0.292 -12.400 -8.070 1.00 96.31 366 TYR A CA 1
ATOM 2929 C C . TYR A 1 366 ? -0.195 -11.779 -9.471 1.00 96.31 366 TYR A C 1
ATOM 2931 O O . TYR A 1 366 ? 0.453 -10.745 -9.632 1.00 96.31 366 TYR A O 1
ATOM 2939 N N . GLY A 1 367 ? -0.814 -12.377 -10.494 1.00 97.06 367 GLY A N 1
ATOM 2940 C CA . GLY A 1 367 ? -0.660 -11.967 -11.889 1.00 97.06 367 GLY A CA 1
ATOM 2941 C C . GLY A 1 367 ? -1.003 -10.494 -12.146 1.00 97.06 367 GLY A C 1
ATOM 2942 O O . GLY A 1 367 ? -0.321 -9.831 -12.921 1.00 97.06 367 GLY A O 1
ATOM 2943 N N . GLN A 1 368 ? -2.000 -9.944 -11.442 1.00 96.62 368 GLN A N 1
ATOM 2944 C CA . GLN A 1 368 ? -2.350 -8.514 -11.508 1.00 96.62 368 GLN A CA 1
ATOM 2945 C C . GLN A 1 368 ? -1.272 -7.604 -10.898 1.00 96.62 368 GLN A C 1
ATOM 2947 O O . GLN A 1 368 ? -1.016 -6.506 -11.393 1.00 96.62 368 GLN A O 1
ATOM 2952 N N . LEU A 1 369 ? -0.621 -8.053 -9.822 1.00 98.19 369 LEU A N 1
ATOM 2953 C CA . LEU A 1 369 ? 0.464 -7.307 -9.182 1.00 98.19 369 LEU A CA 1
ATOM 2954 C C . LEU A 1 369 ? 1.709 -7.300 -10.074 1.00 98.19 369 LEU A C 1
ATOM 2956 O O . LEU A 1 369 ? 2.344 -6.258 -10.221 1.00 98.19 369 LEU A O 1
ATOM 2960 N N . LEU A 1 370 ? 2.017 -8.431 -10.715 1.00 98.38 370 LEU A N 1
ATOM 2961 C CA . LEU A 1 370 ? 3.090 -8.532 -11.704 1.00 98.38 370 LEU A CA 1
ATOM 2962 C C . LEU A 1 370 ? 2.819 -7.649 -12.934 1.00 98.38 370 LEU A C 1
ATOM 2964 O O . LEU A 1 370 ? 3.705 -6.909 -13.350 1.00 98.38 370 LEU A O 1
ATOM 2968 N N . GLU A 1 371 ? 1.599 -7.659 -13.479 1.00 98.25 371 GLU A N 1
ATOM 2969 C CA . GLU A 1 371 ? 1.187 -6.741 -14.554 1.00 98.25 371 GLU A CA 1
ATOM 2970 C C . GLU A 1 371 ? 1.419 -5.280 -14.161 1.00 98.25 371 GLU A C 1
ATOM 2972 O O . GLU A 1 371 ? 1.996 -4.508 -14.931 1.00 98.25 371 GLU A O 1
ATOM 2977 N N . LYS A 1 372 ? 1.052 -4.906 -12.929 1.00 98.50 372 LYS A N 1
ATOM 2978 C CA . LYS A 1 372 ? 1.305 -3.554 -12.434 1.00 98.50 372 LYS A CA 1
ATOM 2979 C C . LYS A 1 372 ? 2.798 -3.258 -12.271 1.00 98.50 372 LYS A C 1
ATOM 2981 O O . LYS A 1 372 ? 3.207 -2.134 -12.558 1.00 98.50 372 LYS A O 1
ATOM 2986 N N . ALA A 1 373 ? 3.600 -4.228 -11.834 1.00 98.69 373 ALA A N 1
ATOM 2987 C CA . ALA A 1 373 ? 5.050 -4.084 -11.738 1.00 98.69 373 ALA A CA 1
ATOM 2988 C C . ALA A 1 373 ? 5.678 -3.848 -13.120 1.00 98.69 373 ALA A C 1
ATOM 2990 O O . ALA A 1 373 ? 6.429 -2.892 -13.271 1.00 98.69 373 ALA A O 1
ATOM 2991 N N . VAL A 1 374 ? 5.296 -4.627 -14.141 1.00 98.69 374 VAL A N 1
ATOM 2992 C CA . VAL A 1 374 ? 5.741 -4.424 -15.533 1.00 98.69 374 VAL A CA 1
ATOM 2993 C C . VAL A 1 374 ? 5.367 -3.030 -16.033 1.00 98.69 374 VAL A C 1
ATOM 2995 O O . VAL A 1 374 ? 6.221 -2.329 -16.573 1.00 98.69 374 VAL A O 1
ATOM 2998 N N . GLN A 1 375 ? 4.122 -2.595 -15.811 1.00 98.56 375 GLN A N 1
ATOM 2999 C CA . GLN A 1 375 ? 3.688 -1.252 -16.198 1.00 98.56 375 GLN A CA 1
ATOM 3000 C C . GLN A 1 375 ? 4.573 -0.168 -15.561 1.00 98.56 375 GLN A C 1
ATOM 3002 O O . GLN A 1 375 ? 5.094 0.689 -16.270 1.00 98.56 375 GLN A O 1
ATOM 3007 N N . LEU A 1 376 ? 4.770 -0.215 -14.239 1.00 98.69 376 LEU A N 1
ATOM 3008 C CA . LEU A 1 376 ? 5.580 0.773 -13.517 1.00 98.69 376 LEU A CA 1
ATOM 3009 C C . LEU A 1 376 ? 7.049 0.740 -13.954 1.00 98.69 376 LEU A C 1
ATOM 3011 O O . LEU A 1 376 ? 7.673 1.786 -14.089 1.00 98.69 376 LEU A O 1
ATOM 3015 N N . SER A 1 377 ? 7.598 -0.448 -14.202 1.00 98.69 377 SER A N 1
ATOM 3016 C CA . SER A 1 377 ? 8.955 -0.627 -14.715 1.00 98.69 377 SER A CA 1
ATOM 3017 C C . SER A 1 377 ? 9.147 0.038 -16.082 1.00 98.69 377 SER A C 1
ATOM 3019 O O . SER A 1 377 ? 10.131 0.749 -16.266 1.00 98.69 377 SER A O 1
ATOM 3021 N N . LEU A 1 378 ? 8.199 -0.119 -17.015 1.00 98.50 378 LEU A N 1
ATOM 3022 C CA . LEU A 1 378 ? 8.242 0.566 -18.315 1.00 98.50 378 LEU A CA 1
ATOM 3023 C C . LEU A 1 378 ? 8.103 2.090 -18.168 1.00 98.50 378 LEU A C 1
ATOM 3025 O O . LEU A 1 378 ? 8.810 2.841 -18.836 1.00 98.50 378 LEU A O 1
ATOM 3029 N N . GLU A 1 379 ? 7.225 2.556 -17.276 1.00 98.12 379 GLU A N 1
ATOM 3030 C CA . GLU A 1 379 ? 7.055 3.985 -16.978 1.00 98.12 379 GLU A CA 1
ATOM 3031 C C . GLU A 1 379 ? 8.337 4.600 -16.386 1.00 98.12 379 GLU A C 1
ATOM 3033 O O . GLU A 1 379 ? 8.719 5.704 -16.768 1.00 98.12 379 GLU A O 1
ATOM 3038 N N . ILE A 1 380 ? 9.042 3.878 -15.508 1.00 97.94 380 ILE A N 1
ATOM 3039 C CA . ILE A 1 380 ? 10.339 4.299 -14.959 1.00 97.94 380 ILE A CA 1
ATOM 3040 C C . ILE A 1 380 ? 11.405 4.377 -16.055 1.00 97.94 380 ILE A C 1
ATOM 3042 O O . ILE A 1 380 ? 12.129 5.367 -16.100 1.00 97.94 380 ILE A O 1
ATOM 3046 N N . ILE A 1 381 ? 11.487 3.383 -16.951 1.00 97.00 381 ILE A N 1
ATOM 3047 C CA . ILE A 1 381 ? 12.428 3.411 -18.086 1.00 97.00 381 ILE A CA 1
ATOM 3048 C C . ILE A 1 381 ? 12.224 4.687 -18.906 1.00 97.00 381 ILE A C 1
ATOM 3050 O O . ILE A 1 381 ? 13.185 5.401 -19.167 1.00 97.00 381 ILE A O 1
ATOM 3054 N N . ILE A 1 382 ? 10.976 5.021 -19.240 1.00 95.56 382 ILE A N 1
ATOM 3055 C CA . ILE A 1 382 ? 10.646 6.251 -19.972 1.00 95.56 382 ILE A CA 1
ATOM 3056 C C . ILE A 1 382 ? 11.121 7.490 -19.210 1.00 95.56 382 ILE A C 1
ATOM 3058 O O . ILE A 1 382 ? 11.796 8.332 -19.794 1.00 95.56 382 ILE A O 1
ATOM 3062 N N . LEU A 1 383 ? 10.801 7.595 -17.915 1.00 95.00 383 LEU A N 1
ATOM 3063 C CA . LEU A 1 383 ? 11.190 8.748 -17.097 1.00 95.00 383 LEU A CA 1
ATOM 3064 C C . LEU A 1 383 ? 12.710 8.924 -17.015 1.00 95.00 383 LEU A C 1
ATOM 3066 O O . LEU A 1 383 ? 13.188 10.056 -16.990 1.00 95.00 383 LEU A O 1
ATOM 3070 N N . VAL A 1 384 ? 13.464 7.824 -16.969 1.00 94.50 384 VAL A N 1
ATOM 3071 C CA . VAL A 1 384 ? 14.929 7.861 -16.985 1.00 94.50 384 VAL A CA 1
ATOM 3072 C C . VAL A 1 384 ? 15.443 8.308 -18.351 1.00 94.50 384 VAL A C 1
ATOM 3074 O O . VAL A 1 384 ? 16.255 9.223 -18.384 1.00 94.50 384 VAL A O 1
ATOM 3077 N N . MET A 1 385 ? 14.941 7.745 -19.458 1.00 91.62 385 MET A N 1
ATOM 3078 C CA . MET A 1 385 ? 15.363 8.118 -20.822 1.00 91.62 385 MET A CA 1
ATOM 3079 C C . MET A 1 385 ? 15.024 9.569 -21.198 1.00 91.62 385 MET A C 1
ATOM 3081 O O . MET A 1 385 ? 15.635 10.152 -22.085 1.00 91.62 385 MET A O 1
ATOM 3085 N N . GLU A 1 386 ? 14.002 10.156 -20.575 1.00 89.88 386 GLU A N 1
ATOM 3086 C CA . GLU A 1 386 ? 13.666 11.572 -20.771 1.00 89.88 386 GLU A CA 1
ATOM 3087 C C . GLU A 1 386 ? 14.607 12.504 -19.993 1.00 89.88 386 GLU A C 1
ATOM 3089 O O . GLU A 1 386 ? 14.789 13.660 -20.374 1.00 89.88 386 GLU A O 1
ATOM 3094 N N . LYS A 1 387 ? 15.191 12.022 -18.890 1.00 87.69 387 LYS A N 1
ATOM 3095 C CA . LYS A 1 387 ? 16.022 12.820 -17.978 1.00 87.69 387 LYS A CA 1
ATOM 3096 C C . LYS A 1 387 ? 17.516 12.636 -18.215 1.00 87.69 387 LYS A C 1
ATOM 3098 O O . LYS A 1 387 ? 18.271 13.597 -18.092 1.00 87.69 387 LYS A O 1
ATOM 3103 N N . ASP A 1 388 ? 17.959 11.433 -18.564 1.00 84.81 388 ASP A N 1
ATOM 3104 C CA . ASP A 1 388 ? 19.372 11.130 -18.790 1.00 84.81 388 ASP A CA 1
ATOM 3105 C C . ASP A 1 388 ? 19.962 11.933 -19.959 1.00 84.81 388 ASP A C 1
ATOM 3107 O O . ASP A 1 388 ? 21.113 12.360 -19.882 1.00 84.81 388 ASP A O 1
ATOM 3111 N N . SER A 1 389 ? 19.161 12.255 -20.982 1.00 77.31 389 SER A N 1
ATOM 3112 C CA . SER A 1 389 ? 19.573 13.113 -22.093 1.00 77.31 389 SER A CA 1
ATOM 3113 C C . SER A 1 389 ? 19.989 14.513 -21.639 1.00 77.31 389 SER A C 1
ATOM 3115 O O . SER A 1 389 ? 20.833 15.124 -22.284 1.00 77.31 389 SER A O 1
ATOM 3117 N N . ILE A 1 390 ? 19.438 14.999 -20.520 1.00 78.25 390 ILE A N 1
ATOM 3118 C CA . ILE A 1 390 ? 19.741 16.322 -19.957 1.00 78.25 390 ILE A CA 1
ATOM 3119 C C . ILE A 1 390 ? 21.058 16.275 -19.173 1.00 78.25 390 ILE A C 1
ATOM 3121 O O . ILE A 1 390 ? 21.906 17.150 -19.318 1.00 78.25 390 ILE A O 1
ATOM 3125 N N . VAL A 1 391 ? 21.255 15.233 -18.360 1.00 78.75 391 VAL A N 1
ATOM 3126 C CA . VAL A 1 391 ? 22.395 15.140 -17.427 1.00 78.75 391 VAL A CA 1
ATOM 3127 C C . VAL A 1 391 ? 23.630 14.454 -18.014 1.00 78.75 391 VAL A C 1
ATOM 3129 O O . VAL A 1 391 ? 24.731 14.573 -17.474 1.00 78.75 391 VAL A O 1
ATOM 3132 N N . SER A 1 392 ? 23.479 13.712 -19.113 1.00 76.56 392 SER A N 1
ATOM 3133 C CA . SER A 1 392 ? 24.549 12.866 -19.647 1.00 76.56 392 SER A CA 1
ATOM 3134 C C . SER A 1 392 ? 25.786 13.622 -20.118 1.00 76.56 392 SER A C 1
ATOM 3136 O O . SER A 1 392 ? 26.886 13.080 -20.005 1.00 76.56 392 SER A O 1
ATOM 3138 N N . ASP A 1 393 ? 25.648 14.862 -20.587 1.00 77.12 393 ASP A N 1
ATOM 3139 C CA . ASP A 1 393 ? 26.795 15.678 -20.994 1.00 77.12 393 ASP A CA 1
ATOM 3140 C C . ASP A 1 393 ? 27.656 16.093 -19.792 1.00 77.12 393 ASP A C 1
ATOM 3142 O O . ASP A 1 393 ? 28.884 16.110 -19.891 1.00 77.12 393 ASP A O 1
ATOM 3146 N N . PHE A 1 394 ? 27.032 16.332 -18.635 1.00 77.12 394 PHE A N 1
ATOM 3147 C CA . PHE A 1 394 ? 27.712 16.722 -17.397 1.00 77.12 394 PHE A CA 1
ATOM 3148 C C . PHE A 1 394 ? 28.405 15.547 -16.701 1.00 77.12 394 PHE A C 1
ATOM 3150 O O . PHE A 1 394 ? 29.433 15.718 -16.051 1.00 77.12 394 PHE A O 1
ATOM 3157 N N . TRP A 1 395 ? 27.842 14.342 -16.809 1.00 78.94 395 TRP A N 1
ATOM 3158 C CA . TRP A 1 395 ? 28.296 13.172 -16.048 1.00 78.94 395 TRP A CA 1
ATOM 3159 C C . TRP A 1 395 ? 29.232 12.239 -16.830 1.00 78.94 395 TRP A C 1
ATOM 3161 O O . TRP A 1 395 ? 29.718 11.232 -16.297 1.00 78.94 395 TRP A O 1
ATOM 3171 N N . ARG A 1 396 ? 29.533 12.570 -18.089 1.00 77.06 396 ARG A N 1
ATOM 3172 C CA . ARG A 1 396 ? 30.571 11.890 -18.870 1.00 77.06 396 ARG A CA 1
ATOM 3173 C C . ARG A 1 396 ? 31.968 12.159 -18.284 1.00 77.06 396 ARG A C 1
ATOM 3175 O O . ARG A 1 396 ? 32.243 13.257 -17.812 1.00 77.06 396 ARG A O 1
ATOM 3182 N N . PRO A 1 397 ? 32.888 11.176 -18.339 1.00 79.38 397 PRO A N 1
ATOM 3183 C CA . PRO A 1 397 ? 32.746 9.859 -18.970 1.00 79.38 397 PRO A CA 1
ATOM 3184 C C . PRO A 1 397 ? 32.210 8.763 -18.031 1.00 79.38 397 PRO A C 1
ATOM 3186 O O . PRO A 1 397 ? 32.112 7.615 -18.452 1.00 79.38 397 PRO A O 1
ATOM 3189 N N . LEU A 1 398 ? 31.921 9.082 -16.765 1.00 79.38 398 LEU A N 1
ATOM 3190 C CA . LEU A 1 398 ? 31.609 8.085 -15.732 1.00 79.38 398 LEU A CA 1
ATOM 3191 C C . LEU A 1 398 ? 30.248 7.412 -15.935 1.00 79.38 398 LEU A C 1
ATOM 3193 O O . LEU A 1 398 ? 30.093 6.244 -15.586 1.00 79.38 398 LEU A O 1
ATOM 3197 N N . TYR A 1 399 ? 29.287 8.140 -16.499 1.00 84.81 399 TYR A N 1
ATOM 3198 C CA . TYR A 1 399 ? 27.920 7.677 -16.709 1.00 84.81 399 TYR A CA 1
ATOM 3199 C C . TYR A 1 399 ? 27.572 7.700 -18.198 1.00 84.81 399 TYR A C 1
ATOM 3201 O O . TYR A 1 399 ? 27.932 8.635 -18.920 1.00 84.81 399 TYR A O 1
ATOM 3209 N N . GLN A 1 400 ? 26.878 6.659 -18.659 1.00 87.56 400 GLN A N 1
ATOM 3210 C CA . GLN A 1 400 ? 26.422 6.536 -20.041 1.00 87.56 400 GLN A CA 1
ATOM 3211 C C . GLN A 1 400 ? 24.900 6.711 -20.107 1.00 87.56 400 GLN A C 1
ATOM 3213 O O . GLN A 1 400 ? 24.203 6.196 -19.234 1.00 87.56 400 GLN A O 1
ATOM 3218 N N . PRO A 1 401 ? 24.375 7.409 -21.128 1.00 89.44 401 PRO A N 1
ATOM 3219 C CA . PRO A 1 401 ? 22.947 7.402 -21.431 1.00 89.44 401 PRO A CA 1
ATOM 3220 C C . PRO A 1 401 ? 22.358 5.982 -21.472 1.00 89.44 401 PRO A C 1
ATOM 3222 O O . PRO A 1 401 ? 23.023 5.032 -21.901 1.00 89.44 401 PRO A O 1
ATOM 3225 N N . LEU A 1 402 ? 21.114 5.825 -21.027 1.00 91.56 402 LEU A N 1
ATOM 3226 C CA . LEU A 1 402 ? 20.448 4.532 -20.893 1.00 91.56 402 LEU A CA 1
ATOM 3227 C C . LEU A 1 402 ? 20.266 3.831 -22.241 1.00 91.56 402 LEU A C 1
ATOM 3229 O O . LEU A 1 402 ? 20.364 2.611 -22.316 1.00 91.56 402 LEU A O 1
ATOM 3233 N N . ASP A 1 403 ? 20.049 4.573 -23.322 1.00 88.62 403 ASP A N 1
ATOM 3234 C CA . ASP A 1 403 ? 19.987 4.022 -24.678 1.00 88.62 403 ASP A CA 1
ATOM 3235 C C . ASP A 1 403 ? 21.309 3.350 -25.093 1.00 88.62 403 ASP A C 1
ATOM 3237 O O . ASP A 1 403 ? 21.288 2.283 -25.710 1.00 88.62 403 ASP A O 1
ATOM 3241 N N . VAL A 1 404 ? 22.458 3.914 -24.699 1.00 88.88 404 VAL A N 1
ATOM 3242 C CA . VAL A 1 404 ? 23.775 3.303 -24.924 1.00 88.88 404 VAL A CA 1
ATOM 3243 C C . VAL A 1 404 ? 23.895 2.011 -24.122 1.00 88.88 404 VAL A C 1
ATOM 3245 O O . VAL A 1 404 ? 24.346 1.006 -24.668 1.00 88.88 404 VAL A O 1
ATOM 3248 N N . ILE A 1 405 ? 23.445 2.000 -22.867 1.00 91.00 405 ILE A N 1
ATOM 3249 C CA . ILE A 1 405 ? 23.469 0.808 -22.003 1.00 91.00 405 ILE A CA 1
ATOM 3250 C C . ILE A 1 405 ? 22.574 -0.298 -22.568 1.00 91.00 405 ILE A C 1
ATOM 3252 O O . ILE A 1 405 ? 23.026 -1.431 -22.714 1.00 91.00 405 ILE A O 1
ATOM 3256 N N . LEU A 1 406 ? 21.342 0.034 -22.961 1.00 90.12 406 LEU A N 1
ATOM 3257 C CA . LEU A 1 406 ? 20.406 -0.901 -23.592 1.00 90.12 406 LEU A CA 1
ATOM 3258 C C . LEU A 1 406 ? 20.953 -1.448 -24.918 1.00 90.12 406 LEU A C 1
ATOM 3260 O O . LEU A 1 406 ? 20.732 -2.612 -25.240 1.00 90.12 406 LEU A O 1
ATOM 3264 N N . SER A 1 407 ? 21.697 -0.642 -25.685 1.00 86.12 407 SER A N 1
ATOM 3265 C CA . SER A 1 407 ? 22.278 -1.073 -26.964 1.00 86.12 407 SER A CA 1
ATOM 3266 C C . SER A 1 407 ? 23.384 -2.129 -26.833 1.00 86.12 407 SER A C 1
ATOM 3268 O O . SER A 1 407 ? 23.737 -2.760 -27.828 1.00 86.12 407 SER A O 1
ATOM 3270 N N . GLN A 1 408 ? 23.912 -2.355 -25.624 1.00 88.81 408 GLN A N 1
ATOM 3271 C CA . GLN A 1 408 ? 24.919 -3.391 -25.370 1.00 88.81 408 GLN A CA 1
ATOM 3272 C C . GLN A 1 408 ? 24.340 -4.810 -25.482 1.00 88.81 408 GLN A C 1
ATOM 3274 O O . GLN A 1 408 ? 25.085 -5.746 -25.773 1.00 88.81 408 GLN A O 1
ATOM 3279 N N . ASP A 1 409 ? 23.030 -4.976 -25.274 1.00 88.56 409 ASP A N 1
ATOM 3280 C CA . ASP A 1 409 ? 22.327 -6.252 -25.411 1.00 88.56 409 ASP A CA 1
ATOM 3281 C C . ASP A 1 409 ? 21.012 -6.059 -26.188 1.00 88.56 409 ASP A C 1
ATOM 3283 O O . ASP A 1 409 ? 20.015 -5.599 -25.621 1.00 88.56 409 ASP A O 1
ATOM 3287 N N . PRO A 1 410 ? 20.954 -6.446 -27.477 1.00 86.69 410 PRO A N 1
ATOM 3288 C CA . PRO A 1 410 ? 19.771 -6.228 -28.305 1.00 86.69 410 PRO A CA 1
ATOM 3289 C C . PRO A 1 410 ? 18.523 -6.940 -27.767 1.00 86.69 410 PRO A C 1
ATOM 3291 O O . PRO A 1 410 ? 17.408 -6.496 -28.043 1.00 86.69 410 PRO A O 1
ATOM 3294 N N . ASN A 1 411 ? 18.676 -7.996 -26.956 1.00 89.94 411 ASN A N 1
ATOM 3295 C CA . ASN A 1 411 ? 17.537 -8.693 -26.355 1.00 89.94 411 ASN A CA 1
ATOM 3296 C C . ASN A 1 411 ? 16.765 -7.799 -25.379 1.00 89.94 411 ASN A C 1
ATOM 3298 O O . ASN A 1 411 ? 15.547 -7.925 -25.272 1.00 89.94 411 ASN A O 1
ATOM 3302 N N . GLN A 1 412 ? 17.447 -6.872 -24.698 1.00 92.12 412 GLN A N 1
ATOM 3303 C CA . GLN A 1 412 ? 16.804 -5.918 -23.792 1.00 92.12 412 GLN A CA 1
ATOM 3304 C C . GLN 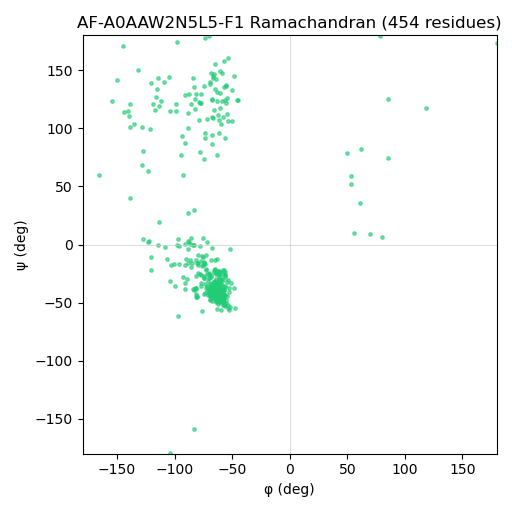A 1 412 ? 15.857 -5.002 -24.557 1.00 92.12 412 GLN A C 1
ATOM 3306 O O . GLN A 1 412 ? 14.715 -4.804 -24.149 1.00 92.12 412 GLN A O 1
ATOM 3311 N N . VAL A 1 413 ? 16.305 -4.496 -25.705 1.00 91.81 413 VAL A N 1
ATOM 3312 C CA . VAL A 1 413 ? 15.493 -3.625 -26.556 1.00 91.81 413 VAL A CA 1
ATOM 3313 C C . VAL A 1 413 ? 14.314 -4.394 -27.141 1.00 91.81 413 VAL A C 1
ATOM 3315 O O . VAL A 1 413 ? 13.186 -3.915 -27.072 1.00 91.81 413 VAL A O 1
ATOM 3318 N N . VAL A 1 414 ? 14.541 -5.607 -27.652 1.00 91.44 414 VAL A N 1
ATOM 3319 C CA . VAL A 1 414 ? 13.457 -6.455 -28.169 1.00 91.44 414 VAL A CA 1
ATOM 3320 C C . VAL A 1 414 ? 12.409 -6.717 -27.085 1.00 91.44 414 VAL A C 1
ATOM 3322 O O . VAL A 1 414 ? 11.227 -6.486 -27.332 1.00 91.44 414 VAL A O 1
ATOM 3325 N N . ALA A 1 415 ? 12.819 -7.091 -25.869 1.00 92.69 415 ALA A N 1
ATOM 3326 C CA . ALA A 1 415 ? 11.896 -7.346 -24.763 1.00 92.69 415 ALA A CA 1
ATOM 3327 C C . ALA A 1 415 ? 11.021 -6.123 -24.429 1.00 92.69 415 ALA A C 1
ATOM 3329 O O . ALA A 1 415 ? 9.810 -6.263 -24.260 1.00 92.69 415 ALA A O 1
ATOM 3330 N N . LEU A 1 416 ? 11.600 -4.915 -24.396 1.00 95.38 416 LEU A N 1
ATOM 3331 C CA . LEU A 1 416 ? 10.848 -3.674 -24.163 1.00 95.38 416 LEU A CA 1
ATOM 3332 C C . LEU A 1 416 ? 9.813 -3.402 -25.266 1.00 95.38 416 LEU A C 1
ATOM 3334 O O . LEU A 1 416 ? 8.714 -2.919 -24.978 1.00 95.38 416 LEU A O 1
ATOM 3338 N N . LEU A 1 417 ? 10.146 -3.716 -26.520 1.00 95.50 417 LEU A N 1
ATOM 3339 C CA . LEU A 1 417 ? 9.295 -3.466 -27.687 1.00 95.50 417 LEU A CA 1
ATOM 3340 C C . LEU A 1 417 ? 8.209 -4.532 -27.896 1.00 95.50 417 LEU A C 1
ATOM 3342 O O . LEU A 1 417 ? 7.143 -4.234 -28.432 1.00 95.50 417 LEU A O 1
ATOM 3346 N N . GLU A 1 418 ? 8.429 -5.767 -27.444 1.00 95.94 418 GLU A N 1
ATOM 3347 C CA . GLU A 1 418 ? 7.444 -6.849 -27.562 1.00 95.94 418 GLU A CA 1
ATOM 3348 C C . GLU A 1 418 ? 6.158 -6.592 -26.763 1.00 95.94 418 GLU A C 1
ATOM 3350 O O . GLU A 1 418 ? 5.087 -7.091 -27.128 1.00 95.94 418 GLU A O 1
ATOM 3355 N N . TYR A 1 419 ? 6.230 -5.770 -25.712 1.00 97.94 419 TYR A N 1
ATOM 3356 C CA . TYR A 1 419 ? 5.076 -5.379 -24.898 1.00 97.94 419 TYR A CA 1
ATOM 3357 C C . TYR A 1 419 ? 4.000 -4.594 -25.663 1.00 97.94 419 TYR A C 1
ATOM 3359 O O . TYR A 1 419 ? 2.869 -4.504 -25.184 1.00 97.94 419 TYR A O 1
ATOM 3367 N N . VAL A 1 420 ? 4.275 -4.120 -26.885 1.00 97.19 420 VAL A N 1
ATOM 3368 C CA . VAL A 1 420 ? 3.241 -3.589 -27.793 1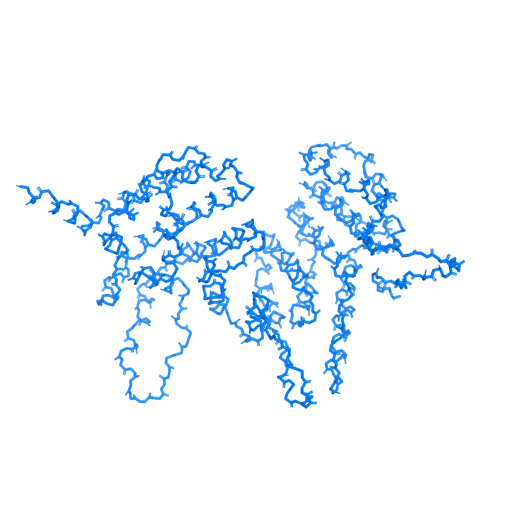.00 97.19 420 VAL A CA 1
ATOM 3369 C C . VAL A 1 420 ? 2.114 -4.599 -28.060 1.00 97.19 420 VAL A C 1
ATOM 3371 O O . VAL A 1 420 ? 0.991 -4.210 -28.367 1.00 97.19 420 VAL A O 1
ATOM 3374 N N . ARG A 1 421 ? 2.381 -5.901 -27.899 1.00 96.75 421 ARG A N 1
ATOM 3375 C CA . ARG A 1 421 ? 1.412 -6.992 -28.090 1.00 96.75 421 ARG A CA 1
ATOM 3376 C C . ARG A 1 421 ? 0.564 -7.306 -26.848 1.00 96.75 421 ARG A C 1
ATOM 3378 O O . ARG A 1 421 ? -0.116 -8.328 -26.832 1.00 96.75 421 ARG A O 1
ATOM 3385 N N . TYR A 1 422 ? 0.680 -6.527 -25.772 1.00 97.31 422 TYR A N 1
ATOM 3386 C CA . TYR A 1 422 ? 0.006 -6.826 -24.510 1.00 97.31 422 TYR A CA 1
ATOM 3387 C C . TYR A 1 422 ? -1.404 -6.226 -24.431 1.00 97.31 422 TYR A C 1
ATOM 3389 O O . TYR A 1 422 ? -1.566 -5.056 -24.100 1.00 97.31 422 TYR A O 1
ATOM 3397 N N . ASP A 1 423 ? -2.432 -7.039 -24.668 1.00 93.56 423 ASP A N 1
ATOM 3398 C CA . ASP A 1 423 ? -3.797 -6.530 -24.871 1.00 93.56 423 ASP A CA 1
ATOM 3399 C C . ASP A 1 423 ? -4.621 -6.316 -23.584 1.00 93.56 423 ASP A C 1
ATOM 3401 O O . ASP A 1 423 ? -5.664 -5.664 -23.625 1.00 93.56 423 ASP A O 1
ATOM 3405 N N . PHE A 1 424 ? -4.188 -6.835 -22.427 1.00 93.38 424 PHE A N 1
ATOM 3406 C CA . PHE A 1 424 ? -4.960 -6.697 -21.178 1.00 93.38 424 PHE A CA 1
ATOM 3407 C C . PHE A 1 424 ? -4.892 -5.293 -20.563 1.00 93.38 424 PHE A C 1
ATOM 3409 O O . PHE A 1 424 ? -5.823 -4.890 -19.865 1.00 93.38 424 PHE A O 1
ATOM 3416 N N . GLN A 1 425 ? -3.811 -4.549 -20.817 1.00 95.06 425 GLN A N 1
ATOM 3417 C CA . GLN A 1 425 ? -3.600 -3.204 -20.282 1.00 95.06 425 GLN A CA 1
ATOM 3418 C C . GLN A 1 425 ? -3.000 -2.285 -21.360 1.00 95.06 425 GLN A C 1
ATOM 3420 O O . GLN A 1 425 ? -1.781 -2.303 -21.563 1.00 95.06 425 GLN A O 1
ATOM 3425 N N . PRO A 1 426 ? -3.806 -1.419 -22.007 1.00 95.62 426 PRO A N 1
ATOM 3426 C CA . PRO A 1 426 ? -3.342 -0.529 -23.077 1.00 95.62 426 PRO A CA 1
ATOM 3427 C C . PRO A 1 426 ? -2.180 0.389 -22.676 1.00 95.62 426 PRO A C 1
ATOM 3429 O O . PRO A 1 426 ? -1.351 0.754 -23.508 1.00 95.62 426 PRO A O 1
ATOM 3432 N N . GLN A 1 427 ? -2.078 0.737 -21.389 1.00 96.88 427 GLN A N 1
ATOM 3433 C CA . GLN A 1 427 ? -0.980 1.560 -20.878 1.00 96.88 427 GLN A CA 1
ATOM 3434 C C . GLN A 1 427 ? 0.394 0.896 -21.075 1.00 96.88 427 GLN A C 1
ATOM 3436 O O . GLN A 1 427 ? 1.371 1.594 -21.336 1.00 96.88 427 GLN A O 1
ATOM 3441 N N . ILE A 1 428 ? 0.481 -0.438 -21.008 1.00 98.12 428 ILE A N 1
ATOM 3442 C CA . ILE A 1 428 ? 1.729 -1.177 -21.259 1.00 98.12 428 ILE A CA 1
ATOM 3443 C C . ILE A 1 428 ? 2.130 -1.059 -22.737 1.00 98.12 428 ILE A C 1
ATOM 3445 O O . ILE A 1 428 ? 3.291 -0.769 -23.034 1.00 98.12 428 ILE A O 1
ATOM 3449 N N . GLN A 1 429 ? 1.167 -1.188 -23.657 1.00 97.69 429 GLN A N 1
ATOM 3450 C CA . GLN A 1 429 ? 1.406 -1.010 -25.095 1.00 97.69 429 GLN A CA 1
ATOM 3451 C C . GLN A 1 429 ? 1.887 0.412 -25.393 1.00 97.69 429 GLN A C 1
ATOM 3453 O O . GLN A 1 429 ? 2.875 0.602 -26.102 1.00 97.69 429 GLN A O 1
ATOM 3458 N N . LEU A 1 430 ? 1.228 1.414 -24.801 1.00 97.56 430 LEU A N 1
ATOM 3459 C CA . LEU A 1 430 ? 1.602 2.817 -24.955 1.00 97.56 430 LEU A CA 1
ATOM 3460 C C . LEU A 1 430 ? 3.027 3.085 -24.455 1.00 97.56 430 LEU A C 1
ATOM 3462 O O . LEU A 1 430 ? 3.782 3.781 -25.133 1.00 97.56 430 LEU A O 1
ATOM 3466 N N . CYS A 1 431 ? 3.414 2.518 -23.308 1.00 98.00 431 CYS A N 1
ATOM 3467 C CA . CYS A 1 431 ? 4.773 2.667 -22.793 1.00 98.00 431 CYS A CA 1
ATOM 3468 C C . CYS A 1 431 ? 5.805 2.066 -23.756 1.00 98.00 431 CYS A C 1
ATOM 3470 O O . CYS A 1 431 ? 6.787 2.724 -24.087 1.00 98.00 431 CYS A O 1
ATOM 3472 N N . SER A 1 432 ? 5.550 0.863 -24.274 1.00 97.25 432 SER A N 1
ATOM 3473 C CA . SER A 1 432 ? 6.417 0.207 -25.261 1.00 97.25 432 SER A CA 1
ATOM 3474 C C . SER A 1 432 ? 6.597 1.053 -26.536 1.00 97.25 432 SER A C 1
ATOM 3476 O O . SER A 1 432 ? 7.719 1.282 -26.992 1.00 97.25 432 SER A O 1
ATOM 3478 N N . ILE A 1 433 ? 5.507 1.626 -27.061 1.00 96.81 433 ILE A N 1
ATOM 3479 C CA . ILE A 1 433 ? 5.540 2.533 -28.222 1.00 96.81 433 ILE A CA 1
ATOM 3480 C C . ILE A 1 433 ? 6.304 3.828 -27.903 1.00 96.81 433 ILE A C 1
ATOM 3482 O O . ILE A 1 433 ? 7.057 4.330 -28.741 1.00 96.81 433 ILE A O 1
ATOM 3486 N N . LYS A 1 434 ? 6.136 4.384 -26.698 1.00 96.31 434 LYS A N 1
ATOM 3487 C CA . LYS A 1 434 ? 6.849 5.596 -26.279 1.00 96.31 434 LYS A CA 1
ATOM 3488 C C . LYS A 1 434 ? 8.356 5.346 -26.178 1.00 96.31 434 LYS A C 1
ATOM 3490 O O . LYS A 1 434 ? 9.122 6.155 -26.693 1.00 96.31 434 LYS A O 1
ATOM 3495 N N . ILE A 1 435 ? 8.773 4.205 -25.625 1.00 95.12 435 ILE A N 1
ATOM 3496 C CA . ILE A 1 435 ? 10.182 3.780 -25.599 1.00 95.12 435 ILE A CA 1
ATOM 3497 C C . ILE A 1 435 ? 10.742 3.696 -27.025 1.00 95.12 435 ILE A C 1
ATOM 3499 O O . ILE A 1 435 ? 11.796 4.270 -27.294 1.00 95.12 435 ILE A O 1
ATOM 3503 N N . LEU A 1 436 ? 10.015 3.075 -27.965 1.00 93.50 436 LEU A N 1
ATOM 3504 C CA . LEU A 1 436 ? 10.418 3.028 -29.379 1.00 93.50 436 LEU A CA 1
ATOM 3505 C C . LEU A 1 436 ? 10.631 4.427 -29.970 1.00 93.50 436 LEU A C 1
ATOM 3507 O O . LEU A 1 436 ? 11.601 4.665 -30.690 1.00 93.50 436 LEU A O 1
ATOM 3511 N N . SER A 1 437 ? 9.719 5.355 -29.673 1.00 92.25 437 SER A N 1
ATOM 3512 C CA . SER A 1 437 ? 9.809 6.733 -30.154 1.00 92.25 437 SER A CA 1
ATOM 3513 C C . SER A 1 437 ? 11.047 7.452 -29.616 1.00 92.25 437 SER A C 1
ATOM 3515 O O . SER A 1 437 ? 11.686 8.172 -30.381 1.00 92.25 437 SER A O 1
ATOM 3517 N N . ILE A 1 438 ? 11.391 7.260 -28.337 1.00 90.75 438 ILE A N 1
ATOM 3518 C CA . ILE A 1 438 ? 12.577 7.874 -27.721 1.00 90.75 438 ILE A CA 1
ATOM 3519 C C . ILE A 1 438 ? 13.856 7.249 -28.299 1.00 90.75 438 ILE A C 1
ATOM 3521 O O . ILE A 1 438 ? 14.738 7.973 -28.756 1.00 90.75 438 ILE A O 1
ATOM 3525 N N . LEU A 1 439 ? 13.932 5.915 -28.391 1.00 89.12 439 LEU A N 1
ATOM 3526 C CA . LEU A 1 439 ? 15.085 5.210 -28.973 1.00 89.12 439 LEU A CA 1
ATOM 3527 C C . LEU A 1 439 ? 15.366 5.635 -30.418 1.00 89.12 439 LEU A C 1
ATOM 3529 O O . LEU A 1 439 ? 16.519 5.831 -30.792 1.00 89.12 439 LEU A O 1
ATOM 3533 N N . ARG A 1 440 ? 14.320 5.839 -31.230 1.00 85.94 440 ARG A N 1
ATOM 3534 C CA . ARG A 1 440 ? 14.460 6.331 -32.610 1.00 85.94 440 ARG A CA 1
ATOM 3535 C C . ARG A 1 440 ? 15.112 7.715 -32.684 1.00 85.94 440 ARG A C 1
ATOM 3537 O O . ARG A 1 440 ? 15.762 8.023 -33.680 1.00 85.94 440 ARG A O 1
ATOM 3544 N N . GLN A 1 441 ? 14.880 8.564 -31.688 1.00 83.19 441 GLN A N 1
ATOM 3545 C CA . GLN A 1 441 ? 15.439 9.915 -31.644 1.00 83.19 441 GLN A CA 1
ATOM 3546 C C . GLN A 1 441 ? 16.896 9.918 -31.169 1.00 83.19 441 GLN A C 1
ATOM 3548 O O . GLN A 1 441 ? 17.611 10.882 -31.444 1.00 83.19 441 GLN A O 1
ATOM 3553 N N . SER A 1 442 ? 17.365 8.842 -30.527 1.00 77.56 442 SER A N 1
ATOM 3554 C CA . SER A 1 442 ? 18.765 8.731 -30.134 1.00 77.56 442 SER A CA 1
ATOM 3555 C C . SER A 1 442 ? 19.678 8.386 -31.313 1.00 77.56 442 SER A C 1
ATOM 3557 O O . SER A 1 442 ? 19.584 7.326 -31.936 1.00 77.56 442 SER A O 1
ATOM 3559 N N . PHE A 1 443 ? 20.651 9.265 -31.555 1.00 63.44 443 PHE A N 1
ATOM 3560 C CA . PHE A 1 443 ? 21.706 9.072 -32.548 1.00 63.44 443 PHE A CA 1
ATOM 3561 C C . PHE A 1 443 ? 22.550 7.810 -32.288 1.00 63.44 443 PHE A C 1
ATOM 3563 O O . PHE A 1 443 ? 22.963 7.139 -33.236 1.00 63.44 443 PHE A O 1
ATOM 3570 N N . HIS A 1 444 ? 22.793 7.461 -31.020 1.00 63.81 444 HIS A N 1
ATOM 3571 C CA . HIS A 1 444 ? 23.623 6.310 -30.654 1.00 63.81 444 HIS A CA 1
ATOM 3572 C C . HIS A 1 444 ? 22.940 4.982 -30.989 1.00 63.81 444 HIS A C 1
ATOM 3574 O O . HIS A 1 444 ? 23.572 4.104 -31.577 1.00 63.81 444 HIS A O 1
ATOM 3580 N N . PHE A 1 445 ? 21.646 4.869 -30.685 1.00 61.91 445 PHE A N 1
ATOM 3581 C CA . PHE A 1 445 ? 20.856 3.680 -30.994 1.00 61.91 445 PHE A CA 1
ATOM 3582 C C . PHE A 1 445 ? 20.670 3.486 -32.507 1.00 61.91 445 PHE A C 1
ATOM 3584 O O . PHE A 1 445 ? 20.822 2.386 -33.030 1.00 61.91 445 PHE A O 1
ATOM 3591 N N . VAL A 1 446 ? 20.411 4.568 -33.246 1.00 63.50 446 VAL A N 1
ATOM 3592 C CA . VAL A 1 446 ? 20.319 4.516 -34.713 1.00 63.50 446 VAL A CA 1
ATOM 3593 C C . VAL A 1 446 ? 21.649 4.042 -35.315 1.00 63.50 446 VAL A C 1
ATOM 3595 O O . VAL A 1 446 ? 21.662 3.146 -36.155 1.00 63.50 446 VAL A O 1
ATOM 3598 N N . SER A 1 447 ? 22.784 4.565 -34.847 1.00 59.50 447 SER A N 1
ATOM 3599 C CA . SER A 1 447 ? 24.105 4.162 -35.345 1.00 59.50 447 SER A CA 1
ATOM 3600 C C . SER A 1 447 ? 24.420 2.679 -35.094 1.00 59.50 447 SER A C 1
ATOM 3602 O O . SER A 1 447 ? 24.948 2.016 -35.988 1.00 59.50 447 SER A O 1
ATOM 3604 N N . SER A 1 448 ? 24.063 2.130 -33.924 1.00 59.41 448 SER A N 1
ATOM 3605 C CA . SER A 1 448 ? 24.315 0.721 -33.576 1.00 59.41 448 SER A CA 1
ATOM 3606 C C . SER A 1 448 ? 23.403 -0.264 -34.316 1.00 59.41 448 SER A C 1
ATOM 3608 O O . SER A 1 448 ? 23.850 -1.345 -34.691 1.00 59.41 448 SER A O 1
ATOM 3610 N N . VAL A 1 449 ? 22.153 0.114 -34.601 1.00 57.31 449 VAL A N 1
ATOM 3611 C CA . VAL A 1 449 ? 21.230 -0.709 -35.402 1.00 57.31 449 VAL A CA 1
ATOM 3612 C C . VAL A 1 449 ? 21.614 -0.697 -36.886 1.00 57.31 449 VAL A C 1
ATOM 3614 O O . VAL A 1 449 ? 21.634 -1.749 -37.518 1.00 57.31 449 VAL A O 1
ATOM 3617 N N . PHE A 1 450 ? 21.991 0.457 -37.448 1.00 46.41 450 PHE A N 1
ATOM 3618 C CA . PHE A 1 450 ? 22.365 0.567 -38.868 1.00 46.41 450 PHE A CA 1
ATOM 3619 C C . PHE A 1 450 ? 23.796 0.100 -39.193 1.00 46.41 450 PHE A C 1
ATOM 3621 O O . PHE A 1 450 ? 24.134 -0.044 -40.368 1.00 46.41 450 PHE A O 1
ATOM 3628 N N . THR A 1 451 ? 24.643 -0.180 -38.197 1.00 46.97 451 THR A N 1
ATOM 3629 C CA . THR A 1 451 ? 25.952 -0.824 -38.435 1.00 46.97 451 THR A CA 1
ATOM 3630 C C . THR A 1 451 ? 25.858 -2.342 -38.603 1.00 46.97 451 THR A C 1
ATOM 3632 O O . THR A 1 451 ? 26.775 -2.933 -39.173 1.00 46.97 451 THR A O 1
ATOM 3635 N N . PHE A 1 452 ? 24.747 -2.977 -38.209 1.00 43.91 452 PHE A N 1
ATOM 3636 C CA . PHE A 1 452 ? 24.537 -4.414 -38.425 1.00 43.91 452 PHE A CA 1
ATOM 3637 C C . PHE A 1 452 ? 24.229 -4.790 -39.889 1.00 43.91 452 PHE A C 1
ATOM 3639 O O . PHE A 1 452 ? 24.437 -5.942 -40.263 1.00 43.91 452 PHE A O 1
ATOM 3646 N N . ASP A 1 453 ? 23.844 -3.835 -40.744 1.00 38.06 453 ASP A N 1
ATOM 3647 C CA . ASP A 1 453 ? 23.495 -4.088 -42.156 1.00 38.06 453 ASP A CA 1
ATOM 3648 C C . ASP A 1 453 ? 24.681 -4.021 -43.148 1.00 38.06 453 ASP A C 1
ATOM 3650 O O . ASP A 1 453 ? 24.490 -4.207 -44.348 1.00 38.06 453 ASP A O 1
ATOM 3654 N N . TYR A 1 454 ? 25.920 -3.802 -42.686 1.00 34.66 454 TYR A N 1
ATOM 3655 C CA . TYR A 1 454 ? 27.116 -3.745 -43.556 1.00 34.66 454 TYR A CA 1
ATOM 3656 C C . TYR A 1 454 ? 28.122 -4.891 -43.346 1.00 34.66 454 TYR A C 1
ATOM 3658 O O . TYR A 1 454 ? 29.279 -4.784 -43.751 1.00 34.66 454 TYR A O 1
ATOM 3666 N N . SER A 1 455 ? 27.691 -6.000 -42.740 1.00 35.72 455 SER A N 1
ATOM 3667 C CA . SER A 1 455 ? 28.504 -7.218 -42.588 1.00 35.72 455 SER A CA 1
ATOM 3668 C C . SER A 1 455 ? 27.813 -8.438 -43.209 1.00 35.72 455 SER A C 1
ATOM 3670 O O . SER A 1 455 ? 27.462 -9.379 -42.499 1.00 35.72 455 SER A O 1
ATOM 3672 N N . LEU A 1 456 ? 27.603 -8.418 -44.529 1.00 35.28 456 LEU A N 1
ATOM 3673 C CA . LEU A 1 456 ? 27.246 -9.592 -45.338 1.00 35.28 456 LEU A CA 1
ATOM 3674 C C . LEU A 1 456 ? 28.066 -9.619 -46.627 1.00 35.28 456 LEU A C 1
ATOM 3676 O O . LEU A 1 456 ? 28.119 -8.568 -47.307 1.00 35.28 456 LEU A O 1
#

InterPro domains:
  IPR021827 Nucleoporin Nup186/Nup192/Nup205 [PF11894] (36-218)
  IPR021827 Nucleoporin Nup186/Nup192/Nup205 [PF11894] (258-447)
  IPR021827 Nucleoporin Nup186/Nup192/Nup205 [PTHR31344] (22-452)

Solvent-accessible surface area (backbone atoms only — not comparable to full-atom values): 26450 Å² total; per-residue (Å²): 138,78,62,92,65,88,72,76,79,81,79,79,79,86,72,93,75,89,83,87,91,76,80,86,74,78,85,73,75,78,77,52,69,67,40,54,48,32,48,52,55,24,56,49,36,64,75,43,59,73,70,56,69,92,43,63,64,60,58,53,48,50,62,60,69,58,51,86,68,88,45,52,66,48,44,28,29,47,32,45,25,52,27,33,52,12,74,39,39,68,35,6,48,51,51,49,50,45,28,70,42,82,74,26,94,79,50,32,56,65,50,55,54,50,51,46,51,52,52,42,51,52,45,52,58,28,72,73,39,92,91,52,72,72,68,83,64,55,66,56,45,46,50,35,50,38,24,49,34,47,28,51,30,30,28,62,71,29,21,44,82,79,59,49,70,65,74,64,84,76,62,65,67,64,37,64,55,54,26,45,84,63,50,55,69,72,42,48,50,35,36,52,54,33,55,55,46,48,48,77,71,32,74,78,46,41,64,56,51,49,52,44,43,70,66,23,58,36,36,71,76,74,71,83,85,87,67,87,77,84,88,74,88,73,78,79,70,90,44,74,66,48,54,48,50,54,50,43,62,65,59,58,54,77,66,39,56,51,45,43,44,46,64,67,50,53,55,46,49,88,79,55,89,63,96,48,69,48,61,50,31,51,51,52,34,52,46,43,51,51,54,41,49,44,54,72,75,52,83,88,52,78,79,68,60,63,72,66,69,64,80,84,69,76,83,75,79,99,66,81,78,70,83,87,64,71,53,70,50,57,55,53,49,53,29,42,24,62,65,33,62,64,38,50,54,45,46,64,64,42,60,68,30,46,69,48,50,58,50,37,48,73,75,40,92,39,13,63,39,47,52,50,33,44,40,43,45,46,51,39,52,47,51,45,61,69,46,34,73,72,49,33,78,76,45,51,88,82,35,46,44,49,61,62,58,43,61,76,41,64,66,58,52,49,26,52,47,49,25,53,75,38,80,92,44,65,68,40,19,51,40,18,51,49,47,52,56,53,48,68,71,34,69,68,46,48,52,61,61,64,57,65,78,77,76,129

pLDDT: mean 80.14, std 21.77, range [27.2, 98.69]

Foldseek 3Di:
DDQPDPDDDPDDPDDDDDDDDDPDDDPDPPPDVLLVVLVVLLVVCLVVVVVLPPPVVVVVVLLVQLEDDNFLSSLLSSLSSLLSQLQAAVSLVSSLCCQPDPSYVQHHPCNLLVNLVVLLVQQVVQVVDPPGDRDADDPSSLSSNLSNLSSLLSSLQHHDLVPSLPSPPDLLSLQQCLQDPNRDPVSNVSSVSSLVSNVVSDVVCVVVSVVSCLVRLQHPDPDPCPDDDDDDPPPPPPDLSVLVVVLSPPSDDPVSVLVCLCVPQQLCLVVDDDPDVLVSLVSLLVSLVVLLCLLVVDADDPVLLVLQPPPPPPPDDDDDDDPVRDRSNNVLLQCLQQVHRNNVSLLVLQLVAQVVLVVCLPPHPNSVSSVSSVLSSLSSVLSSLVRCVVNVVSCPPSGHRNLLVCLVDVSSLVSLLRQLPRDPDVSSVVSSVSVVVSLVPDPNSVVSVVVVVPPD

Mean predicted aligned error: 11.62 Å

Secondary structure (DSSP, 8-state):
---S----------------------------HHHHHHHHHHHHHHH-GGGGTT-HHHHHHHHHHTS---SHHHHHHHHHHHHHHTSSHHHHHHHHHHHHTTSSSS-SHHHHHHHHHHHHHHHHHHHTSTTPPPPPPPHHHHHHHHHHHHHHHHHHHHS-TTTGGGT-S--GGGTTTTT-TTS-HHHHHHHHHHHHHHHHH-TTHHHHHHHHHHHHSS--------------------SHHHHHHHHHHTT--HHHHHHIIIIIIITTTTTS--SSHHHHHHHHHHHHHHHHHHHHH----HHHHGGGGGGGT-SSSS-PPPGGG--HHHHHHHHHTTT-HHHHHHHHHHTTHHHHHHHHHHH-TTHHHHHHHHHHHHHHHHHHHHHHHHHHHHHTTT---HHHHHTT-HHHHHHHHHGGG-TT-HHHHHHHHHHHHHHHH-HHHHHHHHTGGG--

Sequence (456 aa):
MAMLSPYRPAATHNQMIEGSGHPPETYETVREPFVSLLEFVSEIYQKEPELLSGNDVIWTFVKFAGEDHTNFQTLVAFLKMLSTLACNPEGASKVFELLQGKTFRLIGWSTLFECLSIYEDKFKHSLQSPGAVLPEFQEGDAKALVAYLTVLKQVVENGNPIERKNWFPDIEPLFKLLSYENVPPYLKGALRNAIATFVQVSPIMKDTIWRYLEQYDLPVVVGPNVGNSGSAMDTQVYDMRFELNEVEARREQFIGIFRFIYDHVFGPFPQRAYADPSEKWQLVVACLKHFQMMLSMYDVGDEDSDAVTDQSHISVMGHSSPIHMQLPVVEVLKDFMSGKTLFRNIMGILLPGVNFLITERTNQIYGQLLEKAVQLSLEIIILVMEKDSIVSDFWRPLYQPLDVILSQDPNQVVALLEYVRYDFQPQIQLCSIKILSILRQSFHFVSSVFTFDYSL

Radius of gyration: 27.24 Å; Cα contacts (8 Å, |Δi|>4): 438; chains: 1; bounding box: 77×67×81 Å

Organism: NCBI:txid2727405